Protein AF-A0A0G4G911-F1 (afdb_monomer_lite)

Secondary structure (DSSP, 8-state):
--SSSSSSSS-SSHHHHHHHHHHHHHHHHHHHHHHHHHHHHHHHTTTTT-GGGG-SEEEEEESSTTHHHHHHHHHHHHHHHHHHHHHHTTPPPPEEEEEESS--GGGS-HHHHHHHHHHHHHHTT--GGGEEE---GGG-SSSSPPPHHHHHHHHHHHHHHH--SEEEEE-TTHHHH-HHHHHHHHHHHHHHHHS-TTS--EEEEEPP--HHHHHSGGGHHHHHHHH-TTSSPPPPPPPPPGGGGG--TT----------EEEEEE-S-THHHHHHHTT-GGG--HHHHHHHHH-GGGTEEEEEEPPPPPPPPPPPPPPHHHHHHHHHTTSS-------------------------PPPP----------------------------------------------------------------

InterPro domains:
  IPR003737 N-acetylglucosaminyl phosphatidylinositol deacetylase-related [PF02585] (59-190)
  IPR003737 N-acetylglucosaminyl phosphatidylinositol deacetylase-related [PTHR12993] (27-306)
  IPR024078 Putative deacetylase LmbE-like domain superfamily [G3DSA:3.40.50.10320] (53-310)
  IPR024078 Putative deacetylase LmbE-like domain superfamily [SSF102588] (57-303)

Radius of gyration: 36.21 Å; chains: 1; bounding box: 78×96×147 Å

pLDDT: mean 71.2, std 26.53, range [26.55, 98.81]

Sequence (425 aa):
MALLSDLSAADADAPHSNAALLACSCLAVLVLSIWAACLLLVRGKGCRRSFMHAAERVLLVFAHPDDEVMFFTPTLAEIQRLNQGRRRRNESEMEVHWLCLSTGNYDGLGGVRSNELMRSAESFAVPADRVCIVDEADLQDGWAEWPTEATSNAVFQTLIKVRPDTILTFDEWGVSGHPNHRAVGKAIKSLYERMNPSARLGVYRLISTPLVRKYIGMLDVPLSWCLDRRVCPSPRPSPPSPSSLLAPPGSLSSRPKLELRALDALQLSPLRALRGMMNHRSQLVWYRYLFVFFSRYVYINTYERLLPPPPAKPPALPTLDILAQHLISTEIDDTDELMDPSPSTSSPFSHPERASSPATDCQQTSGAAAGCPPPRRHRRRQQKGSMAAGVSDEAASDSVEGDNGRAALRPGGEGEACVAEEDTG

Foldseek 3Di:
DPDPDPPPPDCPCPPVVVVVVVVVVVVVVVVVVVLVVLVVVCVVVDCPDFVLLVWAEEEEEAAEQLCCLLFPLLVLVVLLVVQVVCVVVVHHRRQYAYEHQALQCPVPCSVVSVQLSQVLCVLSVHDPVRYHHHHDPQRYDDQDAGDLVSLLVSVVVVCVVRVTLEYEAAACCQQPNRRRRNSNNSSVLVVLQVDDPVGSHWYKHWDHDPPVLFFQAPSNVSVVVVPQPVVDPDDDPDPDDPVVVPDPPPDPPPPPPDFNWDFRGFDPDLVSSVVSCVSVVVPPDPVVVSSSRGGNSSGTTIITIDDHDDPDDPPPDPDVVVVVVVVVVPPPDDDDDDDDDDDDDDDDDDDDDDDDDDDDDDDDDDDDDDDDDDDDDDDDDDDDDDDDDDDDDDDDDDDDDDDDDDDDDDDDDDDDDDDDDDDDD

Organism: Vitrella brassicaformis (strain CCMP3155) (NCBI:txid1169540)

Structure (mmCIF, N/CA/C/O backbone):
data_AF-A0A0G4G911-F1
#
_entry.id   AF-A0A0G4G911-F1
#
loop_
_atom_site.group_PDB
_atom_site.id
_atom_site.type_symbol
_atom_site.label_atom_id
_atom_site.label_alt_id
_atom_site.label_comp_id
_atom_site.label_asym_id
_atom_site.label_entity_id
_atom_site.label_seq_id
_atom_site.pdbx_PDB_ins_code
_atom_site.Cartn_x
_atom_site.Cartn_y
_atom_site.Cartn_z
_atom_site.occupancy
_atom_site.B_iso_or_equiv
_atom_site.auth_seq_id
_atom_site.auth_comp_id
_atom_site.auth_asym_id
_atom_site.auth_atom_id
_atom_site.pdbx_PDB_model_num
ATOM 1 N N . MET A 1 1 ? 12.970 16.283 -73.636 1.00 48.53 1 MET A N 1
ATOM 2 C CA . MET A 1 1 ? 14.345 16.362 -73.092 1.00 48.53 1 MET A CA 1
ATOM 3 C C . MET A 1 1 ? 14.413 17.455 -72.021 1.00 48.53 1 MET A C 1
ATOM 5 O O . MET A 1 1 ? 15.056 18.464 -72.244 1.00 48.53 1 MET A O 1
ATOM 9 N N . ALA A 1 2 ? 13.682 17.284 -70.913 1.00 49.66 2 ALA A N 1
ATOM 10 C CA . ALA A 1 2 ? 13.766 18.080 -69.676 1.00 49.66 2 ALA A CA 1
ATOM 11 C C . ALA A 1 2 ? 12.667 17.568 -68.727 1.00 49.66 2 ALA A C 1
ATOM 13 O O . ALA A 1 2 ? 11.586 18.140 -68.704 1.00 49.66 2 ALA A O 1
ATOM 14 N N . LEU A 1 3 ? 12.876 16.411 -68.085 1.00 46.44 3 LEU A N 1
ATOM 15 C CA . LEU A 1 3 ? 12.042 15.925 -66.962 1.00 46.44 3 LEU A CA 1
ATOM 16 C C . LEU A 1 3 ? 12.625 14.674 -66.264 1.00 46.44 3 LEU A C 1
ATOM 18 O O . LEU A 1 3 ? 11.896 13.927 -65.624 1.00 46.44 3 LEU A O 1
ATOM 22 N N . LEU A 1 4 ? 13.935 14.421 -66.388 1.00 45.91 4 LEU A N 1
ATOM 23 C CA . LEU A 1 4 ? 14.618 13.288 -65.739 1.00 45.91 4 LEU A CA 1
ATOM 24 C C . LEU A 1 4 ? 16.031 13.675 -65.264 1.00 45.91 4 LEU A C 1
ATOM 26 O O . LEU A 1 4 ? 16.988 12.945 -65.495 1.00 45.91 4 LEU A O 1
ATOM 30 N N . SER A 1 5 ? 16.184 14.844 -64.639 1.00 48.44 5 SER A N 1
ATOM 31 C CA . SER A 1 5 ? 17.476 15.284 -64.081 1.00 48.44 5 SER A CA 1
ATOM 32 C C . SER A 1 5 ? 17.447 15.665 -62.598 1.00 48.44 5 SER A C 1
ATOM 34 O O . SER A 1 5 ? 18.503 15.960 -62.057 1.00 48.44 5 SER A O 1
ATOM 36 N N . ASP A 1 6 ? 16.299 15.581 -61.915 1.00 47.16 6 ASP A N 1
ATOM 37 C CA . ASP A 1 6 ? 16.174 16.024 -60.511 1.00 47.16 6 ASP A CA 1
ATOM 38 C C . ASP A 1 6 ? 16.042 14.889 -59.478 1.00 47.16 6 ASP A C 1
ATOM 40 O O . ASP A 1 6 ? 15.759 15.136 -58.310 1.00 47.16 6 ASP A O 1
ATOM 44 N N . LEU A 1 7 ? 16.314 13.634 -59.853 1.00 47.22 7 LEU A N 1
ATOM 45 C CA . LEU A 1 7 ? 16.317 12.494 -58.915 1.00 47.22 7 LEU A CA 1
ATOM 46 C C . LEU A 1 7 ? 17.703 12.144 -58.342 1.00 47.22 7 LEU A C 1
ATOM 48 O O . LEU A 1 7 ? 17.862 11.093 -57.731 1.00 47.22 7 LEU A O 1
ATOM 52 N N . SER A 1 8 ? 18.708 13.010 -58.504 1.00 48.12 8 SER A N 1
ATOM 53 C CA . SER A 1 8 ? 20.082 12.744 -58.034 1.00 48.12 8 SER A CA 1
ATOM 54 C C . SER A 1 8 ? 20.545 13.626 -56.863 1.00 48.12 8 SER A C 1
ATOM 56 O O . SER A 1 8 ? 21.714 13.556 -56.489 1.00 48.12 8 SER A O 1
ATOM 58 N N . ALA A 1 9 ? 19.677 14.453 -56.271 1.00 49.03 9 ALA A N 1
ATOM 59 C CA . ALA A 1 9 ? 20.088 15.457 -55.279 1.00 49.03 9 ALA A CA 1
ATOM 60 C C . ALA A 1 9 ? 19.464 15.293 -53.876 1.00 49.03 9 ALA A C 1
ATOM 62 O O . ALA A 1 9 ? 19.479 16.242 -53.099 1.00 49.03 9 ALA A O 1
ATOM 63 N N . ALA A 1 10 ? 18.933 14.115 -53.527 1.00 50.53 10 ALA A N 1
ATOM 64 C CA . ALA A 1 10 ? 18.284 13.886 -52.226 1.00 50.53 10 ALA A CA 1
ATOM 65 C C . ALA A 1 10 ? 19.110 13.075 -51.203 1.00 50.53 10 ALA A C 1
ATOM 67 O O . ALA A 1 10 ? 18.621 12.844 -50.104 1.00 50.53 10 ALA A O 1
ATOM 68 N N . ASP A 1 11 ? 20.348 12.667 -51.513 1.00 52.78 11 ASP A N 1
ATOM 69 C CA . ASP A 1 11 ? 21.099 11.704 -50.677 1.00 52.78 11 ASP A CA 1
ATOM 70 C C . ASP A 1 11 ? 22.391 12.252 -50.032 1.00 52.78 11 ASP A C 1
ATOM 72 O O . ASP A 1 11 ? 23.223 11.499 -49.528 1.00 52.78 11 ASP A O 1
ATOM 76 N N . ALA A 1 12 ? 22.580 13.576 -50.009 1.00 51.62 12 ALA A N 1
ATOM 77 C CA . ALA A 1 12 ? 23.792 14.188 -49.446 1.00 51.62 12 ALA A CA 1
ATOM 78 C C . ALA A 1 12 ? 23.753 14.413 -47.915 1.00 51.62 12 ALA A C 1
ATOM 80 O O . ALA A 1 12 ? 24.809 14.587 -47.312 1.00 51.62 12 ALA A O 1
ATOM 81 N N . ASP A 1 13 ? 22.580 14.335 -47.271 1.00 52.53 13 ASP A N 1
ATOM 82 C CA . ASP A 1 13 ? 22.419 14.483 -45.806 1.00 52.53 13 ASP A CA 1
ATOM 83 C C . ASP A 1 13 ? 22.295 13.138 -45.047 1.00 52.53 13 ASP A C 1
ATOM 85 O O . ASP A 1 13 ? 22.179 13.094 -43.818 1.00 52.53 13 ASP A O 1
ATOM 89 N N . ALA A 1 14 ? 22.378 12.007 -45.758 1.00 54.00 14 ALA A N 1
ATOM 90 C CA . ALA A 1 14 ? 22.261 10.654 -45.207 1.00 54.00 14 ALA A CA 1
ATOM 91 C C . ALA A 1 14 ? 23.389 10.178 -44.247 1.00 54.00 14 ALA A C 1
ATOM 93 O O . ALA A 1 14 ? 23.101 9.377 -43.349 1.00 54.00 14 ALA A O 1
ATOM 94 N N . PRO A 1 15 ? 24.672 10.597 -44.350 1.00 56.94 15 PRO A N 1
ATOM 95 C CA . PRO A 1 15 ? 25.715 10.031 -43.487 1.00 56.94 15 PRO A CA 1
ATOM 96 C C . PRO A 1 15 ? 25.631 10.541 -42.039 1.00 56.94 15 PRO A C 1
ATOM 98 O O . PRO A 1 15 ? 25.916 9.790 -41.104 1.00 56.94 15 PRO A O 1
ATOM 101 N N . HIS A 1 16 ? 25.190 11.787 -41.830 1.00 60.91 16 HIS A N 1
ATOM 102 C CA . HIS A 1 16 ? 25.039 12.367 -40.492 1.00 60.91 16 HIS A CA 1
ATOM 103 C C . HIS A 1 16 ? 23.818 11.814 -39.748 1.00 60.91 16 HIS A C 1
ATOM 105 O O . HIS A 1 16 ? 23.900 11.567 -38.543 1.00 60.91 16 HIS A O 1
ATOM 111 N N . SER A 1 17 ? 22.714 11.552 -40.454 1.00 68.88 17 SER A N 1
ATOM 112 C CA . SER A 1 17 ? 21.506 10.958 -39.871 1.00 68.88 17 SER A CA 1
ATOM 113 C C . SER A 1 17 ? 21.721 9.494 -39.474 1.00 68.88 17 SER A C 1
ATOM 115 O O . SER A 1 17 ? 21.360 9.106 -38.363 1.00 68.88 17 SER A O 1
ATOM 117 N N . ASN A 1 18 ? 22.411 8.704 -40.302 1.00 81.25 18 ASN A N 1
ATOM 118 C CA . ASN A 1 18 ? 22.750 7.313 -39.985 1.00 81.25 18 ASN A CA 1
ATOM 119 C C . ASN A 1 18 ? 23.745 7.198 -38.819 1.00 81.25 18 ASN A C 1
ATOM 121 O O . ASN A 1 18 ? 23.576 6.345 -37.945 1.00 81.25 18 ASN A O 1
ATOM 125 N N . ALA A 1 19 ? 24.748 8.082 -38.750 1.00 83.25 19 ALA A N 1
ATOM 126 C CA . ALA A 1 19 ? 25.681 8.131 -37.624 1.00 83.25 19 ALA A CA 1
ATOM 127 C C . ALA A 1 19 ? 24.989 8.544 -36.312 1.00 83.25 19 ALA A C 1
ATOM 129 O O . ALA A 1 19 ? 25.247 7.946 -35.266 1.00 83.25 19 ALA A O 1
ATOM 130 N N . ALA A 1 20 ? 24.075 9.521 -36.361 1.00 83.50 20 ALA A N 1
ATOM 131 C CA . ALA A 1 20 ? 23.289 9.941 -35.202 1.00 83.50 20 ALA A CA 1
ATOM 132 C C . ALA A 1 20 ? 22.339 8.834 -34.717 1.00 83.50 20 ALA A C 1
ATOM 134 O O . ALA A 1 20 ? 22.295 8.546 -33.523 1.00 83.50 20 ALA A O 1
ATOM 135 N N . LEU A 1 21 ? 21.635 8.155 -35.629 1.00 86.12 21 LEU A N 1
ATOM 136 C CA . LEU A 1 21 ? 20.762 7.020 -35.305 1.00 86.12 21 LEU A CA 1
ATOM 137 C C . LEU A 1 21 ? 21.539 5.856 -34.680 1.00 86.12 21 LEU A C 1
ATOM 139 O O . LEU A 1 21 ? 21.089 5.274 -33.688 1.00 86.12 21 LEU A O 1
ATOM 143 N N . LEU A 1 22 ? 22.723 5.542 -35.213 1.00 90.06 22 LEU A N 1
ATOM 144 C CA . LEU A 1 22 ? 23.604 4.523 -34.646 1.00 90.06 22 LEU A CA 1
ATOM 145 C C . LEU A 1 22 ? 24.095 4.930 -33.252 1.00 90.06 22 LEU A C 1
ATOM 147 O O . LEU A 1 22 ? 24.035 4.123 -32.327 1.00 90.06 22 LEU A O 1
ATOM 151 N N . ALA A 1 23 ? 24.512 6.185 -33.066 1.00 88.56 23 ALA A N 1
ATOM 152 C CA . ALA A 1 23 ? 24.933 6.701 -31.766 1.00 88.56 23 ALA A CA 1
ATOM 153 C C . ALA A 1 23 ? 23.797 6.651 -30.728 1.00 88.56 23 ALA A C 1
ATOM 155 O O . ALA A 1 23 ? 24.008 6.175 -29.612 1.00 88.56 23 ALA A O 1
ATOM 156 N N . CYS A 1 24 ? 22.579 7.063 -31.099 1.00 88.62 24 CYS A N 1
ATOM 157 C CA . CYS A 1 24 ? 21.392 6.959 -30.249 1.00 88.62 24 CYS A CA 1
ATOM 158 C C . CYS A 1 24 ? 21.063 5.503 -29.896 1.00 88.62 24 CYS A C 1
ATOM 160 O O . CYS A 1 24 ? 20.749 5.210 -28.743 1.00 88.62 24 CYS A O 1
ATOM 162 N N . SER A 1 25 ? 21.180 4.583 -30.856 1.00 89.31 25 SER A N 1
ATOM 163 C CA . SER A 1 25 ? 20.935 3.152 -30.640 1.00 89.31 25 SER A CA 1
ATOM 164 C C . SER A 1 25 ? 21.975 2.534 -29.703 1.00 89.31 25 SER A C 1
ATOM 166 O O . SER A 1 25 ? 21.615 1.848 -28.748 1.00 89.31 25 SER A O 1
ATOM 168 N N . CYS A 1 26 ? 23.261 2.832 -29.908 1.00 91.12 26 CYS A N 1
ATOM 169 C CA . CYS A 1 26 ? 24.347 2.399 -29.027 1.00 91.12 26 CYS A CA 1
ATOM 170 C C . CYS A 1 26 ? 24.171 2.942 -27.604 1.00 91.12 26 CYS A C 1
ATOM 172 O O . CYS A 1 26 ? 24.336 2.198 -26.635 1.00 91.12 26 CYS A O 1
ATOM 174 N N . LEU A 1 27 ? 23.783 4.214 -27.465 1.00 88.88 27 LEU A N 1
ATOM 175 C CA . LEU A 1 27 ? 23.482 4.814 -26.168 1.00 88.88 27 LEU A CA 1
ATOM 176 C C . LEU A 1 27 ? 22.284 4.129 -25.498 1.00 88.88 27 LEU A C 1
ATOM 178 O O . LEU A 1 27 ? 22.358 3.806 -24.315 1.00 88.88 27 LEU A O 1
ATOM 182 N N . ALA A 1 28 ? 21.208 3.854 -26.240 1.00 86.25 28 ALA A N 1
ATOM 183 C CA . ALA A 1 28 ? 20.038 3.154 -25.716 1.00 86.25 28 ALA A CA 1
ATOM 184 C C . ALA A 1 28 ? 20.392 1.739 -25.232 1.00 86.25 28 ALA A C 1
ATOM 186 O O . ALA A 1 28 ? 20.028 1.362 -24.118 1.00 86.25 28 ALA A O 1
ATOM 187 N N . VAL A 1 29 ? 21.162 0.979 -26.017 1.00 89.94 29 VAL A N 1
ATOM 188 C CA . VAL A 1 29 ? 21.643 -0.356 -25.629 1.00 89.94 29 VAL A CA 1
ATOM 189 C C . VAL A 1 29 ? 22.526 -0.280 -24.386 1.00 89.94 29 VAL A C 1
ATOM 191 O O . VAL A 1 29 ? 22.346 -1.080 -23.468 1.00 89.94 29 VAL A O 1
ATOM 194 N N . LEU A 1 30 ? 23.440 0.691 -24.307 1.00 87.94 30 LEU A N 1
ATOM 195 C CA . LEU A 1 30 ? 24.289 0.890 -23.132 1.00 87.94 30 LEU A CA 1
ATOM 196 C C . LEU A 1 30 ? 23.452 1.205 -21.884 1.00 87.94 30 LEU A C 1
ATOM 198 O O . LEU A 1 30 ? 23.650 0.579 -20.844 1.00 87.94 30 LEU A O 1
ATOM 202 N N . VAL A 1 31 ? 22.485 2.121 -21.987 1.00 83.38 31 VAL A N 1
ATOM 203 C CA . VAL A 1 31 ? 21.583 2.485 -20.882 1.00 83.38 31 VAL A CA 1
ATOM 204 C C . VAL A 1 31 ? 20.766 1.279 -20.422 1.00 83.38 31 VAL A C 1
ATOM 206 O O . VAL A 1 31 ? 20.704 1.013 -19.222 1.00 83.38 31 VAL A O 1
ATOM 209 N N . LEU A 1 32 ? 20.190 0.510 -21.350 1.00 84.38 32 LEU A N 1
ATOM 210 C CA . LEU A 1 32 ? 19.439 -0.706 -21.028 1.00 84.38 32 LEU A CA 1
ATOM 211 C C . LEU A 1 32 ? 20.329 -1.785 -20.403 1.00 84.38 32 LEU A C 1
ATOM 213 O O . LEU A 1 32 ? 19.904 -2.458 -19.466 1.00 84.38 32 LEU A O 1
ATOM 217 N N . SER A 1 33 ? 21.572 -1.918 -20.868 1.00 85.62 33 SER A N 1
ATOM 218 C CA . SER A 1 33 ? 22.545 -2.876 -20.330 1.00 85.62 33 SER A CA 1
ATOM 219 C C . SER A 1 33 ? 22.971 -2.506 -18.910 1.00 85.62 33 SER A C 1
ATOM 221 O O . SER A 1 33 ? 22.994 -3.367 -18.032 1.00 85.62 33 SER A O 1
ATOM 223 N N . ILE A 1 34 ? 23.241 -1.221 -18.652 1.00 82.69 34 ILE A N 1
ATOM 224 C CA . ILE A 1 34 ? 23.529 -0.703 -17.307 1.00 82.69 34 ILE A CA 1
ATOM 225 C C . ILE A 1 34 ? 22.316 -0.908 -16.403 1.00 82.69 34 ILE A C 1
ATOM 227 O O . ILE A 1 34 ? 22.456 -1.403 -15.288 1.00 82.69 34 ILE A O 1
ATOM 231 N N . TRP A 1 35 ? 21.118 -0.578 -16.882 1.00 83.62 35 TRP A N 1
ATOM 232 C CA . TRP A 1 35 ? 19.882 -0.761 -16.132 1.00 83.62 35 TRP A CA 1
ATOM 233 C C . TRP A 1 35 ? 19.637 -2.236 -15.778 1.00 83.62 35 TRP A C 1
ATOM 235 O O . TRP A 1 35 ? 19.349 -2.549 -14.621 1.00 83.62 35 TRP A O 1
ATOM 245 N N . ALA A 1 36 ? 19.833 -3.152 -16.731 1.00 83.12 36 ALA A N 1
ATOM 246 C CA . ALA A 1 36 ? 19.724 -4.591 -16.513 1.00 83.12 36 ALA A CA 1
ATOM 247 C C . ALA A 1 36 ? 20.783 -5.092 -15.521 1.00 83.12 36 ALA A C 1
ATOM 249 O O . ALA A 1 36 ? 20.458 -5.841 -14.600 1.00 83.12 36 ALA A O 1
ATOM 250 N N . ALA A 1 37 ? 22.031 -4.628 -15.638 1.00 81.94 37 ALA A N 1
ATOM 251 C CA . ALA A 1 37 ? 23.087 -4.939 -14.681 1.00 81.94 37 ALA A CA 1
ATOM 252 C C . ALA A 1 37 ? 22.734 -4.435 -13.271 1.00 81.94 37 ALA A C 1
ATOM 254 O O . ALA A 1 37 ? 22.830 -5.192 -12.306 1.00 81.94 37 ALA A O 1
ATOM 255 N N . CYS A 1 38 ? 22.246 -3.198 -13.135 1.00 79.00 38 CYS A N 1
ATOM 256 C CA . CYS A 1 38 ? 21.779 -2.660 -11.859 1.00 79.00 38 CYS A CA 1
ATOM 257 C C . CYS A 1 38 ? 20.612 -3.474 -11.289 1.00 79.00 38 CYS A C 1
ATOM 259 O O . CYS A 1 38 ? 20.617 -3.770 -10.097 1.00 79.00 38 CYS A O 1
ATOM 261 N N . LEU A 1 39 ? 19.648 -3.898 -12.109 1.00 78.50 39 LEU A N 1
ATOM 262 C CA . LEU A 1 39 ? 18.577 -4.791 -11.666 1.00 78.50 39 LEU A CA 1
ATOM 263 C C . LEU A 1 39 ? 19.105 -6.132 -11.153 1.00 78.50 39 LEU A C 1
ATOM 265 O O . LEU A 1 39 ? 18.664 -6.600 -10.102 1.00 78.50 39 LEU A O 1
ATOM 269 N N . LEU A 1 40 ? 20.052 -6.750 -11.861 1.00 79.25 40 LEU A N 1
ATOM 270 C CA . LEU A 1 40 ? 20.683 -7.993 -11.416 1.00 79.25 40 LEU A CA 1
ATOM 271 C C . LEU A 1 40 ? 21.421 -7.791 -10.085 1.00 79.25 40 LEU A C 1
ATOM 273 O O . LEU A 1 40 ? 21.323 -8.640 -9.199 1.00 79.25 40 LEU A O 1
ATOM 277 N N . LEU A 1 41 ? 22.080 -6.644 -9.896 1.00 74.81 41 LEU A N 1
ATOM 278 C CA . LEU A 1 41 ? 22.729 -6.281 -8.633 1.00 74.81 41 LEU A CA 1
ATOM 279 C C . LEU A 1 41 ? 21.724 -6.078 -7.493 1.00 74.81 41 LEU A C 1
ATOM 281 O O . LEU A 1 41 ? 21.956 -6.581 -6.391 1.00 74.81 41 LEU A O 1
ATOM 285 N N . VAL A 1 42 ? 20.606 -5.389 -7.746 1.00 72.06 42 VAL A N 1
ATOM 286 C CA . VAL A 1 42 ? 19.502 -5.214 -6.783 1.00 72.06 42 VAL A CA 1
ATOM 287 C C . VAL A 1 42 ? 18.974 -6.580 -6.345 1.00 72.06 42 VAL A C 1
ATOM 289 O O . VAL A 1 42 ? 18.785 -6.832 -5.155 1.00 72.06 42 VAL A O 1
ATOM 292 N N . ARG A 1 43 ? 18.788 -7.487 -7.308 1.00 68.44 43 ARG A N 1
ATOM 293 C CA . ARG A 1 43 ? 18.270 -8.839 -7.090 1.00 68.44 43 ARG A CA 1
ATOM 294 C C . ARG A 1 43 ? 19.268 -9.725 -6.328 1.00 68.44 43 ARG A C 1
ATOM 296 O O . ARG A 1 43 ? 18.860 -10.470 -5.442 1.00 68.44 43 ARG A O 1
ATOM 303 N N . GLY A 1 44 ? 20.565 -9.622 -6.634 1.00 58.56 44 GLY A N 1
ATOM 304 C CA . GLY A 1 44 ? 21.640 -10.431 -6.042 1.00 58.56 44 GLY A CA 1
ATOM 305 C C . GLY A 1 44 ? 22.098 -9.984 -4.647 1.00 58.56 44 GLY A C 1
ATOM 306 O O . GLY A 1 44 ? 22.424 -10.819 -3.806 1.00 58.56 44 GLY A O 1
ATOM 307 N N . LYS A 1 45 ? 22.064 -8.679 -4.345 1.00 57.53 45 LYS A N 1
ATOM 308 C CA . LYS A 1 45 ? 22.317 -8.138 -2.991 1.00 57.53 45 LYS A CA 1
ATOM 309 C C . LYS A 1 45 ? 21.076 -8.169 -2.091 1.00 57.53 45 LYS A C 1
ATOM 311 O O . LYS A 1 45 ? 21.106 -7.558 -1.022 1.00 57.53 45 LYS A O 1
ATOM 316 N N . GLY A 1 46 ? 20.020 -8.850 -2.553 1.00 52.19 46 GLY A N 1
ATOM 317 C CA . GLY A 1 46 ? 18.628 -8.737 -2.126 1.00 52.19 46 GLY A CA 1
ATOM 318 C C . GLY A 1 46 ? 18.436 -8.420 -0.654 1.00 52.19 46 GLY A C 1
ATOM 319 O O . GLY A 1 46 ? 19.070 -9.067 0.168 1.00 52.19 46 GLY A O 1
ATOM 320 N N . CYS A 1 47 ? 17.580 -7.430 -0.367 1.00 53.00 47 CYS A N 1
ATOM 321 C CA . CYS A 1 47 ? 17.027 -7.007 0.930 1.00 53.00 47 CYS A CA 1
ATOM 322 C C . CYS A 1 47 ? 17.512 -7.795 2.159 1.00 53.00 47 CYS A C 1
ATOM 324 O O . CYS A 1 47 ? 16.713 -8.397 2.871 1.00 53.00 47 CYS A O 1
ATOM 326 N N . ARG A 1 48 ? 18.820 -7.779 2.457 1.00 50.47 48 ARG A N 1
ATOM 327 C CA . ARG A 1 48 ? 19.403 -8.655 3.491 1.00 50.47 48 ARG A CA 1
ATOM 328 C C . ARG A 1 48 ? 18.908 -8.321 4.904 1.00 50.47 48 ARG A C 1
ATOM 330 O O . ARG A 1 48 ? 19.251 -9.032 5.842 1.00 50.47 48 ARG A O 1
ATOM 337 N N . ARG A 1 49 ? 18.130 -7.242 5.060 1.00 57.62 49 ARG A N 1
ATOM 338 C CA . ARG A 1 49 ? 17.498 -6.787 6.305 1.00 57.62 49 ARG A CA 1
ATOM 339 C C . ARG A 1 49 ? 16.175 -6.050 6.034 1.00 57.62 49 ARG A C 1
ATOM 341 O O . ARG A 1 49 ? 16.040 -4.901 6.444 1.00 57.62 49 ARG A O 1
ATOM 348 N N . SER A 1 50 ? 15.224 -6.666 5.320 1.00 70.50 50 SER A N 1
ATOM 349 C CA . SER A 1 50 ? 13.843 -6.144 5.331 1.00 70.50 50 SER A CA 1
ATOM 350 C C . SER A 1 50 ? 13.316 -6.173 6.767 1.00 70.50 50 SER A C 1
ATOM 352 O O . SER A 1 50 ? 13.516 -7.167 7.476 1.00 70.50 50 SER A O 1
ATOM 354 N N . PHE A 1 51 ? 12.644 -5.107 7.206 1.00 76.62 51 PHE A N 1
ATOM 355 C CA . PHE A 1 51 ? 12.031 -5.077 8.539 1.00 76.62 51 PHE A CA 1
ATOM 356 C C . PHE A 1 51 ? 11.002 -6.207 8.724 1.00 76.62 51 PHE A C 1
ATOM 358 O O . PHE A 1 51 ? 10.788 -6.665 9.846 1.00 76.62 51 PHE A O 1
ATOM 365 N N . MET A 1 52 ? 10.433 -6.710 7.620 1.00 82.19 52 MET A N 1
ATOM 366 C CA . MET A 1 52 ? 9.445 -7.790 7.615 1.00 82.19 52 MET A CA 1
ATOM 367 C C . MET A 1 52 ? 9.987 -9.111 8.175 1.00 82.19 52 MET A C 1
ATOM 369 O O . MET A 1 52 ? 9.211 -9.936 8.646 1.00 82.19 52 MET A O 1
ATOM 373 N N . HIS A 1 53 ? 11.309 -9.320 8.205 1.00 81.50 53 HIS A N 1
ATOM 374 C CA . HIS A 1 53 ? 11.885 -10.527 8.807 1.00 81.50 53 HIS A CA 1
ATOM 375 C C . HIS A 1 53 ? 11.606 -10.653 10.311 1.00 81.50 53 HIS A C 1
ATOM 377 O O . HIS A 1 53 ? 11.529 -11.776 10.800 1.00 81.50 53 HIS A O 1
ATOM 383 N N . ALA A 1 54 ? 11.450 -9.532 11.022 1.00 84.31 54 ALA A N 1
ATOM 384 C CA . ALA A 1 54 ? 11.206 -9.507 12.466 1.00 84.31 54 ALA A CA 1
ATOM 385 C C . ALA A 1 54 ? 9.718 -9.370 12.841 1.00 84.31 54 ALA A C 1
ATOM 387 O O . ALA A 1 54 ? 9.382 -9.436 14.023 1.00 84.31 54 ALA A O 1
ATOM 388 N N . ALA A 1 55 ? 8.844 -9.157 11.855 1.00 90.19 55 ALA A N 1
ATOM 389 C CA . ALA A 1 55 ? 7.414 -9.001 12.078 1.00 90.19 55 ALA A CA 1
ATOM 390 C C . ALA A 1 55 ? 6.741 -10.365 12.312 1.00 90.19 55 ALA A C 1
ATOM 392 O O . ALA A 1 55 ? 7.073 -11.357 11.651 1.00 90.19 55 ALA A O 1
ATOM 393 N N . GLU A 1 56 ? 5.795 -10.420 13.246 1.00 93.06 56 GLU A N 1
ATOM 394 C CA . GLU A 1 56 ? 4.982 -11.607 13.545 1.00 93.06 56 GLU A CA 1
ATOM 395 C C . GLU A 1 56 ? 3.511 -11.338 13.218 1.00 93.06 56 GLU A C 1
ATOM 397 O O . GLU A 1 56 ? 2.894 -12.143 12.524 1.00 93.06 56 GLU A O 1
ATOM 402 N N . ARG A 1 57 ? 2.977 -10.184 13.636 1.00 95.62 57 ARG A N 1
ATOM 403 C CA . ARG A 1 57 ? 1.613 -9.726 13.328 1.00 95.62 57 ARG A CA 1
ATOM 404 C C . ARG A 1 57 ? 1.630 -8.379 12.614 1.00 95.62 57 ARG A C 1
ATOM 406 O O . ARG A 1 57 ? 1.937 -7.346 13.217 1.00 95.62 57 ARG A O 1
ATOM 413 N N . VAL A 1 58 ? 1.257 -8.398 11.338 1.00 96.94 58 VAL A N 1
ATOM 414 C CA . VAL A 1 58 ? 1.229 -7.239 10.442 1.00 96.94 58 VAL A CA 1
ATOM 415 C C . VAL A 1 58 ? -0.208 -6.774 10.235 1.00 96.94 58 VAL A C 1
ATOM 417 O O . VAL A 1 58 ? -1.055 -7.551 9.801 1.00 96.94 58 VAL A O 1
ATOM 420 N N . LEU A 1 59 ? -0.469 -5.493 10.481 1.00 98.19 59 LEU A N 1
ATOM 421 C CA . LEU A 1 59 ? -1.717 -4.824 10.125 1.00 98.19 59 LEU A CA 1
ATOM 422 C C . LEU A 1 59 ? -1.483 -3.894 8.928 1.00 98.19 59 LEU A C 1
ATOM 424 O O . LEU A 1 59 ? -0.738 -2.920 9.031 1.00 98.19 59 LEU A O 1
ATOM 428 N N . LEU A 1 60 ? -2.126 -4.184 7.801 1.00 98.69 60 LEU A N 1
ATOM 429 C CA . LEU A 1 60 ? -2.177 -3.306 6.635 1.00 98.69 60 LEU A CA 1
ATOM 430 C C . LEU A 1 60 ? -3.432 -2.428 6.728 1.00 98.69 60 LEU A C 1
ATOM 432 O O . LEU A 1 60 ? -4.541 -2.956 6.768 1.00 98.69 60 LEU A O 1
ATOM 436 N N . VAL A 1 61 ? -3.254 -1.105 6.765 1.00 98.75 61 VAL A N 1
ATOM 437 C CA . VAL A 1 61 ? -4.352 -0.130 6.869 1.00 98.75 61 VAL A CA 1
ATOM 438 C C . VAL A 1 61 ? -4.406 0.751 5.627 1.00 98.75 61 VAL A C 1
ATOM 440 O O . VAL A 1 61 ? -3.425 1.435 5.312 1.00 98.75 61 VAL A O 1
ATOM 443 N N . PHE A 1 62 ? -5.558 0.764 4.962 1.00 98.75 62 PHE A N 1
ATOM 444 C CA . PHE A 1 62 ? -5.809 1.488 3.715 1.00 98.75 62 PHE A CA 1
ATOM 445 C C . PHE A 1 62 ? -7.247 2.026 3.660 1.00 98.75 62 PHE A C 1
ATOM 447 O O . PHE A 1 62 ? -8.066 1.721 4.531 1.00 98.75 62 PHE A O 1
ATOM 454 N N . ALA A 1 63 ? -7.539 2.895 2.692 1.00 98.44 63 ALA A N 1
ATOM 455 C CA . ALA A 1 63 ? -8.785 3.653 2.671 1.00 98.44 63 ALA A CA 1
ATOM 456 C C . ALA A 1 63 ? -9.900 2.900 1.940 1.00 98.44 63 ALA A C 1
ATOM 458 O O . ALA A 1 63 ? -11.025 2.852 2.441 1.00 98.44 63 ALA A O 1
ATOM 459 N N . HIS A 1 64 ? -9.588 2.300 0.790 1.00 98.56 64 HIS A N 1
ATOM 460 C CA . HIS A 1 64 ? -10.592 1.798 -0.148 1.00 98.56 64 HIS A CA 1
ATOM 461 C C . HIS A 1 64 ? -10.286 0.386 -0.649 1.00 98.56 64 HIS A C 1
ATOM 463 O O . HIS A 1 64 ? -9.120 0.001 -0.738 1.00 98.56 64 HIS A O 1
ATOM 469 N N . PRO A 1 65 ? -11.307 -0.402 -1.023 1.00 98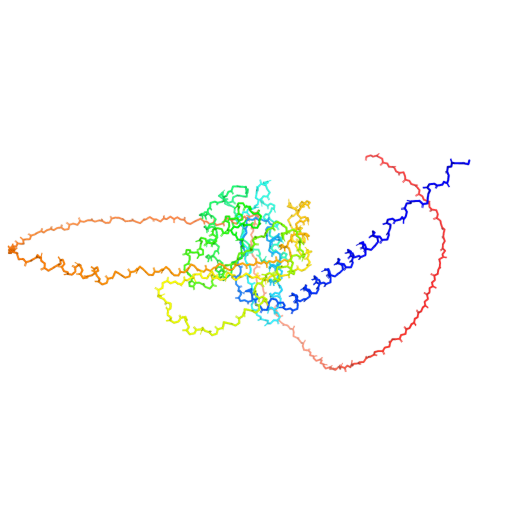.62 65 PRO A N 1
ATOM 470 C CA . PRO A 1 65 ? -11.097 -1.606 -1.819 1.00 98.62 65 PRO A CA 1
ATOM 471 C C . PRO A 1 65 ? -10.332 -1.278 -3.109 1.00 98.62 65 PRO A C 1
ATOM 473 O O . PRO A 1 65 ? -10.786 -0.403 -3.829 1.00 98.62 65 PRO A O 1
ATOM 476 N N . ASP A 1 66 ? -9.276 -2.031 -3.434 1.00 98.19 66 ASP A N 1
ATOM 477 C CA . ASP A 1 66 ? -8.312 -1.862 -4.547 1.00 98.19 66 ASP A CA 1
ATOM 478 C C . ASP A 1 66 ? -6.943 -1.296 -4.137 1.00 98.19 66 ASP A C 1
ATOM 480 O O . ASP A 1 66 ? -5.925 -1.681 -4.733 1.00 98.19 66 ASP A O 1
ATOM 484 N N . ASP A 1 67 ? -6.876 -0.495 -3.069 1.00 98.62 67 ASP A N 1
ATOM 485 C CA . ASP A 1 67 ? -5.636 0.097 -2.555 1.00 98.62 67 ASP A CA 1
ATOM 486 C C . ASP A 1 67 ? -4.562 -0.960 -2.267 1.00 98.62 67 ASP A C 1
ATOM 488 O O . ASP A 1 67 ? -3.368 -0.755 -2.522 1.00 98.62 67 ASP A O 1
ATOM 492 N N . GLU A 1 68 ? -4.968 -2.110 -1.729 1.00 98.38 68 GLU A N 1
ATOM 493 C CA . GLU A 1 68 ? -4.065 -3.183 -1.331 1.00 98.38 68 GLU A CA 1
ATOM 494 C C . GLU A 1 68 ? -3.326 -3.773 -2.537 1.00 98.38 68 GLU A C 1
ATOM 496 O O . GLU A 1 68 ? -2.132 -4.079 -2.467 1.00 98.38 68 GLU A O 1
ATOM 501 N N . VAL A 1 69 ? -4.004 -3.853 -3.682 1.00 97.69 69 VAL A N 1
ATOM 502 C CA . VAL A 1 69 ? -3.402 -4.316 -4.930 1.00 97.69 69 VAL A CA 1
ATOM 503 C C . VAL A 1 69 ? -2.640 -3.184 -5.603 1.00 97.69 69 VAL A C 1
ATOM 505 O O . VAL A 1 69 ? -1.504 -3.385 -6.043 1.00 97.69 69 VAL A O 1
ATOM 508 N N . MET A 1 70 ? -3.232 -1.994 -5.681 1.00 97.38 70 MET A N 1
ATOM 509 C CA . MET A 1 70 ? -2.635 -0.859 -6.378 1.00 97.38 70 MET A CA 1
ATOM 510 C C . MET A 1 70 ? -1.319 -0.414 -5.735 1.00 97.38 70 MET A C 1
ATOM 512 O O . MET A 1 70 ? -0.356 -0.092 -6.437 1.00 97.38 70 MET A O 1
ATOM 516 N N . PHE A 1 71 ? -1.240 -0.420 -4.408 1.00 97.62 71 PHE A N 1
ATOM 517 C CA . PHE A 1 71 ? -0.111 0.175 -3.699 1.00 97.62 71 PHE A CA 1
ATOM 518 C C . PHE A 1 71 ? 0.750 -0.836 -2.948 1.00 97.62 71 PHE A C 1
ATOM 520 O O . PHE A 1 71 ? 1.946 -0.589 -2.791 1.00 97.62 71 PHE A O 1
ATOM 527 N N . PHE A 1 72 ? 0.190 -1.977 -2.535 1.00 97.38 72 PHE A N 1
ATOM 528 C CA . PHE A 1 72 ? 0.860 -2.918 -1.630 1.00 97.38 72 PHE A CA 1
ATOM 529 C C . PHE A 1 72 ? 1.129 -4.305 -2.233 1.00 97.38 72 PHE A C 1
ATOM 531 O O . PHE A 1 72 ? 1.641 -5.174 -1.525 1.00 97.38 72 PHE A O 1
ATOM 538 N N . THR A 1 73 ? 0.878 -4.530 -3.533 1.00 96.50 73 THR A N 1
ATOM 539 C CA . THR A 1 73 ? 1.160 -5.831 -4.177 1.00 96.50 73 THR A CA 1
ATOM 540 C C . THR A 1 73 ? 2.594 -6.333 -3.934 1.00 96.50 73 THR A C 1
ATOM 542 O O . THR A 1 73 ? 2.728 -7.502 -3.560 1.00 96.50 73 THR A O 1
ATOM 545 N N . PRO A 1 74 ? 3.672 -5.532 -4.111 1.00 94.69 74 PRO A N 1
ATOM 546 C CA . PRO A 1 74 ? 5.029 -6.001 -3.820 1.00 94.69 74 PRO A CA 1
ATOM 547 C C . PRO A 1 74 ? 5.187 -6.475 -2.375 1.00 94.69 74 PRO A C 1
ATOM 549 O O . PRO A 1 74 ? 5.741 -7.546 -2.138 1.00 94.69 74 PRO A O 1
ATOM 552 N N . THR A 1 75 ? 4.678 -5.708 -1.413 1.00 94.81 75 THR A N 1
ATOM 553 C CA . THR A 1 75 ? 4.718 -6.051 0.013 1.00 94.81 75 THR A CA 1
ATOM 554 C C . THR A 1 75 ? 3.963 -7.338 0.318 1.00 94.81 75 THR A C 1
ATOM 556 O O . THR A 1 75 ? 4.517 -8.232 0.955 1.00 94.81 75 THR A O 1
ATOM 559 N N . LEU A 1 76 ? 2.734 -7.484 -0.179 1.00 95.50 76 LEU A N 1
ATOM 560 C CA . LEU A 1 76 ? 1.947 -8.706 0.000 1.00 95.50 76 LEU A CA 1
ATOM 561 C C . LEU A 1 76 ? 2.659 -9.918 -0.618 1.00 95.50 76 LEU A C 1
ATOM 563 O O . LEU A 1 76 ? 2.712 -10.996 -0.025 1.00 95.50 76 LEU A O 1
ATOM 567 N N . ALA A 1 77 ? 3.278 -9.730 -1.785 1.00 93.38 77 ALA A N 1
ATOM 568 C CA . ALA A 1 77 ? 4.060 -10.760 -2.448 1.00 93.38 77 ALA A CA 1
ATOM 569 C C . ALA A 1 77 ? 5.287 -11.201 -1.643 1.00 93.38 77 ALA A C 1
ATOM 571 O O . ALA A 1 77 ? 5.594 -12.397 -1.589 1.00 93.38 77 ALA A O 1
ATOM 572 N N . GLU A 1 78 ? 5.973 -10.247 -1.020 1.00 91.62 78 GLU A N 1
ATOM 573 C CA . GLU A 1 78 ? 7.125 -10.507 -0.167 1.00 91.62 78 GLU A CA 1
ATOM 574 C C . GLU A 1 78 ? 6.717 -11.240 1.114 1.00 91.62 78 GLU A C 1
ATOM 576 O O . GLU A 1 78 ? 7.355 -12.230 1.470 1.00 91.62 78 GLU A O 1
ATOM 581 N N . ILE A 1 79 ? 5.606 -10.857 1.752 1.00 93.44 79 ILE A N 1
ATOM 582 C CA . ILE A 1 79 ? 5.085 -11.569 2.928 1.00 93.44 79 ILE A CA 1
ATOM 583 C C . ILE A 1 79 ? 4.749 -13.026 2.583 1.00 93.44 79 ILE A C 1
ATOM 585 O O . ILE A 1 79 ? 5.172 -13.939 3.293 1.00 93.44 79 ILE A O 1
ATOM 589 N N . GLN A 1 80 ? 4.075 -13.283 1.456 1.00 93.12 80 GLN A N 1
ATOM 590 C CA . GLN A 1 80 ? 3.805 -14.653 1.002 1.00 93.12 80 GLN A CA 1
ATOM 591 C C . GLN A 1 80 ? 5.098 -15.457 0.797 1.00 93.12 80 GLN A C 1
ATOM 593 O O . GLN A 1 80 ? 5.180 -16.621 1.198 1.00 93.12 80 GLN A O 1
ATOM 598 N N . ARG A 1 81 ? 6.126 -14.844 0.195 1.00 91.81 81 ARG A N 1
ATOM 599 C CA . ARG A 1 81 ? 7.441 -15.472 -0.007 1.00 91.81 81 ARG A CA 1
ATOM 600 C C . ARG A 1 81 ? 8.114 -15.801 1.328 1.00 91.81 81 ARG A C 1
ATOM 602 O O . ARG A 1 81 ? 8.667 -16.893 1.482 1.00 91.81 81 ARG A O 1
ATOM 609 N N . LEU A 1 82 ? 8.069 -14.880 2.290 1.00 91.62 82 LEU A N 1
ATOM 610 C CA . LEU A 1 82 ? 8.622 -15.077 3.628 1.00 91.62 82 LEU A CA 1
ATOM 611 C C . LEU A 1 82 ? 7.880 -16.188 4.378 1.00 91.62 82 LEU A C 1
ATOM 613 O O . LEU A 1 82 ? 8.542 -17.076 4.915 1.00 91.62 82 LEU A O 1
ATOM 617 N N . ASN A 1 83 ? 6.545 -16.215 4.332 1.00 94.44 83 ASN A N 1
ATOM 618 C CA . ASN A 1 83 ? 5.728 -17.267 4.944 1.00 94.44 83 ASN A CA 1
ATOM 619 C C . ASN A 1 83 ? 6.006 -18.647 4.341 1.00 94.44 83 ASN A C 1
ATOM 621 O O . ASN A 1 83 ? 6.176 -19.611 5.082 1.00 94.44 83 ASN A O 1
ATOM 625 N N . GLN A 1 84 ? 6.181 -18.752 3.019 1.00 94.06 84 GLN A N 1
ATOM 626 C CA . GLN A 1 84 ? 6.632 -20.001 2.389 1.00 94.06 84 GLN A CA 1
ATOM 627 C C . GLN A 1 84 ? 7.997 -20.458 2.928 1.00 94.06 84 GLN A C 1
ATOM 629 O O . GLN A 1 84 ? 8.211 -21.648 3.162 1.00 94.06 84 GLN A O 1
ATOM 634 N N . GLY A 1 85 ? 8.927 -19.522 3.138 1.00 93.50 85 GLY A N 1
ATOM 635 C CA . GLY A 1 85 ? 10.229 -19.804 3.739 1.00 93.50 85 GLY A CA 1
ATOM 636 C C . GLY A 1 85 ? 10.134 -20.256 5.199 1.00 93.50 85 GLY A C 1
ATOM 637 O O . GLY A 1 85 ? 10.803 -21.219 5.569 1.00 93.50 85 GLY A O 1
ATOM 638 N N . ARG A 1 86 ? 9.303 -19.589 6.011 1.00 94.00 86 ARG A N 1
ATOM 639 C CA . ARG A 1 86 ? 9.039 -19.949 7.416 1.00 94.00 86 ARG A CA 1
ATOM 640 C C . ARG A 1 86 ? 8.416 -21.340 7.525 1.00 94.00 86 ARG A C 1
ATOM 642 O O . ARG A 1 86 ? 8.937 -22.175 8.255 1.00 94.00 86 ARG A O 1
ATOM 649 N N . ARG A 1 87 ? 7.423 -21.649 6.684 1.00 95.38 87 ARG A N 1
ATOM 650 C CA . ARG A 1 87 ? 6.795 -22.978 6.597 1.00 95.38 87 ARG A CA 1
ATOM 651 C C . ARG A 1 87 ? 7.806 -24.089 6.316 1.00 95.38 87 ARG A C 1
ATOM 653 O O . ARG A 1 87 ? 7.782 -25.120 6.974 1.00 95.38 87 ARG A O 1
ATOM 660 N N . ARG A 1 88 ? 8.742 -23.869 5.382 1.00 96.44 88 ARG A N 1
ATOM 661 C CA . ARG A 1 88 ? 9.826 -24.831 5.090 1.00 96.44 88 ARG A CA 1
ATOM 662 C C . ARG A 1 88 ? 10.771 -25.053 6.274 1.00 96.44 88 ARG A C 1
ATOM 664 O O . ARG A 1 88 ? 11.342 -26.130 6.380 1.00 96.44 88 ARG A O 1
ATOM 671 N N . ARG A 1 89 ? 10.949 -24.047 7.135 1.00 95.31 89 ARG A N 1
ATOM 672 C CA . ARG A 1 89 ? 11.747 -24.132 8.369 1.00 95.31 89 ARG A CA 1
ATOM 673 C C . ARG A 1 89 ? 10.933 -24.559 9.594 1.00 95.31 89 ARG A C 1
ATOM 675 O O . ARG A 1 89 ? 11.490 -24.604 10.683 1.00 95.31 89 ARG A O 1
ATOM 682 N N . ASN A 1 90 ? 9.649 -24.884 9.423 1.00 94.88 90 ASN A N 1
ATOM 683 C CA . ASN A 1 90 ? 8.725 -25.189 10.515 1.00 94.88 90 ASN A CA 1
ATOM 684 C C . ASN A 1 90 ? 8.619 -24.057 11.562 1.00 94.88 90 ASN A C 1
ATOM 686 O O . ASN A 1 90 ? 8.495 -24.299 12.760 1.00 94.88 90 ASN A O 1
ATOM 690 N N . GLU A 1 91 ? 8.702 -22.809 11.099 1.00 94.25 91 GLU A N 1
ATOM 691 C CA . GLU A 1 91 ? 8.512 -21.595 11.897 1.00 94.25 91 GLU A CA 1
ATOM 692 C C . GLU A 1 91 ? 7.081 -21.068 11.727 1.00 94.25 91 GLU A C 1
ATOM 694 O O . GLU A 1 91 ? 6.484 -21.206 10.655 1.00 94.25 91 GLU A O 1
ATOM 699 N N . SER A 1 92 ? 6.560 -20.390 12.752 1.00 93.81 92 SER A N 1
ATOM 700 C CA . SER A 1 92 ? 5.256 -19.726 12.683 1.00 93.81 92 SER A CA 1
ATOM 701 C C . SER A 1 92 ? 5.220 -18.664 11.581 1.00 93.81 92 SER A C 1
ATOM 703 O O . SER A 1 92 ? 6.085 -17.784 11.493 1.00 93.81 92 SER A O 1
ATOM 705 N N . GLU A 1 93 ? 4.195 -18.740 10.737 1.00 95.06 93 GLU A N 1
ATOM 706 C CA . GLU A 1 93 ? 3.956 -17.770 9.672 1.00 95.06 93 GLU A CA 1
ATOM 707 C C . GLU A 1 93 ? 3.599 -16.391 10.237 1.00 95.06 93 GLU A C 1
ATOM 709 O O . GLU A 1 93 ? 3.066 -16.266 11.337 1.00 95.06 93 GLU A O 1
ATOM 714 N N . MET A 1 94 ? 3.906 -15.346 9.469 1.00 94.94 94 MET A N 1
ATOM 715 C CA . MET A 1 94 ? 3.440 -13.993 9.749 1.00 94.94 94 MET A CA 1
ATOM 716 C C . MET A 1 94 ? 1.924 -13.943 9.592 1.00 94.94 94 MET A C 1
ATOM 718 O O . MET A 1 94 ? 1.394 -14.337 8.547 1.00 94.94 94 MET A O 1
ATOM 722 N N . GLU A 1 95 ? 1.238 -13.411 10.595 1.00 96.50 95 GLU A N 1
ATOM 723 C CA . GLU A 1 95 ? -0.193 -13.151 10.532 1.00 96.50 95 GLU A CA 1
ATOM 724 C C . GLU A 1 95 ? -0.427 -11.780 9.908 1.00 96.50 95 GLU A C 1
ATOM 726 O O . GLU A 1 95 ? 0.067 -10.765 10.400 1.00 96.50 95 GLU A O 1
ATOM 731 N N . VAL A 1 96 ? -1.175 -11.752 8.810 1.00 97.88 96 VAL A N 1
ATOM 732 C CA . VAL A 1 96 ? -1.525 -10.519 8.105 1.00 97.88 96 VAL A CA 1
ATOM 733 C C . VAL A 1 96 ? -2.993 -10.217 8.356 1.00 97.88 96 VAL A C 1
ATOM 735 O O . VAL A 1 96 ? -3.844 -11.082 8.155 1.00 97.88 96 VAL A O 1
ATOM 738 N N . HIS A 1 97 ? -3.265 -8.990 8.785 1.00 98.62 97 HIS A N 1
ATOM 739 C CA . HIS A 1 97 ? -4.597 -8.440 8.996 1.00 98.62 97 HIS A CA 1
ATOM 740 C C . HIS A 1 97 ? -4.786 -7.212 8.119 1.00 98.62 97 HIS A C 1
ATOM 742 O O . HIS A 1 97 ? -3.853 -6.422 7.956 1.00 98.62 97 HIS A O 1
ATOM 748 N N . TRP A 1 98 ? -5.982 -7.042 7.569 1.00 98.75 98 TRP A N 1
ATOM 749 C CA . TRP A 1 98 ? -6.343 -5.898 6.739 1.00 98.75 98 TRP A CA 1
ATOM 750 C C . TRP A 1 98 ? -7.416 -5.069 7.432 1.00 98.75 98 TRP A C 1
ATOM 752 O O . TRP A 1 98 ? -8.397 -5.612 7.937 1.00 98.75 98 TRP A O 1
ATOM 762 N N . LEU A 1 99 ? -7.227 -3.754 7.426 1.00 98.81 99 LEU A N 1
ATOM 763 C CA . LEU A 1 99 ? -8.234 -2.777 7.810 1.00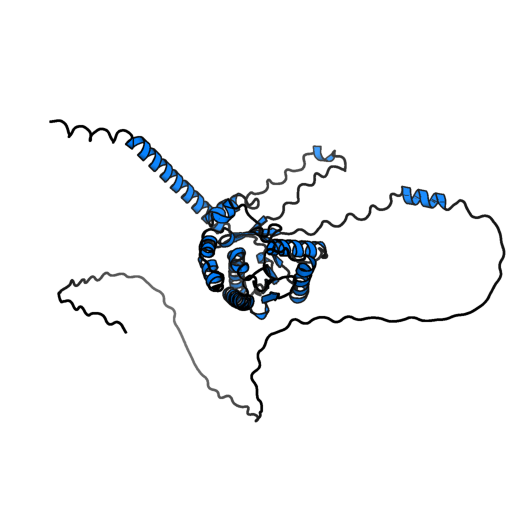 98.81 99 LEU A CA 1
ATOM 764 C C . LEU A 1 99 ? -8.463 -1.834 6.631 1.00 98.81 99 LEU A C 1
ATOM 766 O O . LEU A 1 99 ? -7.607 -1.002 6.325 1.00 98.81 99 LEU A O 1
ATOM 770 N N . CYS A 1 100 ? -9.619 -1.978 5.993 1.00 98.81 100 CYS A N 1
ATOM 771 C CA . CYS A 1 100 ? -10.112 -1.071 4.970 1.00 98.81 100 CYS A CA 1
ATOM 772 C C . CYS A 1 100 ? -11.117 -0.116 5.616 1.00 98.81 100 CYS A C 1
ATOM 774 O O . CYS A 1 100 ? -12.092 -0.562 6.218 1.00 98.81 100 CYS A O 1
ATOM 776 N N . LEU A 1 101 ? -10.854 1.187 5.553 1.00 98.62 101 LEU A N 1
ATOM 777 C CA . LEU A 1 101 ? -11.610 2.183 6.321 1.00 98.62 101 LEU A CA 1
ATOM 778 C C . LEU A 1 101 ? -12.915 2.649 5.658 1.00 98.62 101 LEU A C 1
ATOM 780 O O . LEU A 1 101 ? -13.640 3.431 6.262 1.00 98.62 101 LEU A O 1
ATOM 784 N N . SER A 1 102 ? -13.227 2.151 4.463 1.00 98.50 102 SER A N 1
ATOM 785 C CA . SER A 1 102 ? -14.509 2.371 3.799 1.00 98.50 102 SER A CA 1
ATOM 786 C C . SER A 1 102 ? -14.890 1.172 2.937 1.00 98.50 102 SER A C 1
ATOM 788 O O . SER A 1 102 ? -14.041 0.382 2.525 1.00 98.50 102 SER A O 1
ATOM 790 N N . THR A 1 103 ? -16.163 1.075 2.569 1.00 98.38 103 THR A N 1
ATOM 791 C CA . THR A 1 103 ? -16.649 0.088 1.592 1.00 98.38 103 THR A CA 1
ATOM 792 C C . THR A 1 103 ? -16.367 0.493 0.138 1.00 98.38 103 THR A C 1
ATOM 794 O O . THR A 1 103 ? -16.681 -0.265 -0.780 1.00 98.38 103 THR A O 1
ATOM 797 N N . GLY A 1 104 ? -15.783 1.676 -0.106 1.00 97.38 104 GLY A N 1
ATOM 798 C CA . GLY A 1 104 ? -15.593 2.223 -1.455 1.00 97.38 104 GLY A CA 1
ATOM 799 C C . GLY A 1 104 ? -16.908 2.630 -2.130 1.00 97.38 104 GLY A C 1
ATOM 800 O O . GLY A 1 104 ? -17.057 2.478 -3.340 1.00 97.38 104 GLY A O 1
ATOM 801 N N . ASN A 1 105 ? -17.910 3.066 -1.361 1.00 97.38 105 ASN A N 1
ATOM 802 C CA . ASN A 1 105 ? -19.285 3.257 -1.835 1.00 97.38 105 ASN A CA 1
ATOM 803 C C . ASN A 1 105 ? -19.545 4.567 -2.608 1.00 97.38 105 ASN A C 1
ATOM 805 O O . ASN A 1 105 ? -20.703 4.945 -2.766 1.00 97.38 105 ASN A O 1
ATOM 809 N N . TYR A 1 106 ? -18.515 5.259 -3.107 1.00 96.50 106 TYR A N 1
ATOM 810 C CA . TYR A 1 106 ? -18.688 6.548 -3.797 1.00 96.50 106 TYR A CA 1
ATOM 811 C C . TYR A 1 106 ? -19.678 6.469 -4.975 1.00 96.50 106 TYR A C 1
ATOM 813 O O . TYR A 1 106 ? -20.524 7.343 -5.141 1.00 96.50 106 TYR A O 1
ATOM 821 N N . ASP A 1 107 ? -19.631 5.370 -5.735 1.00 95.81 107 ASP A N 1
ATOM 822 C CA . ASP A 1 107 ? -20.515 5.115 -6.882 1.00 95.81 107 ASP A CA 1
ATOM 823 C C . ASP A 1 107 ? -21.763 4.277 -6.522 1.00 95.81 107 ASP A C 1
ATOM 825 O O . ASP A 1 107 ? -22.418 3.723 -7.404 1.00 95.81 107 ASP A O 1
ATOM 829 N N . GLY A 1 108 ? -22.072 4.094 -5.231 1.00 97.25 108 GLY A N 1
ATOM 830 C CA . GLY A 1 108 ? -23.163 3.216 -4.779 1.00 97.25 108 GLY A CA 1
ATOM 831 C C . GLY A 1 108 ? -22.862 1.712 -4.895 1.00 97.25 108 GLY A C 1
ATOM 832 O O . GLY A 1 108 ? -23.773 0.886 -4.854 1.00 97.25 108 GLY A O 1
ATOM 833 N N . LEU A 1 109 ? -21.587 1.339 -5.066 1.00 97.81 109 LEU A N 1
ATOM 834 C CA . LEU A 1 109 ? -21.127 -0.040 -5.292 1.00 97.81 109 LEU A CA 1
ATOM 835 C C . LEU A 1 109 ? -20.450 -0.682 -4.070 1.00 97.81 109 LEU A C 1
ATOM 837 O O . LEU A 1 109 ? -19.771 -1.699 -4.214 1.00 97.81 109 LEU A O 1
ATOM 841 N N . GLY A 1 110 ? -20.624 -0.131 -2.869 1.00 97.88 110 GLY A N 1
ATOM 842 C CA . GLY A 1 110 ? -19.881 -0.538 -1.673 1.00 97.88 110 GLY A CA 1
ATOM 843 C C . GLY A 1 110 ? -20.016 -2.026 -1.343 1.00 97.88 110 GLY A C 1
ATOM 844 O O . GLY A 1 110 ? -19.025 -2.699 -1.065 1.00 97.88 110 GLY A O 1
ATOM 845 N N . GLY A 1 111 ? -21.220 -2.590 -1.476 1.00 98.25 111 GLY A N 1
ATOM 846 C CA . GLY A 1 111 ? -21.446 -4.026 -1.271 1.00 98.25 111 GLY A CA 1
ATOM 847 C C . GLY A 1 111 ? -20.710 -4.907 -2.289 1.00 98.25 111 GLY A C 1
ATOM 848 O O . GLY A 1 111 ? -20.163 -5.954 -1.938 1.00 98.25 111 GLY A O 1
ATOM 849 N N . VAL A 1 112 ? -20.635 -4.473 -3.552 1.00 98.56 112 VAL A N 1
ATOM 850 C CA . VAL A 1 112 ? -19.871 -5.171 -4.599 1.00 98.56 112 VAL A CA 1
ATOM 851 C C . VAL A 1 112 ? -18.379 -5.087 -4.293 1.00 98.56 112 VAL A C 1
ATOM 853 O O . VAL A 1 112 ? -17.714 -6.120 -4.241 1.00 98.56 112 VAL A O 1
ATOM 856 N N . ARG A 1 113 ? -17.865 -3.885 -4.022 1.00 98.62 113 ARG A N 1
ATOM 857 C CA . ARG A 1 113 ? -16.440 -3.629 -3.764 1.00 98.62 113 ARG A CA 1
ATOM 858 C C . ARG A 1 113 ? -15.938 -4.299 -2.484 1.00 98.62 113 ARG A C 1
ATOM 860 O O . ARG A 1 113 ? -14.822 -4.807 -2.457 1.00 98.62 113 ARG A O 1
ATOM 867 N N . SER A 1 114 ? -16.790 -4.426 -1.470 1.00 98.62 114 SER A N 1
ATOM 868 C CA . SER A 1 114 ? -16.487 -5.197 -0.258 1.00 98.62 114 SER A CA 1
ATOM 869 C C . SER A 1 114 ? -16.285 -6.684 -0.577 1.00 98.62 114 SER A C 1
ATOM 871 O O . SER A 1 114 ? -15.303 -7.289 -0.150 1.00 98.62 114 SER A O 1
ATOM 873 N N . ASN A 1 115 ? -17.149 -7.273 -1.411 1.00 98.62 115 ASN A N 1
ATOM 874 C CA . ASN A 1 115 ? -16.988 -8.656 -1.880 1.00 98.62 115 ASN A CA 1
ATOM 875 C C . ASN A 1 115 ? -15.774 -8.835 -2.811 1.00 98.62 115 ASN A C 1
ATOM 877 O O . ASN A 1 115 ? -15.147 -9.896 -2.836 1.00 98.62 115 ASN A O 1
ATOM 881 N N . GLU A 1 116 ? -15.435 -7.822 -3.609 1.00 98.75 116 GLU A N 1
ATOM 882 C CA . GLU A 1 116 ? -14.208 -7.798 -4.416 1.00 98.75 116 GLU A CA 1
ATOM 883 C C . GLU A 1 116 ? -12.954 -7.803 -3.535 1.00 98.75 116 GLU A C 1
ATOM 885 O O . GLU A 1 116 ? -12.057 -8.619 -3.762 1.00 98.75 116 GLU A O 1
ATOM 890 N N . LEU A 1 117 ? -12.935 -6.994 -2.471 1.00 98.75 117 LEU A N 1
ATOM 891 C CA . LEU A 1 117 ? -11.842 -6.964 -1.502 1.00 98.75 117 LEU A CA 1
ATOM 892 C C . LEU A 1 117 ? -11.651 -8.308 -0.791 1.00 98.75 117 LEU A C 1
ATOM 894 O O . LEU A 1 117 ? -10.518 -8.765 -0.658 1.00 98.75 117 LEU A O 1
ATOM 898 N N . MET A 1 118 ? -12.733 -8.982 -0.392 1.00 98.62 118 MET A N 1
ATOM 899 C CA . MET A 1 118 ? -12.641 -10.308 0.237 1.00 98.62 118 MET A CA 1
ATOM 900 C C . MET A 1 118 ? -12.017 -11.354 -0.700 1.00 98.62 118 MET A C 1
ATOM 902 O O . MET A 1 118 ? -11.164 -12.134 -0.279 1.00 98.62 118 MET A O 1
ATOM 906 N N . ARG A 1 119 ? -12.369 -11.334 -1.994 1.00 98.44 119 ARG A N 1
ATOM 907 C CA . ARG A 1 119 ? -11.735 -12.198 -3.010 1.00 98.44 119 ARG A CA 1
ATOM 908 C C . ARG A 1 119 ? -10.269 -11.835 -3.245 1.00 98.44 119 ARG A C 1
ATOM 910 O O . ARG A 1 119 ? -9.430 -12.715 -3.440 1.00 98.44 119 ARG A O 1
ATOM 917 N N . SER A 1 120 ? -9.942 -10.543 -3.209 1.00 98.31 120 SER A N 1
ATOM 918 C CA . SER A 1 120 ? -8.554 -10.078 -3.264 1.00 98.31 120 SER A CA 1
ATOM 919 C C . SER A 1 120 ? -7.747 -10.614 -2.076 1.00 98.31 120 SER A C 1
ATOM 921 O O . SER A 1 120 ? -6.692 -11.216 -2.286 1.00 98.31 120 SER A O 1
ATOM 923 N N . ALA A 1 121 ? -8.279 -10.517 -0.855 1.00 98.44 121 ALA A N 1
ATOM 924 C CA . ALA A 1 121 ? -7.665 -11.047 0.363 1.00 98.44 121 ALA A CA 1
ATOM 925 C C . ALA A 1 121 ? -7.350 -12.542 0.258 1.00 98.44 121 ALA A C 1
ATOM 927 O O . ALA A 1 121 ? -6.212 -12.954 0.499 1.00 98.44 121 ALA A O 1
ATOM 928 N N . GLU A 1 122 ? -8.313 -13.337 -0.209 1.00 97.50 122 GLU A N 1
ATOM 929 C CA . GLU A 1 122 ? -8.122 -14.767 -0.454 1.00 97.50 122 GLU A CA 1
ATOM 930 C C . GLU A 1 122 ? -6.975 -15.029 -1.445 1.00 97.50 122 GLU A C 1
ATOM 932 O O . GLU A 1 122 ? -6.107 -15.867 -1.187 1.00 97.50 122 GLU A O 1
ATOM 937 N N . SER A 1 123 ? -6.889 -14.257 -2.536 1.00 96.56 123 SER A N 1
ATOM 938 C CA . SER A 1 123 ? -5.813 -14.394 -3.531 1.00 96.56 123 SER A CA 1
ATOM 939 C C . SER A 1 123 ? -4.412 -14.095 -2.972 1.00 96.56 123 SER A C 1
ATOM 941 O O . SER A 1 123 ? -3.411 -14.639 -3.456 1.00 96.56 123 SER A O 1
ATOM 943 N N . PHE A 1 124 ? -4.332 -13.284 -1.912 1.00 95.94 124 PHE A N 1
ATOM 944 C CA . PHE A 1 124 ? -3.104 -13.020 -1.163 1.00 95.94 124 PHE A CA 1
ATOM 945 C C . PHE A 1 124 ? -2.915 -13.930 0.060 1.00 95.94 124 PHE A C 1
ATOM 947 O O . PHE A 1 124 ? -1.934 -13.768 0.788 1.00 95.94 124 PHE A O 1
ATOM 954 N N . ALA A 1 125 ? -3.755 -14.957 0.222 1.00 96.31 125 ALA A N 1
ATOM 955 C CA . ALA A 1 125 ? -3.757 -15.885 1.352 1.00 96.31 125 ALA A CA 1
ATOM 956 C C . ALA A 1 125 ? -3.978 -15.190 2.710 1.00 96.31 125 ALA A C 1
ATOM 958 O O . ALA A 1 125 ? -3.384 -15.577 3.718 1.00 96.31 125 ALA A O 1
ATOM 959 N N . VAL A 1 126 ? -4.830 -14.161 2.728 1.00 97.69 126 VAL A N 1
ATOM 960 C CA . VAL A 1 126 ? -5.300 -13.491 3.944 1.00 97.69 126 VAL A CA 1
ATOM 961 C C . VAL A 1 126 ? -6.684 -14.050 4.302 1.00 97.69 126 VAL A C 1
ATOM 963 O O . VAL A 1 126 ? -7.626 -13.866 3.532 1.00 97.69 126 VAL A O 1
ATOM 966 N N . PRO A 1 127 ? -6.819 -14.760 5.437 1.00 97.50 127 PRO A N 1
ATOM 967 C CA . PRO A 1 127 ? -8.094 -15.301 5.899 1.00 97.50 127 PRO A CA 1
ATOM 968 C C . PRO A 1 127 ? -9.178 -14.232 6.082 1.00 97.50 127 PRO A C 1
ATOM 970 O O . PRO A 1 127 ? -8.897 -13.120 6.527 1.00 97.50 127 PRO A O 1
ATOM 973 N N . ALA A 1 128 ? -10.430 -14.594 5.793 1.00 97.69 128 ALA A N 1
ATOM 974 C CA . ALA A 1 128 ? -11.578 -13.690 5.864 1.00 97.69 128 ALA A CA 1
ATOM 975 C C . ALA A 1 128 ? -11.797 -13.076 7.261 1.00 97.69 128 ALA A C 1
ATOM 977 O O . ALA A 1 128 ? -12.139 -11.905 7.373 1.00 97.69 128 ALA A O 1
ATOM 978 N N . ASP A 1 129 ? -11.543 -13.832 8.331 1.00 97.75 129 ASP A N 1
ATOM 979 C CA . ASP A 1 129 ? -11.644 -13.374 9.725 1.00 97.75 129 ASP A CA 1
ATOM 980 C C . ASP A 1 129 ? -10.566 -12.344 10.115 1.00 97.75 129 ASP A C 1
ATOM 982 O O . ASP A 1 129 ? -10.647 -11.715 11.175 1.00 97.75 129 ASP A O 1
ATOM 986 N N . ARG A 1 130 ? -9.564 -12.144 9.250 1.00 98.31 130 ARG A N 1
ATOM 987 C CA . ARG A 1 130 ? -8.488 -11.158 9.410 1.00 98.31 130 ARG A CA 1
ATOM 988 C C . ARG A 1 130 ? -8.671 -9.919 8.534 1.00 98.31 130 ARG A C 1
ATOM 990 O O . ARG A 1 130 ? -7.802 -9.048 8.556 1.00 98.31 130 ARG A O 1
ATOM 997 N N . VAL A 1 131 ? -9.781 -9.812 7.807 1.00 98.62 131 VAL A N 1
ATOM 998 C CA . VAL A 1 131 ? -10.145 -8.628 7.021 1.00 98.62 131 VAL A CA 1
ATOM 999 C C . VAL A 1 131 ? -11.276 -7.889 7.728 1.00 98.62 131 VAL A C 1
ATOM 1001 O O . VAL A 1 131 ? -12.313 -8.466 8.039 1.00 98.62 131 VAL A O 1
ATOM 1004 N N . CYS A 1 132 ? -11.070 -6.604 7.994 1.00 98.50 132 CYS A N 1
ATOM 1005 C CA . CYS A 1 132 ? -12.077 -5.703 8.539 1.00 98.50 132 CYS A CA 1
ATOM 1006 C C . CYS A 1 132 ? -12.360 -4.601 7.514 1.00 98.50 132 CYS A C 1
ATOM 1008 O O . CYS A 1 132 ? -11.425 -3.943 7.053 1.00 98.50 132 CYS A O 1
ATOM 1010 N N . ILE A 1 133 ? -13.632 -4.413 7.167 1.00 98.69 133 ILE A N 1
ATOM 1011 C CA . ILE A 1 133 ? -14.103 -3.353 6.272 1.00 98.69 133 ILE A CA 1
ATOM 1012 C C . ILE A 1 133 ? -15.034 -2.471 7.092 1.00 98.69 133 ILE A C 1
ATOM 1014 O O . ILE A 1 133 ? -15.994 -2.967 7.678 1.00 98.69 133 ILE A O 1
ATOM 1018 N N . VAL A 1 134 ? -14.714 -1.187 7.172 1.00 98.12 134 VAL A N 1
ATOM 1019 C CA . VAL A 1 134 ? -15.474 -0.207 7.944 1.00 98.12 134 VAL A CA 1
ATOM 1020 C C . VAL A 1 134 ? -16.553 0.408 7.056 1.00 98.12 134 VAL A C 1
ATOM 1022 O O . VAL A 1 134 ? -16.293 0.756 5.905 1.00 98.12 134 VAL A O 1
ATOM 1025 N N . ASP A 1 135 ? -17.759 0.543 7.601 1.00 97.31 135 ASP A N 1
ATOM 1026 C CA . ASP A 1 135 ? -18.893 1.204 6.952 1.00 97.31 135 ASP A CA 1
ATOM 1027 C C . ASP A 1 135 ? -19.547 2.180 7.935 1.00 97.31 135 ASP A C 1
ATOM 1029 O O . ASP A 1 135 ? -20.606 1.929 8.501 1.00 97.31 135 ASP A O 1
ATOM 1033 N N . GLU A 1 136 ? -18.839 3.274 8.206 1.00 96.00 136 GLU A N 1
ATOM 1034 C CA . GLU A 1 136 ? -19.267 4.317 9.139 1.00 96.00 136 GLU A CA 1
ATOM 1035 C C . GLU A 1 136 ? -19.679 5.569 8.367 1.00 96.00 136 GLU A C 1
ATOM 1037 O O . GLU A 1 136 ? -19.103 5.885 7.321 1.00 96.00 136 GLU A O 1
ATOM 1042 N N . ALA A 1 137 ? -20.651 6.318 8.891 1.00 95.88 137 ALA A N 1
ATOM 1043 C CA . ALA A 1 137 ? -21.173 7.516 8.228 1.00 95.88 137 ALA A CA 1
ATOM 1044 C C . ALA A 1 137 ? -20.084 8.582 7.982 1.00 95.88 137 ALA A C 1
ATOM 1046 O O . ALA A 1 137 ? -20.066 9.219 6.930 1.00 95.88 137 ALA A O 1
ATOM 1047 N N . ASP A 1 138 ? -19.140 8.720 8.915 1.00 96.50 138 ASP A N 1
ATOM 1048 C CA . ASP A 1 138 ? -18.052 9.704 8.842 1.00 96.50 138 ASP A CA 1
ATOM 1049 C C . ASP A 1 138 ? -16.877 9.267 7.949 1.00 96.50 138 ASP A C 1
ATOM 1051 O O . ASP A 1 138 ? -15.983 10.071 7.672 1.00 96.50 138 ASP A O 1
ATOM 1055 N N . LEU A 1 139 ? -16.854 8.001 7.513 1.00 97.44 139 LEU A N 1
ATOM 1056 C CA . LEU A 1 139 ? -15.759 7.390 6.747 1.00 97.44 139 LEU A CA 1
ATOM 1057 C C . LEU A 1 139 ? -16.219 6.908 5.361 1.00 97.44 139 LEU A C 1
ATOM 1059 O O . LEU A 1 139 ? -15.676 5.959 4.796 1.00 97.44 139 LEU A O 1
ATOM 1063 N N . GLN A 1 140 ? -17.233 7.561 4.792 1.00 97.50 140 GLN A N 1
ATOM 1064 C CA . GLN A 1 140 ? -17.710 7.244 3.447 1.00 97.50 140 GLN A CA 1
ATOM 1065 C C . GLN A 1 140 ? -16.706 7.687 2.377 1.00 97.50 140 GLN A C 1
ATOM 1067 O O . GLN A 1 140 ? -16.068 8.737 2.477 1.00 97.50 140 GLN A O 1
ATOM 1072 N N . ASP A 1 141 ? -16.560 6.869 1.337 1.00 96.94 141 ASP A N 1
ATOM 1073 C CA . ASP A 1 141 ? -15.669 7.151 0.213 1.00 96.94 141 ASP A CA 1
ATOM 1074 C C . ASP A 1 141 ? -16.068 8.446 -0.525 1.00 96.94 141 ASP A C 1
ATOM 1076 O O . ASP A 1 141 ? -17.248 8.748 -0.697 1.00 96.94 141 ASP A O 1
ATOM 1080 N N . GLY A 1 142 ? -15.073 9.217 -0.963 1.00 95.62 142 GLY A N 1
ATOM 1081 C CA . GLY A 1 142 ? -15.249 10.475 -1.674 1.00 95.62 142 GLY A CA 1
ATOM 1082 C C . GLY A 1 142 ? -14.086 11.446 -1.488 1.00 95.62 142 GLY A C 1
ATOM 1083 O O . GLY A 1 142 ? -13.040 11.121 -0.934 1.00 95.62 142 GLY A O 1
ATOM 1084 N N . TRP A 1 143 ? -14.287 12.680 -1.950 1.00 96.31 143 TRP A N 1
ATOM 1085 C CA . TRP A 1 143 ? -13.275 13.746 -1.923 1.00 96.31 143 TRP A CA 1
ATOM 1086 C C . TRP A 1 143 ? -13.315 14.623 -0.662 1.00 96.31 143 TRP A C 1
ATOM 1088 O O . TRP A 1 143 ? -12.564 15.595 -0.566 1.00 96.31 143 TRP A O 1
ATOM 1098 N N . ALA A 1 144 ? -14.183 14.306 0.298 1.00 95.31 144 ALA A N 1
ATOM 1099 C CA . ALA A 1 144 ? -14.187 14.956 1.603 1.00 95.31 144 ALA A CA 1
ATOM 1100 C C . ALA A 1 144 ? -13.043 14.403 2.467 1.00 95.31 144 ALA A C 1
ATOM 1102 O O . ALA A 1 144 ? -12.789 13.204 2.463 1.00 95.31 144 ALA A O 1
ATOM 1103 N N . GLU A 1 145 ? -12.341 15.256 3.216 1.00 94.25 145 GLU A N 1
ATOM 1104 C CA . GLU A 1 145 ? -11.349 14.771 4.183 1.00 94.25 145 GLU A CA 1
ATOM 1105 C C . GLU A 1 145 ? -12.068 14.135 5.377 1.00 94.25 145 GLU A C 1
ATOM 1107 O O . GLU A 1 145 ? -12.889 14.782 6.029 1.00 94.25 145 GLU A O 1
ATOM 1112 N N . TRP A 1 146 ? -11.744 12.878 5.681 1.00 98.06 146 TRP A N 1
ATOM 1113 C CA . TRP A 1 146 ? -12.305 12.201 6.845 1.00 98.06 146 TRP A CA 1
ATOM 1114 C C . TRP A 1 146 ? -11.870 12.853 8.165 1.00 98.06 146 TRP A C 1
ATOM 1116 O O . TRP A 1 146 ? -10.694 13.216 8.326 1.00 98.06 146 TRP A O 1
ATOM 1126 N N . PRO A 1 147 ? -12.771 12.940 9.162 1.00 97.38 147 PRO A N 1
ATOM 1127 C CA . PRO A 1 147 ? -12.416 13.411 10.491 1.00 97.38 147 PRO A CA 1
ATOM 1128 C C . PRO A 1 147 ? -11.293 12.562 11.093 1.00 97.38 147 PRO A C 1
ATOM 1130 O O . PRO A 1 147 ? -11.359 11.330 11.149 1.00 97.38 147 PRO A O 1
ATOM 1133 N N . THR A 1 148 ? -10.243 13.228 11.582 1.00 95.06 148 THR A N 1
ATOM 1134 C CA . THR A 1 148 ? -9.082 12.538 12.167 1.00 95.06 148 THR A CA 1
ATOM 1135 C C . THR A 1 148 ? -9.482 11.708 13.388 1.00 95.06 148 THR A C 1
ATOM 1137 O O . THR A 1 148 ? -8.933 10.631 13.582 1.00 95.06 148 THR A O 1
ATOM 1140 N N . GLU A 1 149 ? -10.454 12.164 14.180 1.00 94.12 149 GLU A N 1
ATOM 1141 C CA . GLU A 1 149 ? -10.948 11.438 15.354 1.00 94.12 149 GLU A CA 1
ATOM 1142 C C . GLU A 1 149 ? -11.678 10.143 14.982 1.00 94.12 149 GLU A C 1
ATOM 1144 O O . GLU A 1 149 ? -11.294 9.086 15.481 1.00 94.12 149 GLU A O 1
ATOM 1149 N N . ALA A 1 150 ? -12.643 10.196 14.056 1.00 96.38 150 ALA A N 1
ATOM 1150 C CA . ALA A 1 150 ? -13.354 9.012 13.565 1.00 96.38 150 ALA A CA 1
ATOM 1151 C C . ALA A 1 150 ? -12.380 7.986 12.959 1.00 96.38 150 ALA A C 1
ATOM 1153 O O . ALA A 1 150 ? -12.389 6.808 13.321 1.00 96.38 150 ALA A O 1
ATOM 1154 N N . THR A 1 151 ? -11.452 8.464 12.122 1.00 97.25 151 THR A N 1
ATOM 1155 C CA . THR A 1 151 ? -10.404 7.633 11.510 1.0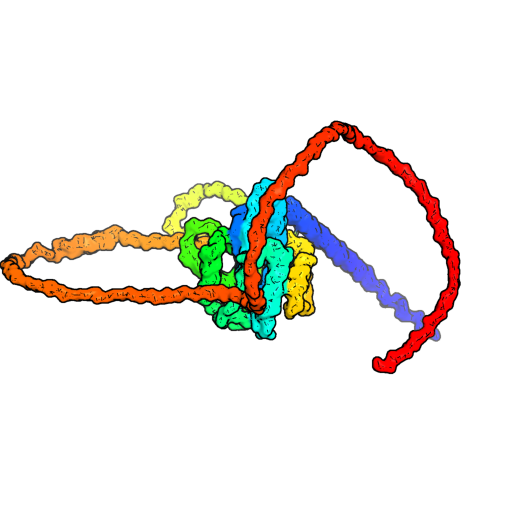0 97.25 151 THR A CA 1
ATOM 1156 C C . THR A 1 151 ? -9.498 7.007 12.580 1.00 97.25 151 THR A C 1
ATOM 1158 O O . THR A 1 151 ? -9.211 5.810 12.547 1.00 97.25 151 THR A O 1
ATOM 1161 N N . SER A 1 152 ? -9.056 7.794 13.570 1.00 95.81 152 SER A N 1
ATOM 1162 C CA . SER A 1 152 ? -8.251 7.300 14.691 1.00 95.81 152 SER A CA 1
ATOM 1163 C C . SER A 1 152 ? -9.010 6.274 15.531 1.00 95.81 152 SER A C 1
ATOM 1165 O O . SER A 1 152 ? -8.411 5.286 15.942 1.00 95.81 152 SER A O 1
ATOM 1167 N N . ASN A 1 153 ? -10.303 6.467 15.783 1.00 95.81 153 ASN A N 1
ATOM 1168 C CA . ASN A 1 153 ? -11.099 5.540 16.579 1.00 95.81 153 ASN A CA 1
ATOM 1169 C C . ASN A 1 153 ? -11.215 4.168 15.894 1.00 95.81 153 ASN A C 1
ATOM 1171 O O . ASN A 1 153 ? -10.908 3.150 16.515 1.00 95.81 153 ASN A O 1
ATOM 1175 N N . ALA A 1 154 ? -11.539 4.139 14.596 1.00 96.56 154 ALA A N 1
ATOM 1176 C CA . ALA A 1 154 ? -11.620 2.900 13.814 1.00 96.56 154 ALA A CA 1
ATOM 1177 C C . ALA A 1 154 ? -10.286 2.125 13.802 1.00 96.56 154 ALA A C 1
ATOM 1179 O O . ALA A 1 154 ? -10.237 0.907 14.018 1.00 96.56 154 ALA A O 1
ATOM 1180 N N . VAL A 1 155 ? -9.168 2.839 13.622 1.00 96.50 155 VAL A N 1
ATOM 1181 C CA . VAL A 1 155 ? -7.830 2.239 13.705 1.00 96.50 155 VAL A CA 1
ATOM 1182 C C . VAL A 1 155 ? -7.555 1.725 15.118 1.00 96.50 155 VAL A C 1
ATOM 1184 O O . VAL A 1 155 ? -7.137 0.580 15.280 1.00 96.50 155 VAL A O 1
ATOM 1187 N N . PHE A 1 156 ? -7.811 2.530 16.150 1.00 95.31 156 PHE A N 1
ATOM 1188 C CA . PHE A 1 156 ? -7.530 2.190 17.545 1.00 95.31 156 PHE A CA 1
ATOM 1189 C C . PHE A 1 156 ? -8.285 0.940 18.017 1.00 95.31 156 PHE A C 1
ATOM 1191 O O . PHE A 1 156 ? -7.682 0.063 18.640 1.00 95.31 156 PHE A O 1
ATOM 1198 N N . GLN A 1 157 ? -9.563 0.799 17.655 1.00 94.69 157 GLN A N 1
ATOM 1199 C CA . GLN A 1 157 ? -10.345 -0.412 17.926 1.00 94.69 157 GLN A CA 1
ATOM 1200 C C . GLN A 1 157 ? -9.678 -1.661 17.330 1.00 94.69 157 GLN A C 1
ATOM 1202 O O . GLN A 1 157 ? -9.539 -2.691 17.998 1.00 94.69 157 GLN A O 1
ATOM 1207 N N . THR A 1 158 ? -9.178 -1.553 16.098 1.00 95.19 158 THR A N 1
ATOM 1208 C CA . THR A 1 158 ? -8.454 -2.644 15.436 1.00 95.19 158 THR A CA 1
ATOM 1209 C C . THR A 1 158 ? -7.111 -2.930 16.112 1.00 95.19 158 THR A C 1
ATOM 1211 O O . THR A 1 158 ? -6.749 -4.097 16.272 1.00 95.19 158 THR A O 1
ATOM 1214 N N . LEU A 1 159 ? -6.388 -1.906 16.582 1.00 93.69 159 LEU A N 1
ATOM 1215 C CA . LEU A 1 159 ? -5.134 -2.086 17.327 1.00 93.69 159 LEU A CA 1
ATOM 1216 C C . LEU A 1 159 ? -5.339 -2.871 18.625 1.00 93.69 159 LEU A C 1
ATOM 1218 O O . LEU A 1 159 ? -4.532 -3.750 18.931 1.00 93.69 159 LEU A O 1
ATOM 1222 N N . ILE A 1 160 ? -6.422 -2.603 19.361 1.00 92.44 160 ILE A N 1
ATOM 1223 C CA . ILE A 1 160 ? -6.763 -3.348 20.582 1.00 92.44 160 ILE A CA 1
ATOM 1224 C C . ILE A 1 160 ? -7.086 -4.810 20.257 1.00 92.44 160 ILE A C 1
ATOM 1226 O O . ILE A 1 160 ? -6.623 -5.710 20.963 1.00 92.44 160 ILE A O 1
ATOM 1230 N N . LYS A 1 161 ? -7.868 -5.047 19.194 1.00 93.50 161 LYS A N 1
ATOM 1231 C CA . LYS A 1 161 ? -8.313 -6.387 18.787 1.00 93.50 161 LYS A CA 1
ATOM 1232 C C . LYS A 1 161 ? -7.160 -7.246 18.264 1.00 93.50 161 LYS A C 1
ATOM 1234 O O . LYS A 1 161 ? -6.989 -8.377 18.708 1.00 93.50 161 LYS A O 1
ATOM 1239 N N . VAL A 1 162 ? -6.373 -6.710 17.332 1.00 95.00 162 VAL A N 1
ATOM 1240 C CA . VAL A 1 162 ? -5.331 -7.452 16.602 1.00 95.00 162 VAL A CA 1
ATOM 1241 C C . VAL A 1 162 ? -4.002 -7.480 17.363 1.00 95.00 162 VAL A C 1
ATOM 1243 O O . VAL A 1 162 ? -3.264 -8.459 17.275 1.00 95.00 162 VAL A O 1
ATOM 1246 N N . ARG A 1 163 ? -3.679 -6.422 18.122 1.00 94.50 163 ARG A N 1
ATOM 1247 C CA . ARG A 1 163 ? -2.367 -6.221 18.770 1.00 94.50 163 ARG A CA 1
ATOM 1248 C C . ARG A 1 163 ? -1.188 -6.491 17.813 1.00 94.50 163 ARG A C 1
ATOM 1250 O O . ARG A 1 163 ? -0.359 -7.372 18.094 1.00 94.50 163 ARG A O 1
ATOM 1257 N N . PRO A 1 164 ? -1.126 -5.781 16.667 1.00 94.69 164 PRO A N 1
ATOM 1258 C CA . PRO A 1 164 ? -0.043 -5.955 15.709 1.00 94.69 164 PRO A CA 1
ATOM 1259 C C . PRO A 1 164 ? 1.288 -5.484 16.302 1.00 94.69 164 PRO A C 1
ATOM 1261 O O . PRO A 1 164 ? 1.320 -4.592 17.150 1.00 94.69 164 PRO A O 1
ATOM 1264 N N . ASP A 1 165 ? 2.394 -6.058 15.833 1.00 93.25 165 ASP A N 1
ATOM 1265 C CA . ASP A 1 165 ? 3.737 -5.512 16.076 1.00 93.25 165 ASP A CA 1
ATOM 1266 C C . ASP A 1 165 ? 4.210 -4.610 14.932 1.00 93.25 165 ASP A C 1
ATOM 1268 O O . ASP A 1 165 ? 5.167 -3.857 15.100 1.00 93.25 165 ASP A O 1
ATOM 1272 N N . THR A 1 166 ? 3.530 -4.655 13.786 1.00 93.94 166 THR A N 1
ATOM 1273 C CA . THR A 1 166 ? 3.897 -3.910 12.586 1.00 93.94 166 THR A CA 1
ATOM 1274 C C . THR A 1 166 ? 2.646 -3.343 11.922 1.00 93.94 166 THR A C 1
ATOM 1276 O O . THR A 1 166 ? 1.711 -4.087 11.638 1.00 93.94 166 THR A O 1
ATOM 1279 N N . ILE A 1 167 ? 2.633 -2.040 11.632 1.00 96.12 167 ILE A N 1
ATOM 1280 C CA . ILE A 1 167 ? 1.592 -1.379 10.831 1.00 96.12 167 ILE A CA 1
ATOM 1281 C C . ILE A 1 167 ? 2.193 -0.922 9.510 1.00 96.12 167 ILE A C 1
ATOM 1283 O O . ILE A 1 167 ? 3.226 -0.251 9.504 1.00 96.12 167 ILE A O 1
ATOM 1287 N N . LEU A 1 168 ? 1.514 -1.241 8.412 1.00 97.50 168 LEU A N 1
ATOM 1288 C CA . LEU A 1 168 ? 1.811 -0.744 7.073 1.00 97.50 168 LEU A CA 1
ATOM 1289 C C . LEU A 1 168 ? 0.674 0.170 6.626 1.00 97.50 168 LEU A C 1
ATOM 1291 O O . LEU A 1 168 ? -0.492 -0.207 6.721 1.00 97.50 168 LEU A O 1
ATOM 1295 N N . THR A 1 169 ? 0.998 1.370 6.155 1.00 97.94 169 THR A N 1
ATOM 1296 C CA . THR A 1 169 ? -0.017 2.337 5.714 1.00 97.94 169 THR A CA 1
ATOM 1297 C C . THR A 1 169 ? 0.571 3.383 4.762 1.00 97.94 169 THR A C 1
ATOM 1299 O O . THR A 1 169 ? 1.715 3.249 4.331 1.00 97.94 169 THR A O 1
ATOM 1302 N N . PHE A 1 170 ? -0.192 4.417 4.421 1.00 97.62 170 PHE A N 1
ATOM 1303 C CA . PHE A 1 170 ? 0.241 5.551 3.614 1.00 97.62 170 PHE A CA 1
ATOM 1304 C C . PHE A 1 170 ? 1.049 6.585 4.413 1.00 97.62 170 PHE A C 1
ATOM 1306 O O . PHE A 1 170 ? 0.915 6.716 5.632 1.00 97.62 170 PHE A O 1
ATOM 1313 N N . ASP A 1 171 ? 1.898 7.339 3.719 1.00 95.19 171 ASP A N 1
ATOM 1314 C CA . ASP A 1 171 ? 2.525 8.537 4.276 1.00 95.19 171 ASP A CA 1
ATOM 1315 C C . ASP A 1 171 ? 1.562 9.738 4.320 1.00 95.19 171 ASP A C 1
ATOM 1317 O O . ASP A 1 171 ? 0.372 9.640 4.022 1.00 95.19 171 ASP A O 1
ATOM 1321 N N . GLU A 1 172 ? 2.086 10.900 4.705 1.00 92.62 172 GLU A N 1
ATOM 1322 C CA . GLU A 1 172 ? 1.318 12.146 4.855 1.00 92.62 172 GLU A CA 1
ATOM 1323 C C . GLU A 1 172 ? 0.693 12.649 3.546 1.00 92.62 172 GLU A C 1
ATOM 1325 O O . GLU A 1 172 ? -0.267 13.424 3.575 1.00 92.62 172 GLU A O 1
ATOM 1330 N N . TRP A 1 173 ? 1.227 12.219 2.399 1.00 94.94 173 TRP A N 1
ATOM 1331 C CA . TRP A 1 173 ? 0.736 12.616 1.085 1.00 94.94 173 TRP A CA 1
ATOM 1332 C C . TRP A 1 173 ? -0.235 11.596 0.473 1.00 94.94 173 TRP A C 1
ATOM 1334 O O . TRP A 1 173 ? -0.962 11.931 -0.459 1.00 94.94 173 TRP A O 1
ATOM 1344 N N . GLY A 1 174 ? -0.331 10.373 1.003 1.00 93.31 174 GLY A N 1
ATOM 1345 C CA . GLY A 1 174 ? -1.376 9.435 0.587 1.00 93.31 174 GLY A CA 1
ATOM 1346 C C . GLY A 1 174 ? -1.184 8.865 -0.822 1.00 93.31 174 GLY A C 1
ATOM 1347 O O . GLY A 1 174 ? -2.161 8.593 -1.516 1.00 93.31 174 GLY A O 1
ATOM 1348 N N . VAL A 1 175 ? 0.063 8.728 -1.281 1.00 92.44 175 VAL A N 1
ATOM 1349 C CA . VAL A 1 175 ? 0.486 8.285 -2.625 1.00 92.44 175 VAL A CA 1
ATOM 1350 C C . VAL A 1 175 ? 0.056 9.220 -3.755 1.00 92.44 175 VAL A C 1
ATOM 1352 O O . VAL A 1 175 ? 0.902 9.786 -4.453 1.00 92.44 175 VAL A O 1
ATOM 1355 N N . SER A 1 176 ? -1.244 9.362 -3.998 1.00 88.38 176 SER A N 1
ATOM 1356 C CA . SER A 1 176 ? -1.842 10.188 -5.052 1.00 88.38 176 SER A CA 1
ATOM 1357 C C . SER A 1 176 ? -2.265 11.576 -4.572 1.00 88.38 176 SER A C 1
ATOM 1359 O O . SER A 1 176 ? -2.474 12.442 -5.417 1.00 88.38 176 SER A O 1
ATOM 1361 N N . GLY A 1 177 ? -2.345 11.809 -3.258 1.00 93.81 177 GLY A N 1
ATOM 1362 C CA . GLY A 1 177 ? -2.929 13.026 -2.687 1.00 93.81 177 GLY A CA 1
ATOM 1363 C C . GLY A 1 177 ? -4.409 12.891 -2.322 1.00 93.81 177 GLY A C 1
ATOM 1364 O O . GLY A 1 177 ? -5.005 13.883 -1.906 1.00 93.81 177 GLY A O 1
ATOM 1365 N N . HIS A 1 178 ? -5.005 11.698 -2.462 1.00 96.75 178 HIS A N 1
ATOM 1366 C CA . HIS A 1 178 ? -6.413 11.479 -2.131 1.00 96.75 178 HIS A CA 1
ATOM 1367 C C . HIS A 1 178 ? -6.695 11.829 -0.652 1.00 96.75 178 HIS A C 1
ATOM 1369 O O . HIS A 1 178 ? -5.958 11.353 0.222 1.00 96.75 178 HIS A O 1
ATOM 1375 N N . PRO A 1 179 ? -7.739 12.625 -0.339 1.00 98.00 179 PRO A N 1
ATOM 1376 C CA . PRO A 1 179 ? -8.037 13.070 1.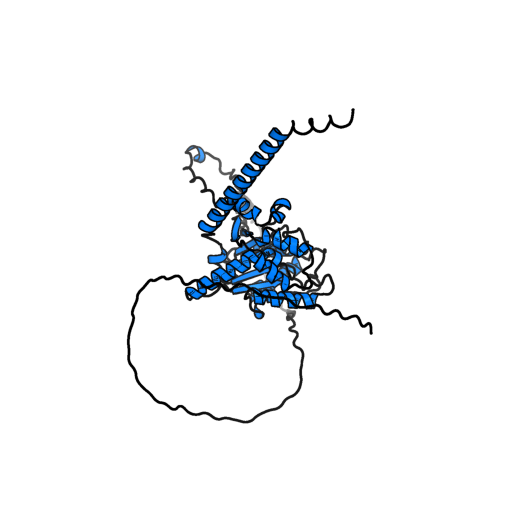026 1.00 98.00 179 PRO A CA 1
ATOM 1377 C C . PRO A 1 179 ? -8.133 11.922 2.035 1.00 98.00 179 PRO A C 1
ATOM 1379 O O . PRO A 1 179 ? -7.481 11.971 3.076 1.00 98.00 179 PRO A O 1
ATOM 1382 N N . ASN A 1 180 ? -8.833 10.840 1.684 1.00 98.38 180 ASN A N 1
ATOM 1383 C CA . ASN A 1 180 ? -8.998 9.682 2.570 1.00 98.38 180 ASN A CA 1
ATOM 1384 C C . ASN A 1 180 ? -7.660 8.994 2.881 1.00 98.38 180 ASN A C 1
ATOM 1386 O O . ASN A 1 180 ? -7.391 8.677 4.035 1.00 98.38 180 ASN A O 1
ATOM 1390 N N . HIS A 1 181 ? -6.759 8.854 1.899 1.00 98.31 181 HIS A N 1
ATOM 1391 C CA . HIS A 1 181 ? -5.440 8.239 2.110 1.00 98.31 181 HIS A CA 1
ATOM 1392 C C . HIS A 1 181 ? -4.587 9.081 3.066 1.00 98.31 181 HIS A C 1
ATOM 1394 O O . HIS A 1 181 ? -3.921 8.550 3.957 1.00 98.31 181 HIS A O 1
ATOM 1400 N N . ARG A 1 182 ? -4.634 10.410 2.898 1.00 97.94 182 ARG A N 1
ATOM 1401 C CA . ARG A 1 182 ? -3.963 11.366 3.790 1.00 97.94 182 ARG A CA 1
ATOM 1402 C C . ARG A 1 182 ? -4.543 11.296 5.203 1.00 97.94 182 ARG A C 1
ATOM 1404 O O . ARG A 1 182 ? -3.779 11.314 6.169 1.00 97.94 182 ARG A O 1
ATOM 1411 N N . ALA A 1 183 ? -5.866 11.167 5.328 1.00 98.00 183 ALA A N 1
ATOM 1412 C CA . ALA A 1 183 ? -6.542 11.006 6.611 1.00 98.00 183 ALA A CA 1
ATOM 1413 C C . ALA A 1 183 ? -6.084 9.730 7.339 1.00 98.00 183 ALA A C 1
ATOM 1415 O O . ALA A 1 183 ? -5.760 9.809 8.526 1.00 98.00 183 ALA A O 1
ATOM 1416 N N . VAL A 1 184 ? -5.936 8.597 6.633 1.00 98.19 184 VAL A N 1
ATOM 1417 C CA . VAL A 1 184 ? -5.378 7.353 7.202 1.00 98.19 184 VAL A CA 1
ATOM 1418 C C . VAL A 1 184 ? -3.977 7.588 7.781 1.00 98.19 184 VAL A C 1
ATOM 1420 O O . VAL A 1 184 ? -3.727 7.300 8.956 1.00 98.19 184 VAL A O 1
ATOM 1423 N N . GLY A 1 185 ? -3.069 8.161 6.982 1.00 96.19 185 GLY A N 1
ATOM 1424 C CA . GLY A 1 185 ? -1.689 8.426 7.404 1.00 96.19 185 GLY A CA 1
ATOM 1425 C C . GLY A 1 185 ? -1.609 9.381 8.604 1.00 96.19 185 GLY A C 1
ATOM 1426 O O . GLY A 1 185 ? -0.862 9.136 9.557 1.00 96.19 185 GLY A O 1
ATOM 1427 N N . LYS A 1 186 ? -2.426 10.442 8.601 1.00 95.94 186 LYS A N 1
ATOM 1428 C CA . LYS A 1 186 ? -2.535 11.423 9.694 1.00 95.94 186 LYS A CA 1
ATOM 1429 C C . LYS A 1 186 ? -3.072 10.793 10.981 1.00 95.94 186 LYS A C 1
ATOM 1431 O O . LYS A 1 186 ? -2.508 11.025 12.051 1.00 95.94 186 LYS A O 1
ATOM 1436 N N . ALA A 1 187 ? -4.121 9.978 10.886 1.00 95.88 187 ALA A N 1
ATOM 1437 C CA . ALA A 1 187 ? -4.732 9.311 12.030 1.00 95.88 187 ALA A CA 1
ATOM 1438 C C . ALA A 1 187 ? -3.766 8.329 12.703 1.00 95.88 187 ALA A C 1
ATOM 1440 O O . ALA A 1 187 ? -3.626 8.354 13.927 1.00 95.88 187 ALA A O 1
ATOM 1441 N N . ILE A 1 188 ? -3.049 7.515 11.920 1.00 95.38 188 ILE A N 1
ATOM 1442 C CA . ILE A 1 188 ? -2.054 6.568 12.444 1.00 95.38 188 ILE A CA 1
ATOM 1443 C C . ILE A 1 188 ? -0.880 7.301 13.091 1.00 95.38 188 ILE A C 1
ATOM 1445 O O . ILE A 1 188 ? -0.470 6.926 14.189 1.00 95.38 188 ILE A O 1
ATOM 1449 N N . LYS A 1 189 ? -0.367 8.369 12.463 1.00 93.06 189 LYS A N 1
ATOM 1450 C CA . LYS A 1 189 ? 0.694 9.199 13.055 1.00 93.06 189 LYS A CA 1
ATOM 1451 C C . LYS A 1 189 ? 0.260 9.770 14.405 1.00 93.06 189 LYS A C 1
ATOM 1453 O O . LYS A 1 189 ? 0.962 9.600 15.397 1.00 93.06 189 LYS A O 1
ATOM 1458 N N . SER A 1 190 ? -0.930 10.368 14.452 1.00 91.50 190 SER A N 1
ATOM 1459 C CA . SER A 1 190 ? -1.483 10.959 15.671 1.00 91.50 190 SER A CA 1
ATOM 1460 C C . SER A 1 190 ? -1.714 9.927 16.781 1.00 91.50 190 SER A C 1
ATOM 1462 O O . SER A 1 190 ? -1.490 10.222 17.954 1.00 91.50 190 SER A O 1
ATOM 1464 N N . LEU A 1 191 ? -2.167 8.714 16.448 1.00 90.75 191 LEU A N 1
ATOM 1465 C CA . LEU A 1 191 ? -2.283 7.625 17.423 1.00 90.75 191 LEU A CA 1
ATOM 1466 C C . LEU A 1 191 ? -0.913 7.188 17.933 1.00 90.75 191 LEU A C 1
ATOM 1468 O O . LEU A 1 191 ? -0.727 7.037 19.135 1.00 90.75 191 LEU A O 1
ATOM 1472 N N . TYR A 1 192 ? 0.049 7.002 17.032 1.00 89.50 192 TYR A N 1
ATOM 1473 C CA . TYR A 1 192 ? 1.388 6.547 17.383 1.00 89.50 192 TYR A CA 1
ATOM 1474 C C . TYR A 1 192 ? 2.127 7.533 18.291 1.00 89.50 192 TYR A C 1
ATOM 1476 O O . TYR A 1 192 ? 2.770 7.111 19.243 1.00 89.50 192 TYR A O 1
ATOM 1484 N N . GLU A 1 193 ? 1.984 8.838 18.059 1.00 86.69 193 GLU A N 1
ATOM 1485 C CA . GLU A 1 193 ? 2.562 9.878 18.920 1.00 86.69 193 GLU A CA 1
ATOM 1486 C C . GLU A 1 193 ? 1.906 9.938 20.309 1.00 86.69 193 GLU A C 1
ATOM 1488 O O . GLU A 1 193 ? 2.576 10.248 21.292 1.00 86.69 193 GLU A O 1
ATOM 1493 N N . ARG A 1 194 ? 0.608 9.614 20.407 1.00 85.19 194 ARG A N 1
ATOM 1494 C CA . ARG A 1 194 ? -0.127 9.535 21.683 1.00 85.19 194 ARG A CA 1
ATOM 1495 C C . ARG A 1 194 ? 0.168 8.252 22.462 1.00 85.19 194 ARG A C 1
ATOM 1497 O O . ARG A 1 194 ? -0.004 8.216 23.680 1.00 85.19 194 ARG A O 1
ATOM 1504 N N . MET A 1 195 ? 0.605 7.194 21.785 1.00 80.38 195 MET A N 1
ATOM 1505 C CA . MET A 1 195 ? 1.001 5.945 22.422 1.00 80.38 195 MET A CA 1
ATOM 1506 C C . MET A 1 195 ? 2.441 6.045 22.950 1.00 80.38 195 MET A C 1
ATOM 1508 O O . MET A 1 195 ? 3.384 6.057 22.170 1.00 80.38 195 MET A O 1
ATOM 1512 N N . ASN A 1 196 ? 2.624 6.004 24.277 1.00 66.06 196 ASN A N 1
ATOM 1513 C CA . ASN A 1 196 ? 3.525 5.016 24.891 1.00 66.06 196 ASN A CA 1
ATOM 1514 C C . ASN A 1 196 ? 4.680 4.414 24.047 1.00 66.06 196 ASN A C 1
ATOM 1516 O O . ASN A 1 196 ? 4.545 3.225 23.748 1.00 66.06 196 ASN A O 1
ATOM 1520 N N . PRO A 1 197 ? 5.801 5.084 23.698 1.00 56.34 197 PRO A N 1
ATOM 1521 C CA . PRO A 1 197 ? 6.866 4.510 22.851 1.00 56.34 197 PRO A CA 1
ATOM 1522 C C . PRO A 1 197 ? 7.536 3.216 23.336 1.00 56.34 197 PRO A C 1
ATOM 1524 O O . PRO A 1 197 ? 8.394 2.667 22.649 1.00 56.34 197 PRO A O 1
ATOM 1527 N N . SER A 1 198 ? 7.173 2.716 24.515 1.00 50.25 198 SER A N 1
ATOM 1528 C CA . SER A 1 198 ? 7.631 1.438 25.065 1.00 50.25 198 SER A CA 1
ATOM 1529 C C . SER A 1 198 ? 7.117 0.215 24.285 1.00 50.25 198 SER A C 1
ATOM 1531 O O . SER A 1 198 ? 7.534 -0.907 24.567 1.00 50.25 198 SER A O 1
ATOM 1533 N N . ALA A 1 199 ? 6.204 0.399 23.324 1.00 57.75 199 ALA A N 1
ATOM 1534 C CA . ALA A 1 199 ? 5.638 -0.680 22.525 1.00 57.75 199 ALA A CA 1
ATOM 1535 C C . ALA A 1 199 ? 6.592 -1.139 21.407 1.00 57.75 199 ALA A C 1
ATOM 1537 O O . ALA A 1 199 ? 7.132 -0.341 20.647 1.00 57.75 199 ALA A O 1
ATOM 1538 N N . ARG A 1 200 ? 6.707 -2.461 21.228 1.00 77.81 200 ARG A N 1
ATOM 1539 C CA . ARG A 1 200 ? 7.374 -3.140 20.095 1.00 77.81 200 ARG A CA 1
ATOM 1540 C C . ARG A 1 200 ? 6.793 -2.763 18.709 1.00 77.81 200 ARG A C 1
ATOM 1542 O O . ARG A 1 200 ? 7.308 -3.221 17.696 1.00 77.81 200 ARG A O 1
ATOM 1549 N N . LEU A 1 201 ? 5.753 -1.930 18.659 1.00 88.88 201 LEU A N 1
ATOM 1550 C CA . LEU A 1 201 ? 5.033 -1.536 17.454 1.00 88.88 201 LEU A CA 1
ATOM 1551 C C . LEU A 1 201 ? 5.913 -0.717 16.492 1.00 88.88 201 LEU A C 1
ATOM 1553 O O . LEU A 1 201 ? 6.317 0.405 16.791 1.00 88.88 201 LEU A O 1
ATOM 1557 N N . GLY A 1 202 ? 6.184 -1.260 15.309 1.00 90.56 202 GLY A N 1
ATOM 1558 C CA . GLY A 1 202 ? 6.787 -0.541 14.193 1.00 90.56 202 GLY A CA 1
ATOM 1559 C C . GLY A 1 202 ? 5.726 -0.016 13.230 1.00 90.56 202 GLY A C 1
ATOM 1560 O O . GLY A 1 202 ? 4.978 -0.797 12.653 1.00 90.56 202 GLY A O 1
ATOM 1561 N N . VAL A 1 203 ? 5.678 1.297 13.011 1.00 92.62 203 VAL A N 1
ATOM 1562 C CA . VAL A 1 203 ? 4.807 1.906 11.992 1.00 92.62 203 VAL A CA 1
ATOM 1563 C C . VAL A 1 203 ? 5.635 2.258 10.762 1.00 92.62 203 VAL A C 1
ATOM 1565 O O . VAL A 1 203 ? 6.612 3.002 10.866 1.00 92.62 203 VAL A O 1
ATOM 1568 N N . TYR A 1 204 ? 5.241 1.731 9.606 1.00 93.94 204 TYR A N 1
ATOM 1569 C CA . TYR A 1 204 ? 5.916 1.911 8.325 1.00 93.94 204 TYR A CA 1
ATOM 1570 C C . TYR A 1 204 ? 4.954 2.522 7.307 1.00 93.94 204 TYR A C 1
ATOM 1572 O O . TYR A 1 204 ? 3.893 1.968 7.013 1.00 93.94 204 TYR A O 1
ATOM 1580 N N . ARG A 1 205 ? 5.336 3.673 6.756 1.00 95.00 205 ARG A N 1
ATOM 1581 C CA . ARG A 1 205 ? 4.516 4.443 5.817 1.00 95.00 205 ARG A CA 1
ATOM 1582 C C . ARG A 1 205 ? 5.068 4.326 4.406 1.00 95.00 205 ARG A C 1
ATOM 1584 O O . ARG A 1 205 ? 6.270 4.480 4.203 1.00 95.00 205 ARG A O 1
ATOM 1591 N N . LEU A 1 206 ? 4.210 4.017 3.441 1.00 95.44 206 LEU A N 1
ATOM 1592 C CA . LEU A 1 206 ? 4.561 3.920 2.032 1.00 95.44 206 LEU A CA 1
ATOM 1593 C C . LEU A 1 206 ? 4.840 5.320 1.483 1.00 95.44 206 LEU A C 1
ATOM 1595 O O . LEU A 1 206 ? 3.959 6.176 1.491 1.00 95.44 206 LEU A O 1
ATOM 1599 N N . ILE A 1 207 ? 6.056 5.528 0.982 1.00 93.12 207 ILE A N 1
ATOM 1600 C CA . ILE A 1 207 ? 6.525 6.841 0.537 1.00 93.12 207 ILE A CA 1
ATOM 1601 C C . ILE A 1 207 ? 5.827 7.261 -0.764 1.00 93.12 207 ILE A C 1
ATOM 1603 O O . ILE A 1 207 ? 5.862 6.565 -1.788 1.00 93.12 207 ILE A O 1
ATOM 1607 N N . SER A 1 208 ? 5.264 8.461 -0.753 1.00 94.62 208 SER A N 1
ATOM 1608 C CA . SER A 1 208 ? 4.752 9.166 -1.917 1.00 94.62 208 SER A CA 1
ATOM 1609 C C . SER A 1 208 ? 5.887 9.670 -2.798 1.00 94.62 208 SER A C 1
ATOM 1611 O O . SER A 1 208 ? 6.879 10.233 -2.338 1.00 94.62 208 SER A O 1
ATOM 1613 N N . THR A 1 209 ? 5.750 9.464 -4.104 1.00 92.19 209 THR A N 1
ATOM 1614 C CA . THR A 1 209 ? 6.803 9.765 -5.079 1.00 92.19 209 THR A CA 1
ATOM 1615 C C . THR A 1 209 ? 6.330 10.777 -6.122 1.00 92.19 209 THR A C 1
ATOM 1617 O O . THR A 1 209 ? 5.145 10.779 -6.479 1.00 92.19 209 THR A O 1
ATOM 1620 N N . PRO A 1 210 ? 7.235 11.638 -6.638 1.00 92.44 210 PRO A N 1
ATOM 1621 C CA . PRO A 1 210 ? 6.905 12.569 -7.715 1.00 92.44 210 PRO A CA 1
ATOM 1622 C C . PRO A 1 210 ? 6.334 11.852 -8.943 1.00 92.44 210 PRO A C 1
ATOM 1624 O O . PRO A 1 210 ? 6.732 10.725 -9.237 1.00 92.44 210 PRO A O 1
ATOM 1627 N N . LEU A 1 211 ? 5.453 12.523 -9.695 1.00 92.38 211 LEU A N 1
ATOM 1628 C CA . LEU A 1 211 ? 4.696 11.927 -10.809 1.00 92.38 211 LEU A CA 1
ATOM 1629 C C . LEU A 1 211 ? 5.567 11.200 -11.841 1.00 92.38 211 LEU A C 1
ATOM 1631 O O . LEU A 1 211 ? 5.223 10.094 -12.243 1.00 92.38 211 LEU A O 1
ATOM 1635 N N . VAL A 1 212 ? 6.714 11.772 -12.219 1.00 92.38 212 VAL A N 1
ATOM 1636 C CA . VAL A 1 212 ? 7.634 11.127 -13.172 1.00 92.38 212 VAL A CA 1
ATOM 1637 C C . VAL A 1 212 ? 8.097 9.776 -12.629 1.00 92.38 212 VAL A C 1
ATOM 1639 O O . VAL A 1 212 ? 7.912 8.746 -13.263 1.00 92.38 212 VAL A O 1
ATOM 1642 N N . ARG A 1 213 ? 8.621 9.749 -11.400 1.00 92.69 213 ARG A N 1
ATOM 1643 C CA . ARG A 1 213 ? 9.078 8.506 -10.761 1.00 92.69 213 ARG A CA 1
ATOM 1644 C C . ARG A 1 213 ? 7.938 7.529 -10.491 1.00 92.69 213 ARG A C 1
ATOM 1646 O O . ARG A 1 213 ? 8.159 6.323 -10.472 1.00 92.69 213 ARG A O 1
ATOM 1653 N N . LYS A 1 214 ? 6.726 8.048 -10.290 1.00 93.06 214 LYS A N 1
ATOM 1654 C CA . LYS A 1 214 ? 5.522 7.252 -10.078 1.00 93.06 214 LYS A CA 1
ATOM 1655 C C . LYS A 1 214 ? 5.183 6.399 -11.294 1.00 93.06 214 LYS A C 1
ATOM 1657 O O . LYS A 1 214 ? 4.802 5.255 -11.093 1.00 93.06 214 LYS A O 1
ATOM 1662 N N . TYR A 1 215 ? 5.361 6.927 -12.509 1.00 95.38 215 TYR A N 1
ATOM 1663 C CA . TYR A 1 215 ? 4.852 6.320 -13.745 1.00 95.38 215 TYR A CA 1
ATOM 1664 C C . TYR A 1 215 ? 5.916 5.825 -14.743 1.00 95.38 215 TYR A C 1
ATOM 1666 O O . TYR A 1 215 ? 5.580 5.432 -15.855 1.00 95.38 215 TYR A O 1
ATOM 1674 N N . ILE A 1 216 ? 7.195 5.783 -14.363 1.00 92.50 216 ILE A N 1
ATOM 1675 C CA . ILE A 1 216 ? 8.244 5.107 -15.161 1.00 92.50 216 ILE A CA 1
ATOM 1676 C C . ILE A 1 216 ? 8.347 3.595 -14.855 1.00 92.50 216 ILE A C 1
ATOM 1678 O O . ILE A 1 216 ? 9.223 2.903 -15.373 1.00 92.50 216 ILE A O 1
ATOM 1682 N N . GLY A 1 217 ? 7.457 3.066 -14.010 1.00 91.44 217 GLY A N 1
ATOM 1683 C CA . GLY A 1 217 ? 7.295 1.639 -13.734 1.00 91.44 217 GLY A CA 1
ATOM 1684 C C . GLY A 1 217 ? 8.555 0.975 -13.196 1.00 91.44 217 GLY A C 1
ATOM 1685 O O . GLY A 1 217 ? 9.218 1.482 -12.289 1.00 91.44 217 GLY A O 1
ATOM 1686 N N . MET A 1 218 ? 8.900 -0.171 -13.782 1.00 89.50 218 MET A N 1
ATOM 1687 C CA . MET A 1 218 ? 10.086 -0.947 -13.414 1.00 89.50 218 MET A CA 1
ATOM 1688 C C . MET A 1 218 ? 11.396 -0.165 -13.620 1.00 89.50 218 MET A C 1
ATOM 1690 O O . MET A 1 218 ? 12.394 -0.474 -12.966 1.00 89.50 218 MET A O 1
ATOM 1694 N N . LEU A 1 219 ? 11.408 0.871 -14.474 1.00 88.88 219 LEU A N 1
ATOM 1695 C CA . LEU A 1 219 ? 12.601 1.693 -14.689 1.00 88.88 219 LEU A CA 1
ATOM 1696 C C . LEU A 1 219 ? 13.038 2.426 -13.415 1.00 88.88 219 LEU A C 1
ATOM 1698 O O . LEU A 1 219 ? 14.229 2.679 -13.237 1.00 88.88 219 LEU A O 1
ATOM 1702 N N . ASP A 1 220 ? 12.109 2.697 -12.493 1.00 89.19 220 ASP A N 1
ATOM 1703 C CA . ASP A 1 220 ? 12.431 3.334 -11.219 1.00 89.19 220 ASP A CA 1
ATOM 1704 C C . ASP A 1 220 ? 13.177 2.405 -10.245 1.00 89.19 220 ASP A C 1
ATOM 1706 O O . ASP A 1 220 ? 13.785 2.896 -9.299 1.00 89.19 220 ASP A O 1
ATOM 1710 N N . VAL A 1 221 ? 13.181 1.080 -10.443 1.00 85.81 221 VAL A N 1
ATOM 1711 C CA . VAL A 1 221 ? 13.779 0.140 -9.475 1.00 85.81 221 VAL A CA 1
ATOM 1712 C C . VAL A 1 221 ? 15.286 0.395 -9.279 1.00 85.81 221 VAL A C 1
ATOM 1714 O O . VAL A 1 221 ? 15.684 0.640 -8.135 1.00 85.81 221 VAL A O 1
ATOM 1717 N N . PRO A 1 222 ? 16.140 0.418 -10.327 1.00 83.31 222 PRO A N 1
ATOM 1718 C CA . PRO A 1 222 ? 17.549 0.780 -10.164 1.00 83.31 222 PRO A CA 1
ATOM 1719 C C . PRO A 1 222 ? 17.753 2.196 -9.641 1.00 83.31 222 PRO A C 1
ATOM 1721 O O . PRO A 1 222 ? 18.619 2.414 -8.801 1.00 83.31 222 PRO A O 1
ATOM 1724 N N . LEU A 1 223 ? 16.932 3.150 -10.091 1.00 83.62 223 LEU A N 1
ATOM 1725 C CA . LEU A 1 223 ? 17.006 4.537 -9.637 1.00 83.62 223 LEU A CA 1
ATOM 1726 C C . LEU A 1 223 ? 16.743 4.635 -8.128 1.00 83.62 223 LEU A C 1
ATOM 1728 O O . LEU A 1 223 ? 17.514 5.255 -7.402 1.00 83.62 223 LEU A O 1
ATOM 1732 N N . SER A 1 224 ? 15.691 3.982 -7.638 1.00 82.56 224 SER A N 1
ATOM 1733 C CA . SER A 1 224 ? 15.366 3.883 -6.214 1.00 82.56 224 SER A CA 1
ATOM 1734 C C . SER A 1 224 ? 16.483 3.229 -5.415 1.00 82.56 224 SER A C 1
ATOM 1736 O O . SER A 1 224 ? 16.808 3.721 -4.341 1.00 82.56 224 SER A O 1
ATOM 1738 N N . TRP A 1 225 ? 17.093 2.167 -5.937 1.00 77.44 225 TRP A N 1
ATOM 1739 C CA . TRP A 1 225 ? 18.204 1.495 -5.270 1.00 77.44 225 TRP A CA 1
ATOM 1740 C C . TRP A 1 225 ? 19.470 2.359 -5.200 1.00 77.44 225 TRP A C 1
ATOM 1742 O O . TRP A 1 225 ? 20.094 2.428 -4.147 1.00 77.44 225 TRP A O 1
ATOM 1752 N N . CYS A 1 226 ? 19.820 3.068 -6.279 1.00 75.31 226 CYS A N 1
ATOM 1753 C CA . CYS A 1 226 ? 20.958 3.994 -6.301 1.00 75.31 226 CYS A CA 1
ATOM 1754 C C . CYS A 1 226 ? 20.751 5.201 -5.373 1.00 75.31 226 CYS A C 1
ATOM 1756 O O . CYS A 1 226 ? 21.707 5.707 -4.790 1.00 75.31 226 CYS A O 1
ATOM 1758 N N . LEU A 1 227 ? 19.508 5.674 -5.243 1.00 74.94 227 LEU A N 1
ATOM 1759 C CA . LEU A 1 227 ? 19.154 6.783 -4.355 1.00 74.94 227 LEU A CA 1
ATOM 1760 C C . LEU A 1 227 ? 18.982 6.347 -2.889 1.00 74.94 227 LEU A C 1
ATOM 1762 O O . LEU A 1 227 ? 19.027 7.199 -1.997 1.00 74.94 227 LEU A O 1
ATOM 1766 N N . ASP A 1 228 ? 18.783 5.052 -2.621 1.00 68.69 228 ASP A N 1
ATOM 1767 C CA . ASP A 1 228 ? 18.680 4.525 -1.262 1.00 68.69 228 ASP A CA 1
ATOM 1768 C C . ASP A 1 228 ? 20.061 4.526 -0.585 1.00 68.69 228 ASP A C 1
ATOM 1770 O O . ASP A 1 228 ? 20.963 3.735 -0.875 1.00 68.69 228 ASP A O 1
ATOM 1774 N N . ARG A 1 229 ? 20.217 5.435 0.381 1.00 55.47 229 ARG A N 1
ATOM 1775 C CA . ARG A 1 229 ? 21.463 5.669 1.122 1.00 55.47 229 ARG A CA 1
ATOM 1776 C C . ARG A 1 229 ? 21.897 4.496 2.004 1.00 55.47 229 ARG A C 1
ATOM 1778 O O . ARG A 1 229 ? 22.963 4.580 2.604 1.00 55.47 229 ARG A O 1
ATOM 1785 N N . ARG A 1 230 ? 21.131 3.402 2.088 1.00 56.19 230 ARG A N 1
ATOM 1786 C CA . ARG A 1 230 ? 21.589 2.159 2.734 1.00 56.19 230 ARG A CA 1
ATOM 1787 C C . ARG A 1 230 ? 22.597 1.348 1.922 1.00 56.19 230 ARG A C 1
ATOM 1789 O O . ARG A 1 230 ? 23.230 0.458 2.486 1.00 56.19 230 ARG A O 1
ATOM 1796 N N . VAL A 1 231 ? 22.733 1.613 0.623 1.00 43.09 231 VAL A N 1
ATOM 1797 C CA . VAL A 1 231 ? 23.637 0.864 -0.269 1.00 43.09 231 VAL A CA 1
ATOM 1798 C C . VAL A 1 231 ? 25.044 1.466 -0.294 1.00 43.09 231 VAL A C 1
ATOM 1800 O O . VAL A 1 231 ? 26.018 0.740 -0.500 1.00 43.09 231 VAL A O 1
ATOM 1803 N N . CYS A 1 232 ? 25.176 2.765 -0.021 1.00 31.72 232 CYS A N 1
ATOM 1804 C CA . CYS A 1 232 ? 26.477 3.376 0.213 1.00 31.72 232 CYS A CA 1
ATOM 1805 C C . CYS A 1 232 ? 26.921 3.052 1.646 1.00 31.72 232 CYS A C 1
ATOM 1807 O O . CYS A 1 232 ? 26.197 3.393 2.585 1.00 31.72 232 CYS A O 1
ATOM 1809 N N . PRO A 1 233 ? 28.096 2.430 1.858 1.00 30.98 233 PRO A N 1
ATOM 1810 C CA . PRO A 1 233 ? 28.692 2.378 3.181 1.00 30.98 233 PRO A CA 1
ATOM 1811 C C . PRO A 1 233 ? 28.782 3.818 3.677 1.00 30.98 233 PRO A C 1
ATOM 1813 O O . PRO A 1 233 ? 29.415 4.657 3.034 1.00 30.98 233 PRO A O 1
ATOM 1816 N N . SER A 1 234 ? 28.129 4.128 4.794 1.00 37.53 234 SER A N 1
ATOM 1817 C CA . SER A 1 234 ? 28.448 5.351 5.520 1.00 37.53 234 SER A CA 1
ATOM 1818 C C . SER A 1 234 ? 29.973 5.406 5.670 1.00 37.53 234 SER A C 1
ATOM 1820 O O . SER A 1 234 ? 30.548 4.382 6.069 1.00 37.53 234 SER A O 1
ATOM 1822 N N . PRO A 1 235 ? 30.643 6.538 5.380 1.00 37.22 235 PRO A N 1
ATOM 1823 C CA . PRO A 1 235 ? 32.027 6.711 5.792 1.00 37.22 235 PRO A CA 1
ATOM 1824 C C . PRO A 1 235 ? 32.101 6.317 7.266 1.00 37.22 235 PRO A C 1
ATOM 1826 O O . PRO A 1 235 ? 31.246 6.747 8.049 1.00 37.22 235 PRO A O 1
ATOM 1829 N N . ARG A 1 236 ? 33.051 5.444 7.641 1.00 35.06 236 ARG A N 1
ATOM 1830 C CA . ARG A 1 236 ? 33.313 5.184 9.063 1.00 35.06 236 ARG A CA 1
ATOM 1831 C C . ARG A 1 236 ? 33.382 6.546 9.754 1.00 35.06 236 ARG A C 1
ATOM 1833 O O . ARG A 1 236 ? 34.028 7.433 9.190 1.00 35.06 236 ARG A O 1
ATOM 1840 N N . PRO A 1 237 ? 32.728 6.741 10.912 1.00 41.72 237 PRO A N 1
ATOM 1841 C CA . PRO A 1 237 ? 32.921 7.969 11.661 1.00 41.72 237 PRO A CA 1
ATOM 1842 C C . PRO A 1 237 ? 34.428 8.138 11.848 1.00 41.72 237 PRO A C 1
ATOM 1844 O O . PRO A 1 237 ? 35.089 7.268 12.421 1.00 41.72 237 PRO A O 1
ATOM 1847 N N . SER A 1 238 ? 34.984 9.201 11.268 1.00 38.88 238 SER A N 1
ATOM 1848 C CA . SER A 1 238 ? 36.352 9.600 11.558 1.00 38.88 238 SER A CA 1
ATOM 1849 C C . SER A 1 238 ? 36.444 9.790 13.072 1.00 38.88 238 SER A C 1
ATOM 1851 O O . SER A 1 238 ? 35.499 10.348 13.648 1.00 38.88 238 SER A O 1
ATOM 1853 N N . PRO A 1 239 ? 37.523 9.332 13.730 1.00 42.19 239 PRO A N 1
ATOM 1854 C CA . PRO A 1 239 ? 37.715 9.622 15.143 1.00 42.19 239 PRO A CA 1
ATOM 1855 C C . PRO A 1 239 ? 37.567 11.136 15.355 1.00 42.19 239 PRO A C 1
ATOM 1857 O O . PRO A 1 239 ? 37.978 11.906 14.477 1.00 42.19 239 PRO A O 1
ATOM 1860 N N . PRO A 1 240 ? 36.921 11.576 16.449 1.00 43.03 240 PRO A N 1
ATOM 1861 C CA . PRO A 1 240 ? 36.726 12.995 16.694 1.00 43.03 240 PRO A CA 1
ATOM 1862 C C . PRO A 1 240 ? 38.088 13.686 16.661 1.00 43.03 240 PRO A C 1
ATOM 1864 O O . PRO A 1 240 ? 39.027 13.263 17.337 1.00 43.03 240 PRO A O 1
ATOM 1867 N N . SER A 1 241 ? 38.206 14.729 15.841 1.00 44.84 241 SER A N 1
ATOM 1868 C CA . SER A 1 241 ? 39.373 15.595 15.889 1.00 44.84 241 SER A CA 1
ATOM 1869 C C . SER A 1 241 ? 39.442 16.236 17.285 1.00 44.84 241 SER A C 1
ATOM 1871 O O . SER A 1 241 ? 38.403 16.606 17.845 1.00 44.84 241 SER A O 1
ATOM 1873 N N . PRO A 1 242 ? 40.643 16.389 17.870 1.00 50.59 242 PRO A N 1
ATOM 1874 C CA . PRO A 1 242 ? 40.812 16.904 19.233 1.00 50.59 242 PRO A CA 1
ATOM 1875 C C . PRO A 1 242 ? 40.261 18.329 19.433 1.00 50.59 242 PRO A C 1
ATOM 1877 O O . PRO A 1 242 ? 40.060 18.761 20.563 1.00 50.59 242 PRO A O 1
ATOM 1880 N N . SER A 1 243 ? 39.928 19.043 18.355 1.00 46.38 243 SER A N 1
ATOM 1881 C CA . SER A 1 243 ? 39.297 20.367 18.392 1.00 46.38 243 SER A CA 1
ATOM 1882 C C . SER A 1 243 ? 37.814 20.359 18.803 1.00 46.38 243 SER A C 1
ATOM 1884 O O . SER A 1 243 ? 37.270 21.421 19.084 1.00 46.38 243 SER A O 1
ATOM 1886 N N . SER A 1 244 ? 37.140 19.201 18.866 1.00 44.28 244 SER A N 1
ATOM 1887 C CA . SER A 1 244 ? 35.712 19.129 19.240 1.00 44.28 244 SER A CA 1
ATOM 1888 C C . SER A 1 244 ? 35.451 19.118 20.756 1.00 44.28 244 SER A C 1
ATOM 1890 O O . SER A 1 244 ? 34.290 19.136 21.163 1.00 44.28 244 SER A O 1
ATOM 1892 N N . LEU A 1 245 ? 36.495 19.095 21.592 1.00 48.69 245 LEU A N 1
ATOM 1893 C CA . LEU A 1 245 ? 36.375 19.124 23.059 1.00 48.69 245 LEU A CA 1
ATOM 1894 C C . LEU A 1 245 ? 36.216 20.542 23.637 1.00 48.69 245 LEU A C 1
ATOM 1896 O O . LEU A 1 245 ? 36.026 20.686 24.840 1.00 48.69 245 LEU A O 1
ATOM 1900 N N . LEU A 1 246 ? 36.273 21.577 22.791 1.00 48.91 246 LEU A N 1
ATOM 1901 C CA . LEU A 1 246 ? 36.152 22.987 23.185 1.00 48.91 246 LEU A CA 1
ATOM 1902 C C . LEU A 1 246 ? 34.864 23.664 22.680 1.00 48.91 246 LEU A C 1
ATOM 1904 O O . LEU A 1 246 ? 34.761 24.888 22.698 1.00 48.91 246 LEU A O 1
ATOM 1908 N N . ALA A 1 247 ? 33.879 22.895 22.207 1.00 43.91 247 ALA A N 1
ATOM 1909 C CA . ALA A 1 247 ? 32.583 23.461 21.846 1.00 43.91 247 ALA A CA 1
ATOM 1910 C C . ALA A 1 247 ? 31.747 23.715 23.121 1.00 43.91 247 ALA A C 1
ATOM 1912 O O . ALA A 1 247 ? 31.589 22.794 23.926 1.00 43.91 247 ALA A O 1
ATOM 1913 N N . PRO A 1 248 ? 31.197 24.928 23.325 1.00 43.19 248 PRO A N 1
ATOM 1914 C CA . PRO A 1 248 ? 30.347 25.224 24.473 1.00 43.19 248 PRO A CA 1
ATOM 1915 C C . PRO A 1 248 ? 29.079 24.346 24.467 1.00 43.19 248 PRO A C 1
ATOM 1917 O O . PRO A 1 248 ? 28.562 24.011 23.392 1.00 43.19 248 PRO A O 1
ATOM 1920 N N . PRO A 1 249 ? 28.541 23.975 25.645 1.00 40.97 249 PRO A N 1
ATOM 1921 C CA . PRO A 1 249 ? 27.342 23.152 25.748 1.00 40.97 249 PRO A CA 1
ATOM 1922 C C . PRO A 1 249 ? 26.129 23.980 25.304 1.00 40.97 249 PRO A C 1
ATOM 1924 O O . PRO A 1 249 ? 25.526 24.702 26.089 1.00 40.97 249 PRO A O 1
ATOM 1927 N N . GLY A 1 250 ? 25.792 23.924 24.017 1.00 43.50 250 GLY A N 1
ATOM 1928 C CA . GLY A 1 250 ? 24.666 24.695 23.485 1.00 43.50 250 GLY A CA 1
ATOM 1929 C C . GLY A 1 250 ? 24.389 24.549 21.992 1.00 43.50 250 GLY A C 1
ATOM 1930 O O . GLY A 1 250 ? 23.256 24.768 21.580 1.00 43.50 250 GLY A O 1
ATOM 1931 N N . SER A 1 251 ? 25.351 24.115 21.171 1.00 37.00 251 SER A N 1
ATOM 1932 C CA . SER A 1 251 ? 25.112 23.910 19.734 1.00 37.00 251 SER A CA 1
ATOM 1933 C C . SER A 1 251 ? 25.143 22.430 19.342 1.00 37.00 251 SER A C 1
ATOM 1935 O O . SER A 1 251 ? 25.975 21.995 18.542 1.00 37.00 251 SER A O 1
ATOM 1937 N N . LEU A 1 252 ? 24.206 21.630 19.864 1.00 38.25 252 LEU A N 1
ATOM 1938 C CA . LEU A 1 252 ? 23.817 20.418 19.143 1.00 38.25 252 LEU A CA 1
ATOM 1939 C C . LEU A 1 252 ? 23.002 20.858 17.926 1.00 38.25 252 LEU A C 1
ATOM 1941 O O . LEU A 1 252 ? 21.784 20.992 17.985 1.00 38.25 252 LEU A O 1
ATOM 1945 N N . SER A 1 253 ? 23.702 21.084 16.814 1.00 36.62 253 SER A N 1
ATOM 1946 C CA . SER A 1 253 ? 23.103 21.017 15.486 1.00 36.62 253 SER A CA 1
ATOM 1947 C C . SER A 1 253 ? 22.388 19.671 15.389 1.00 36.62 253 SER A C 1
ATOM 1949 O O . SER A 1 253 ? 23.017 18.609 15.330 1.00 36.62 253 SER A O 1
ATOM 1951 N N . SER A 1 254 ? 21.061 19.716 15.465 1.00 36.78 254 SER A N 1
ATOM 1952 C CA . SER A 1 254 ? 20.165 18.591 15.269 1.00 36.78 254 SER A CA 1
ATOM 1953 C C . SER A 1 254 ? 20.309 18.122 13.827 1.00 36.78 254 SER A C 1
ATOM 1955 O O . SER A 1 254 ? 19.552 18.497 12.936 1.00 36.78 254 SER A O 1
ATOM 1957 N N . ARG A 1 255 ? 21.315 17.281 13.569 1.00 36.78 255 ARG A N 1
ATOM 1958 C CA . ARG A 1 255 ? 21.337 16.475 12.351 1.00 36.78 255 ARG A CA 1
ATOM 1959 C C . ARG A 1 255 ? 20.000 15.727 12.320 1.00 36.78 255 ARG A C 1
ATOM 1961 O O . ARG A 1 255 ? 19.730 15.004 13.284 1.00 36.78 255 ARG A O 1
ATOM 1968 N N . PRO A 1 256 ? 19.151 15.903 11.291 1.00 35.78 256 PRO A N 1
ATOM 1969 C CA . PRO A 1 256 ? 17.882 15.199 11.232 1.00 35.78 256 PRO A CA 1
ATOM 1970 C C . PRO A 1 256 ? 18.187 13.707 11.314 1.00 35.78 256 PRO A C 1
ATOM 1972 O O . PRO A 1 256 ? 18.987 13.172 10.540 1.00 35.78 256 PRO A O 1
ATOM 1975 N N . LYS A 1 257 ? 17.630 13.067 12.344 1.00 41.66 257 LYS A N 1
ATOM 1976 C CA . LYS A 1 257 ? 17.797 11.646 12.631 1.00 41.66 257 LYS A CA 1
ATOM 1977 C C . LYS A 1 257 ? 17.248 10.911 11.411 1.00 41.66 257 LYS A C 1
ATOM 1979 O O . LYS A 1 257 ? 16.049 10.941 11.173 1.00 41.66 257 LYS A O 1
ATOM 1984 N N . LEU A 1 258 ? 18.153 10.382 10.590 1.00 43.09 258 LEU A N 1
ATOM 1985 C CA . LEU A 1 258 ? 17.866 9.844 9.264 1.00 43.09 258 LEU A CA 1
ATOM 1986 C C . LEU A 1 258 ? 16.707 8.836 9.349 1.00 43.09 258 LEU A C 1
ATOM 1988 O O . LEU A 1 258 ? 16.872 7.754 9.913 1.00 43.09 258 LEU A O 1
ATOM 1992 N N . GLU A 1 259 ? 15.541 9.208 8.816 1.00 53.31 259 GLU A N 1
ATOM 1993 C CA . GLU A 1 259 ? 14.403 8.307 8.639 1.00 53.31 259 GLU A CA 1
ATOM 1994 C C . GLU A 1 259 ? 14.876 7.102 7.829 1.00 53.31 259 GLU A C 1
ATOM 1996 O O . GLU A 1 259 ? 15.440 7.234 6.738 1.00 53.31 259 GLU A O 1
ATOM 2001 N N . LEU A 1 260 ? 14.719 5.906 8.388 1.00 52.50 260 LEU A N 1
ATOM 2002 C CA . LEU A 1 260 ? 15.182 4.691 7.740 1.00 52.50 260 LEU A CA 1
ATOM 2003 C C . LEU A 1 260 ? 14.281 4.413 6.525 1.00 52.50 260 LEU A C 1
ATOM 2005 O O . LEU A 1 260 ? 13.204 3.845 6.674 1.00 52.50 260 LEU A O 1
ATOM 2009 N N . ARG A 1 261 ? 14.719 4.819 5.327 1.00 57.97 261 ARG A N 1
ATOM 2010 C CA . ARG A 1 261 ? 13.969 4.659 4.069 1.00 57.97 261 ARG A CA 1
ATOM 2011 C C . ARG A 1 261 ? 14.120 3.265 3.491 1.00 57.97 261 ARG A C 1
ATOM 2013 O O . ARG A 1 261 ? 14.961 3.076 2.635 1.00 57.97 261 ARG A O 1
ATOM 2020 N N . ALA A 1 262 ? 13.3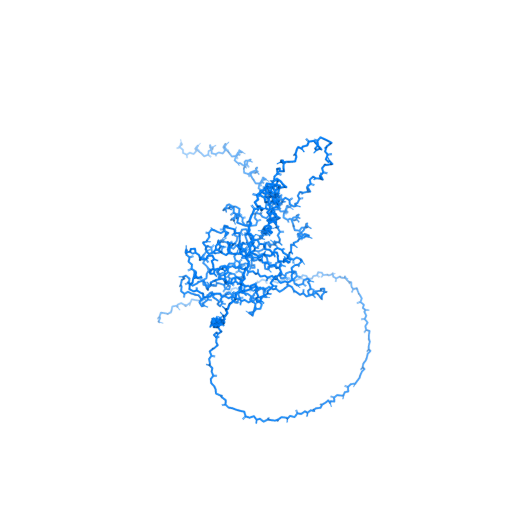76 2.300 4.025 1.00 59.28 262 ALA A N 1
ATOM 2021 C CA . ALA A 1 262 ? 13.141 0.898 3.641 1.00 59.28 262 ALA A CA 1
ATOM 2022 C C . ALA A 1 262 ? 12.949 0.563 2.134 1.00 59.28 262 ALA A C 1
ATOM 2024 O O . ALA A 1 262 ? 11.901 0.924 1.631 1.00 59.28 262 ALA A O 1
ATOM 2025 N N . LEU A 1 263 ? 13.853 -0.083 1.380 1.00 55.62 263 LEU A N 1
ATOM 2026 C CA . LEU A 1 263 ? 13.508 -0.769 0.122 1.00 55.62 263 LEU A CA 1
ATOM 2027 C C . LEU A 1 263 ? 13.224 -2.202 0.533 1.00 55.62 263 LEU A C 1
ATOM 2029 O O . LEU A 1 263 ? 14.156 -2.970 0.766 1.00 55.62 263 LEU A O 1
ATOM 2033 N N . ASP A 1 264 ? 11.947 -2.515 0.728 1.00 69.31 264 ASP A N 1
ATOM 2034 C CA . ASP A 1 264 ? 11.566 -3.704 1.498 1.00 69.31 264 ASP A CA 1
ATOM 2035 C C . ASP A 1 264 ? 10.881 -4.777 0.677 1.00 69.31 264 ASP A C 1
ATOM 2037 O O . ASP A 1 264 ? 10.938 -5.941 1.064 1.00 69.31 264 ASP A O 1
ATOM 2041 N N . ALA A 1 265 ? 10.266 -4.403 -0.445 1.00 78.75 265 ALA A N 1
ATOM 2042 C CA . ALA A 1 265 ? 9.563 -5.337 -1.303 1.00 78.75 265 ALA A CA 1
ATOM 2043 C C . ALA A 1 265 ? 9.792 -5.006 -2.778 1.00 78.75 265 ALA A C 1
ATOM 2045 O O . ALA A 1 265 ? 9.582 -3.870 -3.211 1.00 78.75 265 ALA A O 1
ATOM 2046 N N . LEU A 1 266 ? 10.229 -6.011 -3.541 1.00 82.69 266 LEU A N 1
ATOM 2047 C CA . LEU A 1 266 ? 10.523 -5.912 -4.967 1.00 82.69 266 LEU A CA 1
ATOM 2048 C C . LEU A 1 266 ? 9.868 -7.072 -5.721 1.00 82.69 266 LEU A C 1
ATOM 2050 O O . LEU A 1 266 ? 10.162 -8.240 -5.468 1.00 82.69 266 LEU A O 1
ATOM 2054 N N . GLN A 1 267 ? 9.054 -6.740 -6.715 1.00 83.56 267 GLN A N 1
ATOM 2055 C CA . GLN A 1 267 ? 8.452 -7.670 -7.657 1.00 83.56 267 GLN A CA 1
ATOM 2056 C C . GLN A 1 267 ? 8.685 -7.156 -9.081 1.00 83.56 267 GLN A C 1
ATOM 2058 O O . GLN A 1 267 ? 8.344 -6.031 -9.406 1.00 83.56 267 GLN A O 1
ATOM 2063 N N . LEU A 1 268 ? 9.256 -7.979 -9.962 1.00 82.94 268 LEU A N 1
ATOM 2064 C CA . LEU A 1 268 ? 9.578 -7.552 -11.337 1.00 82.94 268 LEU A CA 1
ATOM 2065 C C . LEU A 1 268 ? 8.467 -7.847 -12.355 1.00 82.94 268 LEU A C 1
ATOM 2067 O O . LEU A 1 268 ? 8.614 -7.547 -13.532 1.00 82.94 268 LEU A O 1
ATOM 2071 N N . SER A 1 269 ? 7.364 -8.460 -11.924 1.00 87.69 269 SER A N 1
ATOM 2072 C CA . SER A 1 269 ? 6.248 -8.816 -12.800 1.00 87.69 269 SER A CA 1
ATOM 2073 C C . SER A 1 269 ? 4.983 -8.068 -12.381 1.00 87.69 269 SER A C 1
ATOM 2075 O O . SER A 1 269 ? 4.576 -8.210 -11.229 1.00 87.69 269 SER A O 1
ATOM 2077 N N . PRO A 1 270 ? 4.303 -7.345 -13.285 1.00 93.25 270 PRO A N 1
ATOM 2078 C CA . PRO A 1 270 ? 3.033 -6.692 -12.970 1.00 93.25 270 PRO A CA 1
ATOM 2079 C C . PRO A 1 270 ? 1.864 -7.686 -12.910 1.00 93.25 270 PRO A C 1
ATOM 2081 O O . PRO A 1 270 ? 0.776 -7.343 -12.458 1.00 93.25 270 PRO A O 1
ATOM 2084 N N . LEU A 1 271 ? 2.069 -8.942 -13.326 1.00 94.75 271 LEU A N 1
ATOM 2085 C CA . LEU A 1 271 ? 0.995 -9.926 -13.481 1.00 94.75 271 LEU A CA 1
ATOM 2086 C C . LEU A 1 271 ? 0.279 -10.256 -12.170 1.00 94.75 271 LEU A C 1
ATOM 2088 O O . LEU A 1 271 ? -0.905 -10.575 -12.195 1.00 94.75 271 LEU A O 1
ATOM 2092 N N . ARG A 1 272 ? 0.965 -10.183 -11.022 1.00 94.38 272 ARG A N 1
ATOM 2093 C CA . ARG A 1 272 ? 0.303 -10.393 -9.726 1.00 94.38 272 ARG A CA 1
ATOM 2094 C C . ARG A 1 272 ? -0.641 -9.242 -9.391 1.00 94.38 272 ARG A C 1
ATOM 2096 O O . ARG A 1 272 ? -1.750 -9.511 -8.954 1.00 94.38 272 ARG A O 1
ATOM 2103 N N . ALA A 1 273 ? -0.234 -8.000 -9.659 1.00 96.19 273 ALA A N 1
ATOM 2104 C CA . ALA A 1 273 ? -1.105 -6.842 -9.480 1.00 96.19 273 ALA A CA 1
ATOM 2105 C C . ALA A 1 273 ? -2.270 -6.885 -10.472 1.00 96.19 273 ALA A C 1
ATOM 2107 O O . ALA A 1 273 ? -3.405 -6.648 -10.086 1.00 96.19 273 ALA A O 1
ATOM 2108 N N . LEU A 1 274 ? -2.018 -7.283 -11.725 1.00 97.06 274 LEU A N 1
ATOM 2109 C CA . LEU A 1 274 ? -3.081 -7.472 -12.711 1.00 97.06 274 LEU A CA 1
ATOM 2110 C C . LEU A 1 274 ? -4.105 -8.515 -12.243 1.00 97.06 274 LEU A C 1
ATOM 2112 O O . LEU A 1 274 ? -5.297 -8.240 -12.258 1.00 97.06 274 LEU A O 1
ATOM 2116 N N . ARG A 1 275 ? -3.650 -9.686 -11.777 1.00 96.44 275 ARG A N 1
ATOM 2117 C CA . ARG A 1 275 ? -4.532 -10.729 -11.225 1.00 96.44 275 ARG A CA 1
ATOM 2118 C C . ARG A 1 275 ? -5.302 -10.245 -9.996 1.00 96.44 275 ARG A C 1
ATOM 2120 O O . ARG A 1 275 ? -6.484 -10.541 -9.894 1.00 96.44 275 ARG A O 1
ATOM 2127 N N . GLY A 1 276 ? -4.660 -9.485 -9.109 1.00 96.69 276 GLY A N 1
ATOM 2128 C CA . GLY A 1 276 ? -5.331 -8.847 -7.975 1.00 96.69 276 GLY A CA 1
ATOM 2129 C C . GLY A 1 276 ? -6.423 -7.878 -8.434 1.00 96.69 276 GLY A C 1
ATOM 2130 O O . GLY A 1 276 ? -7.560 -7.979 -7.992 1.00 96.69 276 GLY A O 1
ATOM 2131 N N . MET A 1 277 ? -6.123 -7.012 -9.405 1.00 97.69 277 MET A N 1
ATOM 2132 C CA . MET A 1 277 ? -7.090 -6.056 -9.952 1.00 97.69 277 MET A CA 1
ATOM 2133 C C . MET A 1 277 ? -8.237 -6.743 -10.697 1.00 97.69 277 MET A C 1
ATOM 2135 O O . MET A 1 277 ? -9.338 -6.211 -10.736 1.00 97.69 277 MET A O 1
ATOM 2139 N N . MET A 1 278 ? -8.026 -7.938 -11.254 1.00 97.62 278 MET A N 1
ATOM 2140 C CA . MET A 1 278 ? -9.107 -8.735 -11.847 1.00 97.62 278 MET A CA 1
ATOM 2141 C C . MET A 1 278 ? -10.135 -9.227 -10.815 1.00 97.62 278 MET A C 1
ATOM 2143 O O . MET A 1 278 ? -11.242 -9.594 -11.219 1.00 97.62 278 MET A O 1
ATOM 2147 N N . ASN A 1 279 ? -9.808 -9.229 -9.515 1.00 98.00 279 ASN A N 1
ATOM 2148 C CA . ASN A 1 279 ? -10.792 -9.440 -8.447 1.00 98.00 279 ASN A CA 1
ATOM 2149 C C . ASN A 1 279 ? -11.652 -8.190 -8.210 1.00 98.00 279 ASN A C 1
ATOM 2151 O O . ASN A 1 279 ? -12.809 -8.332 -7.827 1.00 98.00 279 ASN A O 1
ATOM 2155 N N . HIS A 1 280 ? -11.126 -7.002 -8.524 1.00 98.25 280 HIS A N 1
ATOM 2156 C CA . HIS A 1 280 ? -11.794 -5.695 -8.469 1.00 98.25 280 HIS A CA 1
ATOM 2157 C C . HIS A 1 280 ? -12.405 -5.312 -9.817 1.00 98.25 280 HIS A C 1
ATOM 2159 O O . HIS A 1 280 ? -12.085 -4.277 -10.404 1.00 98.25 280 HIS A O 1
ATOM 2165 N N . ARG A 1 281 ? -13.268 -6.179 -10.357 1.00 97.38 281 ARG A N 1
ATOM 2166 C CA . ARG A 1 281 ? -13.844 -6.001 -11.701 1.00 97.38 281 ARG A CA 1
ATOM 2167 C C . ARG A 1 281 ? -14.607 -4.690 -11.841 1.00 97.38 281 ARG A C 1
ATOM 2169 O O . ARG A 1 281 ? -14.504 -4.062 -12.889 1.00 97.38 281 ARG A O 1
ATOM 2176 N N . SER A 1 282 ? -15.326 -4.271 -10.800 1.00 97.44 282 SER A N 1
ATOM 2177 C CA . SER A 1 282 ? -16.078 -3.013 -10.793 1.00 97.44 282 SER A CA 1
ATOM 2178 C C . SER A 1 282 ? -15.184 -1.771 -10.896 1.00 97.44 282 SER A C 1
ATOM 2180 O O . SER A 1 282 ? -15.665 -0.699 -11.256 1.00 97.44 282 SER A O 1
ATOM 2182 N N . GLN A 1 283 ? -13.884 -1.915 -10.618 1.00 96.50 283 GLN A N 1
ATOM 2183 C CA . GLN A 1 283 ? -12.910 -0.822 -10.580 1.00 96.50 283 GLN A CA 1
ATOM 2184 C C . GLN A 1 283 ? -11.854 -0.921 -11.694 1.00 96.50 283 GLN A C 1
ATOM 2186 O O . GLN A 1 283 ? -11.086 0.019 -11.905 1.00 96.50 283 GLN A O 1
ATOM 2191 N N . LEU A 1 284 ? -11.803 -2.030 -12.443 1.00 96.56 284 LEU A N 1
ATOM 2192 C CA . LEU A 1 284 ? -10.802 -2.290 -13.483 1.00 96.56 284 LEU A CA 1
ATOM 2193 C C . LEU A 1 284 ? -11.141 -1.597 -14.816 1.00 96.56 284 LEU A C 1
ATOM 2195 O O . LEU A 1 284 ? -11.458 -2.224 -15.824 1.00 96.56 284 LEU A O 1
ATOM 2199 N N . VAL A 1 285 ? -11.037 -0.271 -14.823 1.00 95.81 285 VAL A N 1
ATOM 2200 C CA . VAL A 1 285 ? -11.194 0.579 -16.015 1.00 95.81 285 VAL A CA 1
ATOM 2201 C C . VAL A 1 285 ? -9.859 0.805 -16.746 1.00 95.81 285 VAL A C 1
ATOM 2203 O O . VAL A 1 285 ? -8.788 0.507 -16.220 1.00 95.81 285 VAL A O 1
ATOM 2206 N N . TRP A 1 286 ? -9.888 1.342 -17.973 1.00 96.75 286 TRP A N 1
ATOM 2207 C CA . TRP A 1 286 ? -8.722 1.406 -18.878 1.00 96.75 286 TRP A CA 1
ATOM 2208 C C . TRP A 1 286 ? -7.447 2.000 -18.243 1.00 96.75 286 TRP A C 1
ATOM 2210 O O . TRP A 1 286 ? -6.356 1.452 -18.407 1.00 96.75 286 TRP A O 1
ATOM 2220 N N . TYR A 1 287 ? -7.559 3.075 -17.456 1.00 94.56 287 TYR A N 1
ATOM 2221 C CA . TYR A 1 287 ? -6.397 3.709 -16.826 1.00 94.56 287 TYR A CA 1
ATOM 2222 C C . TYR A 1 287 ? -5.818 2.883 -15.667 1.00 94.56 287 TYR A C 1
ATOM 2224 O O . TYR A 1 287 ? -4.652 3.068 -15.314 1.00 94.56 287 TYR A O 1
ATOM 2232 N N . ARG A 1 288 ? -6.574 1.937 -15.088 1.00 96.62 288 ARG A N 1
ATOM 2233 C CA . ARG A 1 288 ? -6.034 0.988 -14.101 1.00 96.62 288 ARG A CA 1
ATOM 2234 C C . ARG A 1 288 ? -5.049 0.022 -14.742 1.00 96.62 288 ARG A C 1
ATOM 2236 O O . ARG A 1 288 ? -4.050 -0.299 -14.110 1.00 96.62 288 ARG A O 1
ATOM 2243 N N . TYR A 1 289 ? -5.246 -0.367 -16.003 1.00 96.69 289 TYR A N 1
ATOM 2244 C CA . TYR A 1 289 ? -4.238 -1.143 -16.732 1.00 96.69 289 TYR A CA 1
ATOM 2245 C C . TYR A 1 289 ? -2.942 -0.346 -16.882 1.00 96.69 289 TYR A C 1
ATOM 2247 O O . TYR A 1 289 ? -1.870 -0.857 -16.565 1.00 96.69 289 TYR A O 1
ATOM 2255 N N . LEU A 1 290 ? -3.032 0.931 -17.270 1.00 96.56 290 LEU A N 1
ATOM 2256 C CA . LEU A 1 290 ? -1.855 1.801 -17.336 1.00 96.56 290 LEU A CA 1
ATOM 2257 C C . LEU A 1 290 ? -1.159 1.901 -15.978 1.00 96.56 290 LEU A C 1
ATOM 2259 O O . LEU A 1 290 ? 0.056 1.740 -15.898 1.00 96.56 290 LEU A O 1
ATOM 2263 N N . PHE A 1 291 ? -1.918 2.090 -14.898 1.00 96.75 291 PHE A N 1
ATOM 2264 C CA . PHE A 1 291 ? -1.351 2.081 -13.556 1.00 96.75 291 PHE A CA 1
ATOM 2265 C C . PHE A 1 291 ? -0.648 0.748 -13.252 1.00 96.75 291 PHE A C 1
ATOM 2267 O O . PHE A 1 291 ? 0.491 0.761 -12.800 1.00 96.75 291 PHE A O 1
ATOM 2274 N N . VAL A 1 292 ? -1.267 -0.400 -13.539 1.00 97.06 292 VAL A N 1
ATOM 2275 C CA . VAL A 1 292 ? -0.679 -1.724 -13.278 1.00 97.06 292 VAL A CA 1
ATOM 2276 C C . VAL A 1 292 ? 0.671 -1.906 -13.985 1.00 97.06 292 VAL A C 1
ATOM 2278 O O . VAL A 1 292 ? 1.603 -2.453 -13.400 1.00 97.06 292 VAL A O 1
ATOM 2281 N N . PHE A 1 293 ? 0.813 -1.436 -15.225 1.00 95.19 293 PHE A N 1
ATOM 2282 C CA . PHE A 1 293 ? 2.054 -1.618 -15.983 1.00 95.19 293 PHE A CA 1
ATOM 2283 C C . PHE A 1 293 ? 3.108 -0.541 -15.715 1.00 95.19 293 PHE A C 1
ATOM 2285 O O . PHE A 1 293 ? 4.302 -0.850 -15.719 1.00 95.19 293 PHE A O 1
ATOM 2292 N N . PHE A 1 294 ? 2.692 0.699 -15.459 1.00 96.06 294 PHE A N 1
ATOM 2293 C CA . PHE A 1 294 ? 3.591 1.851 -15.395 1.00 96.06 294 PHE A CA 1
ATOM 2294 C C . PHE A 1 294 ? 3.777 2.418 -13.987 1.00 96.06 294 PHE A C 1
ATOM 2296 O O . PHE A 1 294 ? 4.700 3.193 -13.768 1.00 96.06 294 PHE A O 1
ATOM 2303 N N . SER A 1 295 ? 2.974 2.032 -12.996 1.00 96.56 295 SER A N 1
ATOM 2304 C CA . SER A 1 295 ? 3.169 2.495 -11.621 1.00 96.56 295 SER A CA 1
ATOM 2305 C C . SER A 1 295 ? 4.358 1.802 -10.968 1.00 96.56 295 SER A C 1
ATOM 2307 O O . SER A 1 295 ? 4.403 0.575 -10.885 1.00 96.56 295 SER A O 1
ATOM 2309 N N . ARG A 1 296 ? 5.298 2.565 -10.400 1.00 94.38 296 ARG A N 1
ATOM 2310 C CA . ARG A 1 296 ? 6.389 1.991 -9.597 1.00 94.38 296 ARG A CA 1
ATOM 2311 C C . ARG A 1 296 ? 5.875 1.197 -8.396 1.00 94.38 296 ARG A C 1
ATOM 2313 O O . ARG A 1 296 ? 6.552 0.268 -7.973 1.00 94.38 296 ARG A O 1
ATOM 2320 N N . TYR A 1 297 ? 4.698 1.532 -7.860 1.00 95.19 297 TYR A N 1
ATOM 2321 C CA . TYR A 1 297 ? 4.132 0.883 -6.671 1.00 95.19 297 TYR A CA 1
ATOM 2322 C C . TYR A 1 297 ? 3.745 -0.578 -6.916 1.00 95.19 297 TYR A C 1
ATOM 2324 O O . TYR A 1 297 ? 3.633 -1.345 -5.968 1.00 95.19 297 TYR A O 1
ATOM 2332 N N . VAL A 1 298 ? 3.630 -0.983 -8.183 1.00 95.94 298 VAL A N 1
ATOM 2333 C CA . VAL A 1 298 ? 3.423 -2.380 -8.590 1.00 95.94 298 VAL A CA 1
ATOM 2334 C C . VAL A 1 298 ? 4.728 -3.180 -8.586 1.00 95.94 298 VAL A C 1
ATOM 2336 O O . VAL A 1 298 ? 4.703 -4.407 -8.483 1.00 95.94 298 VAL A O 1
ATOM 2339 N N . TYR A 1 299 ? 5.873 -2.497 -8.667 1.00 93.06 299 TYR A N 1
ATOM 2340 C CA . TYR A 1 299 ? 7.186 -3.133 -8.737 1.00 93.06 299 TYR A CA 1
ATOM 2341 C C . TYR A 1 299 ? 7.960 -3.038 -7.427 1.00 93.06 299 TYR A C 1
ATOM 2343 O O . TYR A 1 299 ? 8.649 -3.978 -7.046 1.00 93.06 299 TYR A O 1
ATOM 2351 N N . ILE A 1 300 ? 7.873 -1.907 -6.733 1.00 91.00 300 ILE A N 1
ATOM 2352 C CA . ILE A 1 300 ? 8.692 -1.608 -5.565 1.00 91.00 300 ILE A CA 1
ATOM 2353 C C . ILE A 1 300 ? 7.900 -0.820 -4.526 1.00 91.00 300 ILE A C 1
ATOM 2355 O O . ILE A 1 300 ? 7.334 0.239 -4.812 1.00 91.00 300 ILE A O 1
ATOM 2359 N N . ASN A 1 301 ? 7.932 -1.295 -3.284 1.00 92.44 301 ASN A N 1
ATOM 2360 C CA . ASN A 1 301 ? 7.463 -0.528 -2.137 1.00 92.44 301 ASN A CA 1
ATOM 2361 C C . ASN A 1 301 ? 8.657 -0.011 -1.336 1.00 92.44 301 ASN A C 1
ATOM 2363 O O . ASN A 1 301 ? 9.599 -0.748 -1.030 1.00 92.44 301 ASN A O 1
ATOM 2367 N N . THR A 1 302 ? 8.620 1.289 -1.042 1.00 90.06 302 THR A N 1
ATOM 2368 C CA . THR A 1 302 ? 9.625 1.956 -0.220 1.00 90.06 302 THR A CA 1
ATOM 2369 C C . THR A 1 302 ? 8.941 2.558 0.992 1.00 90.06 302 THR A C 1
ATOM 2371 O O . THR A 1 302 ? 8.011 3.347 0.831 1.00 90.06 302 THR A O 1
ATOM 2374 N N . TYR A 1 303 ? 9.400 2.185 2.181 1.00 90.38 303 TYR A N 1
ATOM 2375 C CA . TYR A 1 303 ? 8.798 2.597 3.439 1.00 90.38 303 TYR A CA 1
ATOM 2376 C C . TYR A 1 303 ? 9.693 3.547 4.217 1.00 90.38 303 TYR A C 1
ATOM 2378 O O . TYR A 1 303 ? 10.917 3.455 4.176 1.00 90.38 303 TYR A O 1
ATOM 2386 N N . GLU A 1 304 ? 9.079 4.416 4.997 1.00 87.94 304 GLU A N 1
ATOM 2387 C CA . GLU A 1 304 ? 9.734 5.140 6.080 1.00 87.94 304 GLU A CA 1
ATOM 2388 C C . GLU A 1 304 ? 9.169 4.668 7.418 1.00 87.94 304 GLU A C 1
ATOM 2390 O O . GLU A 1 304 ? 7.962 4.467 7.569 1.00 87.94 304 GLU A O 1
ATOM 2395 N N . ARG A 1 305 ? 10.050 4.456 8.398 1.00 88.81 305 ARG A N 1
ATOM 2396 C CA . ARG A 1 305 ? 9.629 4.093 9.751 1.00 88.81 305 ARG A CA 1
ATOM 2397 C C . ARG A 1 305 ? 9.319 5.354 10.547 1.00 88.81 305 ARG A C 1
ATOM 2399 O O . ARG A 1 305 ? 10.205 6.190 10.718 1.00 88.81 305 ARG A O 1
ATOM 2406 N N . LEU A 1 306 ? 8.115 5.435 11.107 1.00 87.50 306 LEU A N 1
ATOM 2407 C CA . LEU A 1 306 ? 7.755 6.498 12.037 1.00 87.50 306 LEU A CA 1
ATOM 2408 C C . LEU A 1 306 ? 8.527 6.303 13.350 1.00 87.50 306 LEU A C 1
ATOM 2410 O O . LEU A 1 306 ? 8.452 5.252 13.997 1.00 87.50 306 LEU A O 1
ATOM 2414 N N . LEU A 1 307 ? 9.324 7.302 13.722 1.00 82.75 307 LEU A N 1
ATOM 2415 C CA . LEU A 1 307 ? 10.082 7.277 14.967 1.00 82.75 307 LEU A CA 1
ATOM 2416 C C . LEU A 1 307 ? 9.192 7.741 16.119 1.00 82.75 307 LEU A C 1
ATOM 2418 O O . LEU A 1 307 ? 8.381 8.647 15.923 1.00 82.75 307 LEU A O 1
ATOM 2422 N N . PRO A 1 308 ? 9.320 7.133 17.309 1.00 72.38 308 PRO A N 1
ATOM 2423 C CA . PRO A 1 308 ? 8.593 7.626 18.465 1.00 72.38 308 PRO A CA 1
ATOM 2424 C C . PRO A 1 308 ? 8.985 9.081 18.750 1.00 72.38 308 PRO A C 1
ATOM 2426 O O . PRO A 1 308 ? 10.150 9.447 18.513 1.00 72.38 308 PRO A O 1
ATOM 2429 N N . PRO A 1 309 ? 8.051 9.904 19.262 1.00 68.31 309 PRO A N 1
ATOM 2430 C CA . PRO A 1 309 ? 8.385 11.254 19.681 1.00 68.31 309 PRO A CA 1
ATOM 2431 C C . PRO A 1 309 ? 9.539 11.194 20.695 1.00 68.31 309 PRO A C 1
ATOM 2433 O O . PRO A 1 309 ? 9.603 10.262 21.507 1.00 68.31 309 PRO A O 1
ATOM 2436 N N . PRO A 1 310 ? 10.496 12.139 20.639 1.00 65.50 310 PRO A N 1
ATOM 2437 C CA . PRO A 1 310 ? 11.531 12.212 21.657 1.00 65.50 310 PRO A CA 1
ATOM 2438 C C . PRO A 1 310 ? 10.856 12.333 23.030 1.00 65.50 310 PRO A C 1
ATOM 2440 O O . PRO A 1 310 ? 9.813 12.987 23.126 1.00 65.50 310 PRO A O 1
ATOM 2443 N N . PRO A 1 311 ? 11.421 11.720 24.088 1.00 61.84 311 PRO A N 1
ATOM 2444 C CA . PRO A 1 311 ? 10.885 11.904 25.427 1.00 61.84 311 PRO A CA 1
ATOM 2445 C C . PRO A 1 311 ? 10.784 13.405 25.691 1.00 61.84 311 PRO A C 1
ATOM 2447 O O . PRO A 1 311 ? 11.740 14.143 25.422 1.00 61.84 311 PRO A O 1
ATOM 2450 N N . ALA A 1 312 ? 9.615 13.856 26.155 1.00 59.59 312 ALA A N 1
ATOM 2451 C CA . ALA A 1 312 ? 9.439 15.239 26.565 1.00 59.59 312 ALA A CA 1
ATOM 2452 C C . ALA A 1 312 ? 10.595 15.588 27.507 1.00 59.59 312 ALA A C 1
ATOM 2454 O O . ALA A 1 312 ? 10.895 14.824 28.430 1.00 59.59 312 ALA A O 1
ATOM 2455 N N . LYS A 1 313 ? 11.292 16.699 27.233 1.00 44.28 313 LYS A N 1
ATOM 2456 C CA . LYS A 1 313 ? 12.317 17.202 28.149 1.00 44.28 313 LYS A CA 1
ATOM 2457 C C . LYS A 1 313 ? 11.637 17.278 29.520 1.00 44.28 313 LYS A C 1
ATOM 2459 O O . LYS A 1 313 ? 10.552 17.866 29.577 1.00 44.28 313 LYS A O 1
ATOM 2464 N N . PRO A 1 314 ? 12.188 16.657 30.581 1.00 46.88 314 PRO A N 1
ATOM 2465 C CA . PRO A 1 314 ? 11.594 16.805 31.899 1.00 46.88 314 PRO A CA 1
ATOM 2466 C C . PRO A 1 314 ? 11.424 18.306 32.158 1.00 46.88 314 PRO A C 1
ATOM 2468 O O . PRO A 1 314 ? 12.284 19.078 31.701 1.00 46.88 314 PRO A O 1
ATOM 2471 N N . PRO A 1 315 ? 10.323 18.737 32.806 1.00 47.09 315 PRO A N 1
ATOM 2472 C CA . PRO A 1 315 ? 10.188 20.132 33.197 1.00 47.09 315 PRO A CA 1
ATOM 2473 C C . PRO A 1 315 ? 11.501 20.524 33.862 1.00 47.09 315 PRO A C 1
ATOM 2475 O O . PRO A 1 315 ? 12.023 19.757 34.677 1.00 47.09 315 PRO A O 1
ATOM 2478 N N . ALA A 1 316 ? 12.099 21.632 33.411 1.00 46.84 316 ALA A N 1
ATOM 2479 C CA . ALA A 1 316 ? 13.321 22.124 34.021 1.00 46.84 316 ALA A CA 1
ATOM 2480 C C . ALA A 1 316 ? 13.053 22.160 35.525 1.00 46.84 316 ALA A C 1
ATOM 2482 O O . ALA A 1 316 ? 12.115 22.834 35.954 1.00 46.84 316 ALA A O 1
ATOM 2483 N N . LEU A 1 317 ? 13.794 21.350 36.292 1.00 49.66 317 LEU A N 1
ATOM 2484 C CA . LEU A 1 317 ? 13.763 21.433 37.745 1.00 49.66 317 LEU A CA 1
ATOM 2485 C C . LEU A 1 317 ? 13.899 22.919 38.078 1.00 49.66 317 LEU A C 1
ATOM 2487 O O . LEU A 1 317 ? 14.778 23.557 37.483 1.00 49.66 317 LEU A O 1
ATOM 2491 N N . PRO A 1 318 ? 13.026 23.488 38.930 1.00 45.81 318 PRO A N 1
ATOM 2492 C CA . PRO A 1 318 ? 13.176 24.874 39.328 1.00 45.81 318 PRO A CA 1
ATOM 2493 C C . PRO A 1 318 ? 14.621 25.052 39.783 1.00 45.81 318 PRO A C 1
ATOM 2495 O O . PRO A 1 318 ? 15.115 24.288 40.616 1.00 45.81 3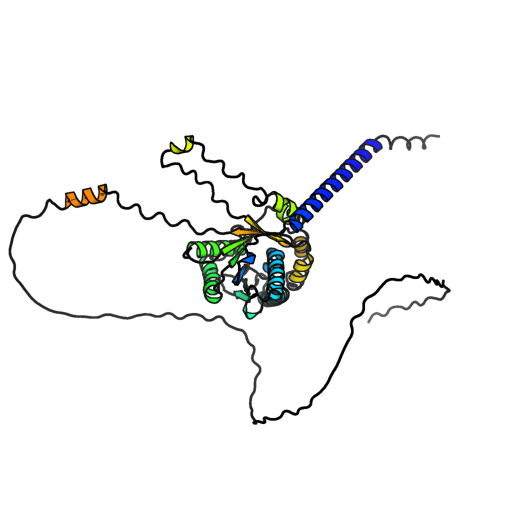18 PRO A O 1
ATOM 2498 N N . THR A 1 319 ? 15.327 25.986 39.144 1.00 51.34 319 THR A N 1
ATOM 2499 C CA . THR A 1 319 ? 16.693 26.346 39.515 1.00 51.34 319 THR A CA 1
ATOM 2500 C C . THR A 1 319 ? 16.709 26.575 41.025 1.00 51.34 319 THR A C 1
ATOM 2502 O O . THR A 1 319 ? 15.746 27.131 41.557 1.00 51.34 319 THR A O 1
ATOM 2505 N N . LEU A 1 320 ? 17.769 26.153 41.723 1.00 52.16 320 LEU A N 1
ATOM 2506 C CA . LEU A 1 320 ? 17.912 26.338 43.177 1.00 52.16 320 LEU A CA 1
ATOM 2507 C C . LEU A 1 320 ? 17.633 27.785 43.638 1.00 52.16 320 LEU A C 1
ATOM 2509 O O . LEU A 1 320 ? 17.234 27.985 44.779 1.00 52.16 320 LEU A O 1
ATOM 2513 N N . ASP A 1 321 ? 17.738 28.765 42.737 1.00 55.31 321 ASP A N 1
ATOM 2514 C CA . ASP A 1 321 ? 17.355 30.163 42.952 1.00 55.31 321 ASP A CA 1
ATOM 2515 C C . ASP A 1 321 ? 15.868 30.373 43.305 1.00 55.31 321 ASP A C 1
ATOM 2517 O O . ASP A 1 321 ? 15.553 31.243 44.114 1.00 55.31 321 ASP A O 1
ATOM 2521 N N . ILE A 1 322 ? 14.945 29.569 42.759 1.00 55.03 322 ILE A N 1
ATOM 2522 C CA . ILE A 1 322 ? 13.499 29.687 43.039 1.00 55.03 322 ILE A CA 1
ATOM 2523 C C . ILE A 1 322 ? 13.168 29.103 44.421 1.00 55.03 322 ILE A C 1
ATOM 2525 O O . ILE A 1 322 ? 12.348 29.659 45.148 1.00 55.03 322 ILE A O 1
ATOM 2529 N N . LEU A 1 323 ? 13.845 28.020 44.821 1.00 48.00 323 LEU A N 1
ATOM 2530 C CA . LEU A 1 323 ? 13.722 27.460 46.173 1.00 48.00 323 LEU A CA 1
ATOM 2531 C C . LEU A 1 323 ? 14.380 28.365 47.226 1.00 48.00 323 LEU A C 1
ATOM 2533 O O . LEU A 1 323 ? 13.835 28.512 48.316 1.00 48.00 323 LEU A O 1
ATOM 2537 N N . ALA A 1 324 ? 15.491 29.031 46.895 1.00 53.25 324 ALA A N 1
ATOM 2538 C CA . ALA A 1 324 ? 16.136 29.995 47.786 1.00 53.25 324 ALA A CA 1
ATOM 2539 C C . ALA A 1 324 ? 15.268 31.245 48.028 1.00 53.25 324 ALA A C 1
ATOM 2541 O O . ALA A 1 324 ? 15.169 31.711 49.159 1.00 53.25 324 ALA A O 1
ATOM 2542 N N . GLN A 1 325 ? 14.577 31.756 47.002 1.00 54.44 325 GLN A N 1
ATOM 2543 C CA . GLN A 1 325 ? 13.673 32.907 47.155 1.00 54.44 325 GLN A CA 1
ATOM 2544 C C . GLN A 1 325 ? 12.411 32.577 47.965 1.00 54.44 325 GLN A C 1
ATOM 2546 O O . GLN A 1 325 ? 11.906 33.437 48.687 1.00 54.44 325 GLN A O 1
ATOM 2551 N N . HIS A 1 326 ? 11.919 31.336 47.897 1.00 51.53 326 HIS A N 1
ATOM 2552 C CA . HIS A 1 326 ? 10.776 30.909 48.707 1.00 51.53 326 HIS A CA 1
ATOM 2553 C C . HIS A 1 326 ? 11.144 30.638 50.171 1.00 51.53 326 HIS A C 1
ATOM 2555 O O . HIS A 1 326 ? 10.356 30.972 51.046 1.00 51.53 326 HIS A O 1
ATOM 2561 N N . LEU A 1 327 ? 12.347 30.120 50.452 1.00 52.34 327 LEU A N 1
ATOM 2562 C CA . LEU A 1 327 ? 12.809 29.879 51.827 1.00 52.34 327 LEU A CA 1
ATOM 2563 C C . LEU A 1 327 ? 13.162 31.169 52.587 1.00 52.34 327 LEU A C 1
ATOM 2565 O O . LEU A 1 327 ? 12.981 31.223 53.796 1.00 52.34 327 LEU A O 1
ATOM 2569 N N . ILE A 1 328 ? 13.604 32.225 51.894 1.00 53.66 328 ILE A N 1
ATOM 2570 C CA . ILE A 1 328 ? 13.874 33.534 52.523 1.00 53.66 328 ILE A CA 1
ATOM 2571 C C . ILE A 1 328 ? 12.571 34.301 52.818 1.00 53.66 328 ILE A C 1
ATOM 2573 O O . ILE A 1 328 ? 12.530 35.130 53.722 1.00 53.66 328 ILE A O 1
ATOM 2577 N N . SER A 1 329 ? 11.486 34.010 52.093 1.00 49.34 329 SER A N 1
ATOM 2578 C CA . SER A 1 329 ? 10.196 34.694 52.278 1.00 49.34 329 SER A CA 1
ATOM 2579 C C . SER A 1 329 ? 9.371 34.143 53.450 1.00 49.34 329 SER A C 1
ATOM 2581 O O . SER A 1 329 ? 8.378 34.757 53.820 1.00 49.34 329 SER A O 1
ATOM 2583 N N . THR A 1 330 ? 9.757 33.002 54.030 1.00 49.56 330 THR A N 1
ATOM 2584 C CA . THR A 1 330 ? 9.014 32.325 55.110 1.00 49.56 330 THR A CA 1
ATOM 2585 C C . THR A 1 330 ? 9.604 32.522 56.512 1.00 49.56 330 THR A C 1
ATOM 2587 O O . THR A 1 330 ? 9.087 31.938 57.454 1.00 49.56 330 THR A O 1
ATOM 2590 N N . GLU A 1 331 ? 10.660 33.328 56.681 1.00 48.56 331 GLU A N 1
ATOM 2591 C CA . GLU A 1 331 ? 11.279 33.595 58.000 1.00 48.56 331 GLU A CA 1
ATOM 2592 C C . GLU A 1 331 ? 10.952 34.984 58.590 1.00 48.56 331 GLU A C 1
ATOM 2594 O O . GLU A 1 331 ? 11.559 35.393 59.576 1.00 48.56 331 GLU A O 1
ATOM 2599 N N . ILE A 1 332 ? 9.983 35.723 58.035 1.00 51.88 332 ILE A N 1
ATOM 2600 C CA . ILE A 1 332 ? 9.538 37.011 58.598 1.00 51.88 332 ILE A CA 1
ATOM 2601 C C . ILE A 1 332 ? 8.008 37.068 58.637 1.00 51.88 332 ILE A C 1
ATOM 2603 O O . ILE A 1 332 ? 7.404 37.806 57.870 1.00 51.88 332 ILE A O 1
ATOM 2607 N N . ASP A 1 333 ? 7.388 36.254 59.488 1.00 46.97 333 ASP A N 1
ATOM 2608 C CA . ASP A 1 333 ? 6.139 36.607 60.182 1.00 46.97 333 ASP A CA 1
ATOM 2609 C C . ASP A 1 333 ? 5.837 35.505 61.203 1.00 46.97 333 ASP A C 1
ATOM 2611 O O . ASP A 1 333 ? 5.305 34.466 60.838 1.00 46.97 333 ASP A O 1
ATOM 2615 N N . ASP A 1 334 ? 6.265 35.678 62.455 1.00 38.56 334 ASP A N 1
ATOM 2616 C CA . ASP A 1 334 ? 5.716 34.936 63.602 1.00 38.56 334 ASP A CA 1
ATOM 2617 C C . ASP A 1 334 ? 6.206 35.568 64.917 1.00 38.56 334 ASP A C 1
ATOM 2619 O O . ASP A 1 334 ? 7.090 35.058 65.602 1.00 38.56 334 ASP A O 1
ATOM 2623 N N . THR A 1 335 ? 5.607 36.705 65.274 1.00 41.19 335 THR A N 1
ATOM 2624 C CA . THR A 1 335 ? 5.354 37.090 66.672 1.00 41.19 335 THR A CA 1
ATOM 2625 C C . THR A 1 335 ? 4.110 37.975 66.705 1.00 41.19 335 THR A C 1
ATOM 2627 O O . THR A 1 335 ? 4.214 39.155 66.388 1.00 41.19 335 THR A O 1
ATOM 2630 N N . ASP A 1 336 ? 2.940 37.420 67.037 1.00 39.47 336 ASP A N 1
ATOM 2631 C CA . ASP A 1 336 ? 2.219 37.803 68.263 1.00 39.47 336 ASP A CA 1
ATOM 2632 C C . ASP A 1 336 ? 0.858 37.088 68.457 1.00 39.47 336 ASP A C 1
ATOM 2634 O O . ASP A 1 336 ? 0.084 36.880 67.530 1.00 39.47 336 ASP A O 1
ATOM 2638 N N . GLU A 1 337 ? 0.611 36.777 69.737 1.00 42.72 337 GLU A N 1
ATOM 2639 C CA . GLU A 1 337 ? -0.673 36.638 70.458 1.00 42.72 337 GLU A CA 1
ATOM 2640 C C . GLU A 1 337 ? -1.594 35.393 70.328 1.00 42.72 337 GLU A C 1
ATOM 2642 O O . GLU A 1 337 ? -2.516 35.298 69.527 1.00 42.72 337 GLU A O 1
ATOM 2647 N N . LEU A 1 338 ? -1.362 34.458 71.265 1.00 42.28 338 LEU A N 1
ATOM 2648 C CA . LEU A 1 338 ? -2.229 34.020 72.388 1.00 42.28 338 LEU A CA 1
ATOM 2649 C C . LEU A 1 338 ? -3.779 33.907 72.277 1.00 42.28 338 LEU A C 1
ATOM 2651 O O . LEU A 1 338 ? -4.499 34.880 72.094 1.00 42.28 338 LEU A O 1
ATOM 2655 N N . MET A 1 339 ? -4.224 32.728 72.755 1.00 39.28 339 MET A N 1
ATOM 2656 C CA . MET A 1 339 ? -5.447 32.363 73.518 1.00 39.28 339 MET A CA 1
ATOM 2657 C C . MET A 1 339 ? -6.648 31.691 72.805 1.00 39.28 339 MET A C 1
ATOM 2659 O O . MET A 1 339 ? -7.486 32.314 72.167 1.00 39.28 339 MET A O 1
ATOM 2663 N N . ASP A 1 340 ? -6.733 30.378 73.067 1.00 36.97 340 ASP A N 1
ATOM 2664 C CA . ASP A 1 340 ? -7.874 29.426 73.065 1.00 36.97 340 ASP A CA 1
ATOM 2665 C C . ASP A 1 340 ? -8.957 29.831 74.132 1.00 36.97 340 ASP A C 1
ATOM 2667 O O . ASP A 1 340 ? -8.640 30.733 74.918 1.00 36.97 340 ASP A O 1
ATOM 2671 N N . PRO A 1 341 ? -10.160 29.194 74.317 1.00 55.84 341 PRO A N 1
ATOM 2672 C CA . PRO A 1 341 ? -10.583 27.869 73.825 1.00 55.84 341 PRO A CA 1
ATOM 2673 C C . PRO A 1 341 ? -12.064 27.608 73.407 1.00 55.84 341 PRO A C 1
ATOM 2675 O O . PRO A 1 341 ? -12.994 28.155 73.984 1.00 55.84 341 PRO A O 1
ATOM 2678 N N . SER A 1 342 ? -12.233 26.611 72.508 1.00 34.78 342 SER A N 1
ATOM 2679 C CA . SER A 1 342 ? -13.237 25.495 72.471 1.00 34.78 342 SER A CA 1
ATOM 2680 C C . SER A 1 342 ? -14.779 25.761 72.551 1.00 34.78 342 SER A C 1
ATOM 2682 O O . SER A 1 342 ? -15.226 26.810 72.989 1.00 34.78 342 SER A O 1
ATOM 2684 N N . PRO A 1 343 ? -15.663 24.748 72.343 1.00 59.66 343 PRO A N 1
ATOM 2685 C CA . PRO A 1 343 ? -15.904 23.916 71.146 1.00 59.66 343 PRO A CA 1
ATOM 2686 C C . PRO A 1 343 ? -17.422 23.828 70.782 1.00 59.66 343 PRO A C 1
ATOM 2688 O O . PRO A 1 343 ? -18.259 24.131 71.627 1.00 59.66 343 PRO A O 1
ATOM 2691 N N . SER A 1 344 ? -17.824 23.340 69.589 1.00 31.75 344 SER A N 1
ATOM 2692 C CA . SER A 1 344 ? -19.045 22.496 69.406 1.00 31.75 344 SER A CA 1
ATOM 2693 C C . SER A 1 344 ? -19.462 22.177 67.948 1.00 31.75 344 SER A C 1
ATOM 2695 O O . SER A 1 344 ? -19.604 23.044 67.098 1.00 31.75 344 SER A O 1
ATOM 2697 N N . THR A 1 345 ? -19.793 20.889 67.763 1.00 33.66 345 THR A N 1
ATOM 2698 C CA . THR A 1 345 ? -20.957 20.308 67.046 1.00 33.66 345 THR A CA 1
ATOM 2699 C C . THR A 1 345 ? -21.024 20.113 65.516 1.00 33.66 345 THR A C 1
ATOM 2701 O O . THR A 1 345 ? -20.962 21.036 64.717 1.00 33.66 345 THR A O 1
ATOM 2704 N N . SER A 1 346 ? -21.360 18.846 65.203 1.00 34.94 346 SER A N 1
ATOM 2705 C CA . SER A 1 346 ? -22.332 18.314 64.219 1.00 34.94 346 SER A CA 1
ATOM 2706 C C . SER A 1 346 ? -21.996 18.177 62.718 1.00 34.94 346 SER A C 1
ATOM 2708 O O . SER A 1 346 ? -22.033 19.123 61.946 1.00 34.94 346 SER A O 1
ATOM 2710 N N . SER A 1 347 ? -21.812 16.900 62.348 1.00 32.84 347 SER A N 1
ATOM 2711 C CA . SER A 1 347 ? -22.226 16.134 61.139 1.00 32.84 347 SER A CA 1
ATOM 2712 C C . SER A 1 347 ? -23.642 16.461 60.584 1.00 32.84 347 SER A C 1
ATOM 2714 O O . SER A 1 347 ? -24.361 17.165 61.295 1.00 32.84 347 SER A O 1
ATOM 2716 N N . PRO A 1 348 ? -24.190 15.838 59.497 1.00 50.72 348 PRO A N 1
ATOM 2717 C CA . PRO A 1 348 ? -23.654 15.127 58.297 1.00 50.72 348 PRO A CA 1
ATOM 2718 C C . PRO A 1 348 ? -24.253 15.665 56.959 1.00 50.72 348 PRO A C 1
ATOM 2720 O O . PRO A 1 348 ? -25.179 16.462 57.011 1.00 50.72 348 PRO A O 1
ATOM 2723 N N . PHE A 1 349 ? -23.819 15.176 55.773 1.00 30.67 349 PHE A N 1
ATOM 2724 C CA . PHE A 1 349 ? -24.659 14.438 54.778 1.00 30.67 349 PHE A CA 1
ATOM 2725 C C . PHE A 1 349 ? -24.099 14.340 53.326 1.00 30.67 349 PHE A C 1
ATOM 2727 O O . PHE A 1 349 ? -23.713 15.327 52.712 1.00 30.67 349 PHE A O 1
ATOM 2734 N N . SER A 1 350 ? -24.228 13.113 52.785 1.00 31.84 350 SER A N 1
ATOM 2735 C CA . SER A 1 350 ? -24.540 12.656 51.401 1.00 31.84 350 SER A CA 1
ATOM 2736 C C . SER A 1 350 ? -23.606 12.829 50.181 1.00 31.84 350 SER A C 1
ATOM 2738 O O . SER A 1 350 ? -23.324 13.924 49.711 1.00 31.84 350 SER A O 1
ATOM 2740 N N . HIS A 1 351 ? -23.316 11.666 49.573 1.00 37.56 351 HIS A N 1
ATOM 2741 C CA . HIS A 1 351 ? -22.995 11.412 48.155 1.00 37.56 351 HIS A CA 1
ATOM 2742 C C . HIS A 1 351 ? -24.183 11.694 47.206 1.00 37.56 351 HIS A C 1
ATOM 2744 O O . HIS A 1 351 ? -25.326 11.727 47.667 1.00 37.56 351 HIS A O 1
ATOM 2750 N N . PRO A 1 352 ? -23.941 11.765 45.876 1.00 47.41 352 PRO A N 1
ATOM 2751 C CA . PRO A 1 352 ? -24.398 10.647 45.032 1.00 47.41 352 PRO A CA 1
ATOM 2752 C C . PRO A 1 352 ? -23.501 10.263 43.828 1.00 47.41 352 PRO A C 1
ATOM 2754 O O . PRO A 1 352 ? -22.835 11.085 43.212 1.00 47.41 352 PRO A O 1
ATOM 2757 N N . GLU A 1 353 ? -23.533 8.953 43.567 1.00 33.44 353 GLU A N 1
ATOM 2758 C CA . GLU A 1 353 ? -23.720 8.182 42.321 1.00 33.44 353 GLU A CA 1
ATOM 2759 C C . GLU A 1 353 ? -23.076 8.481 40.948 1.00 33.44 353 GLU A C 1
ATOM 2761 O O . GLU A 1 353 ? -22.697 9.572 40.543 1.00 33.44 353 GLU A O 1
ATOM 2766 N N . ARG A 1 354 ? -22.992 7.350 40.238 1.00 34.38 354 ARG A N 1
ATOM 2767 C CA . ARG A 1 354 ? -22.220 6.925 39.073 1.00 34.38 354 ARG A CA 1
ATOM 2768 C C . ARG A 1 354 ? -23.142 6.831 37.852 1.00 34.38 354 ARG A C 1
ATOM 2770 O O . ARG A 1 354 ? -24.238 6.296 37.975 1.00 34.38 354 ARG A O 1
ATOM 2777 N N . ALA A 1 355 ? -22.661 7.217 36.670 1.00 32.66 355 ALA A N 1
ATOM 2778 C CA . ALA A 1 355 ? -23.324 6.938 35.394 1.00 32.66 355 ALA A CA 1
ATOM 2779 C C . ALA A 1 355 ? -22.395 6.156 34.450 1.00 32.66 355 ALA A C 1
ATOM 2781 O O . ALA A 1 355 ? -21.210 6.461 34.316 1.00 32.66 355 ALA A O 1
ATOM 2782 N N . SER A 1 356 ? -22.956 5.122 33.829 1.00 32.53 356 SER A N 1
ATOM 2783 C CA . SER A 1 356 ? -22.345 4.188 32.880 1.00 32.53 356 SER A CA 1
ATOM 2784 C C . SER A 1 356 ? -22.974 4.362 31.494 1.00 32.53 356 SER A C 1
ATOM 2786 O O . SER A 1 356 ? -24.199 4.404 31.405 1.00 32.53 356 SER A O 1
ATOM 2788 N N . SER A 1 357 ? -22.159 4.379 30.434 1.00 33.31 357 SER A N 1
ATOM 2789 C CA . SER A 1 357 ? -22.599 4.404 29.025 1.00 33.31 357 SER A CA 1
ATOM 2790 C C . SER A 1 357 ? -22.204 3.105 28.295 1.00 33.31 357 SER A C 1
ATOM 2792 O O . SER A 1 357 ? -21.160 2.539 28.634 1.00 33.31 357 SER A O 1
ATOM 2794 N N . PRO A 1 358 ? -22.997 2.611 27.318 1.00 45.50 358 PRO A N 1
ATOM 2795 C CA . PRO A 1 358 ? -22.790 1.304 26.695 1.00 45.50 358 PRO A CA 1
ATOM 2796 C C . PRO A 1 358 ? -21.966 1.354 25.395 1.00 45.50 358 PRO A C 1
ATOM 2798 O O . PRO A 1 358 ? -21.934 2.361 24.692 1.00 45.50 358 PRO A O 1
ATOM 2801 N N . ALA A 1 359 ? -21.323 0.223 25.092 1.00 30.50 359 ALA A N 1
ATOM 2802 C CA . ALA A 1 359 ? -20.534 -0.052 23.895 1.00 30.50 359 ALA A CA 1
ATOM 2803 C C . ALA A 1 359 ? -21.409 -0.554 22.729 1.00 30.50 359 ALA A C 1
ATOM 2805 O O . ALA A 1 359 ? -22.336 -1.335 22.943 1.00 30.50 359 ALA A O 1
ATOM 2806 N N . THR A 1 360 ? -21.086 -0.130 21.507 1.00 37.09 360 THR A N 1
ATOM 2807 C CA . THR A 1 360 ? -21.710 -0.555 20.244 1.00 37.09 360 THR A CA 1
ATOM 2808 C C . THR A 1 360 ? -20.929 -1.698 19.593 1.00 37.09 360 THR A C 1
ATOM 2810 O O . THR A 1 360 ? -19.700 -1.674 19.531 1.00 37.09 360 THR A O 1
ATOM 2813 N N . ASP A 1 361 ? -21.674 -2.703 19.131 1.00 32.16 361 ASP A N 1
ATOM 2814 C CA . ASP A 1 361 ? -21.204 -3.982 18.596 1.00 32.16 361 ASP A CA 1
ATOM 2815 C C . ASP A 1 361 ? -21.257 -3.985 17.055 1.00 32.16 361 ASP A C 1
ATOM 2817 O O . ASP A 1 361 ? -22.160 -3.407 16.447 1.00 32.16 361 ASP A O 1
ATOM 2821 N N . CYS A 1 362 ? -20.276 -4.630 16.424 1.00 30.95 362 CYS A N 1
ATOM 2822 C CA . CYS A 1 362 ? -20.065 -4.641 14.975 1.00 30.95 362 CYS A CA 1
ATOM 2823 C C . CYS A 1 362 ? -20.994 -5.685 14.320 1.00 30.95 362 CYS A C 1
ATOM 2825 O O . CYS A 1 362 ? -20.874 -6.881 14.594 1.00 30.95 362 CYS A O 1
ATOM 2827 N N . GLN A 1 363 ? -21.947 -5.252 13.488 1.00 35.97 363 GLN A N 1
ATOM 2828 C CA . GLN A 1 363 ? -22.976 -6.131 12.921 1.00 35.97 363 GLN A CA 1
ATOM 2829 C C . GLN A 1 363 ? -22.418 -7.089 11.858 1.00 35.97 363 GLN A C 1
ATOM 2831 O O . GLN A 1 363 ? -21.925 -6.685 10.809 1.00 35.97 363 GLN A O 1
ATOM 2836 N N . GLN A 1 364 ? -22.574 -8.388 12.120 1.00 36.38 364 GLN A N 1
ATOM 2837 C CA . GLN A 1 364 ? -22.464 -9.461 11.135 1.00 36.38 364 GLN A CA 1
ATOM 2838 C C . GLN A 1 364 ? -23.792 -9.604 10.383 1.00 36.38 364 GLN A C 1
ATOM 2840 O O . GLN A 1 364 ? -24.840 -9.810 10.995 1.00 36.38 364 GLN A O 1
ATOM 2845 N N . THR A 1 365 ? -23.757 -9.564 9.055 1.00 33.19 365 THR A N 1
ATOM 2846 C CA . THR A 1 365 ? -24.897 -9.950 8.221 1.00 33.19 365 THR A CA 1
ATOM 2847 C C . THR A 1 365 ? -24.868 -11.467 8.003 1.00 33.19 365 THR A C 1
ATOM 2849 O O . THR A 1 365 ? -23.971 -12.012 7.367 1.00 33.19 365 THR A O 1
ATOM 2852 N N . SER A 1 366 ? -25.859 -12.180 8.544 1.00 33.00 366 SER A N 1
ATOM 2853 C CA . SER A 1 366 ? -26.161 -13.561 8.148 1.00 33.00 366 SER A CA 1
ATOM 2854 C C . SER A 1 366 ? -27.654 -13.677 7.842 1.00 33.00 366 SER A C 1
ATOM 2856 O O . SER A 1 366 ? -28.507 -13.337 8.659 1.00 33.00 366 SER A O 1
ATOM 2858 N N . GLY A 1 367 ? -27.964 -14.076 6.608 1.00 30.50 367 GLY A N 1
ATOM 2859 C CA . GLY A 1 367 ? -29.325 -14.308 6.135 1.00 30.50 367 GLY A CA 1
ATOM 2860 C C . GLY A 1 367 ? -29.857 -15.656 6.619 1.00 30.50 367 GLY A C 1
ATOM 2861 O O . GLY A 1 367 ? -29.164 -16.670 6.562 1.00 30.50 367 GLY A O 1
ATOM 2862 N N . ALA A 1 368 ? -31.099 -15.643 7.094 1.00 31.47 368 ALA A N 1
ATOM 2863 C CA . ALA A 1 368 ? -31.829 -16.786 7.620 1.00 31.47 368 ALA A CA 1
ATOM 2864 C C . ALA A 1 368 ? -32.345 -17.735 6.520 1.00 31.47 368 ALA A C 1
ATOM 2866 O O . ALA A 1 368 ? -32.893 -17.295 5.511 1.00 31.47 368 ALA A O 1
ATOM 2867 N N . ALA A 1 369 ? -32.284 -19.041 6.791 1.00 31.66 369 ALA A N 1
ATOM 2868 C CA . ALA A 1 369 ? -33.193 -20.046 6.245 1.00 31.66 369 ALA A CA 1
ATOM 2869 C C . ALA A 1 369 ? -33.662 -20.960 7.393 1.00 31.66 369 ALA A C 1
ATOM 2871 O O . ALA A 1 369 ? -32.886 -21.335 8.272 1.00 31.66 369 ALA A O 1
ATOM 2872 N N . ALA A 1 370 ? -34.964 -21.229 7.416 1.00 33.19 370 ALA A N 1
ATOM 2873 C CA . ALA A 1 370 ? -35.736 -21.758 8.535 1.00 33.19 370 ALA A CA 1
ATOM 2874 C C . ALA A 1 370 ? -35.716 -23.299 8.684 1.00 33.19 370 ALA A C 1
ATOM 2876 O O . ALA A 1 370 ? -35.587 -24.014 7.697 1.00 33.19 370 ALA A O 1
ATOM 2877 N N . GLY A 1 371 ? -36.001 -23.783 9.908 1.00 28.27 371 GLY A N 1
ATOM 2878 C CA . GLY A 1 371 ? -36.853 -24.971 10.144 1.00 28.27 371 GLY A CA 1
ATOM 2879 C C . GLY A 1 371 ? -36.211 -26.285 10.641 1.00 28.27 371 GLY A C 1
ATOM 2880 O O . GLY A 1 371 ? -35.781 -27.105 9.844 1.00 28.27 371 GLY A O 1
ATOM 2881 N N . CYS A 1 372 ? -36.249 -26.511 11.965 1.00 26.55 372 CYS A N 1
ATOM 2882 C CA . CYS A 1 372 ? -35.979 -27.750 12.755 1.00 26.55 372 CYS A CA 1
ATOM 2883 C C . CYS A 1 372 ? -36.953 -28.944 12.472 1.00 26.55 372 CYS A C 1
ATOM 2885 O O . CYS A 1 372 ? -37.900 -28.695 11.727 1.00 26.55 372 CYS A O 1
ATOM 2887 N N . PRO A 1 373 ? -36.881 -30.171 13.103 1.00 38.84 373 PRO A N 1
ATOM 2888 C CA . PRO A 1 373 ? -36.121 -30.650 14.299 1.00 38.84 373 PRO A CA 1
ATOM 2889 C C . PRO A 1 373 ? -35.493 -32.102 14.235 1.00 38.84 373 PRO A C 1
ATOM 2891 O O . PRO A 1 373 ? -35.563 -32.758 13.199 1.00 38.84 373 PRO A O 1
ATOM 2894 N N . PRO A 1 374 ? -34.876 -32.627 15.339 1.00 42.28 374 PRO A N 1
ATOM 2895 C CA . PRO A 1 374 ? -34.054 -33.868 15.412 1.00 42.28 374 PRO A CA 1
ATOM 2896 C C . PRO A 1 374 ? -34.725 -34.987 16.284 1.00 42.28 374 PRO A C 1
ATOM 2898 O O . PRO A 1 374 ? -35.944 -34.919 16.442 1.00 42.28 374 PRO A O 1
ATOM 2901 N N . PRO A 1 375 ? -34.047 -35.950 16.988 1.00 47.75 375 PRO A N 1
ATOM 2902 C CA . PRO A 1 375 ? -32.745 -36.657 16.840 1.00 47.75 375 PRO A CA 1
ATOM 2903 C C . PRO A 1 375 ? -32.846 -38.215 16.979 1.00 47.75 375 PRO A C 1
ATOM 2905 O O . PRO A 1 375 ? -33.739 -38.705 17.666 1.00 47.75 375 PRO A O 1
ATOM 2908 N N . ARG A 1 376 ? -31.856 -39.024 16.525 1.00 28.25 376 ARG A N 1
ATOM 2909 C CA . ARG A 1 376 ? -31.600 -40.384 17.096 1.00 28.25 376 ARG A CA 1
ATOM 2910 C C . ARG A 1 376 ? -30.125 -40.865 17.083 1.00 28.25 376 ARG A C 1
ATOM 2912 O O . ARG A 1 376 ? -29.545 -41.137 16.046 1.00 28.25 376 ARG A O 1
ATOM 2919 N N . ARG A 1 377 ? -29.600 -41.002 18.312 1.00 30.64 377 ARG A N 1
ATOM 2920 C CA . ARG A 1 377 ? -28.637 -41.950 18.941 1.00 30.64 377 ARG A CA 1
ATOM 2921 C C . ARG A 1 377 ? -27.670 -42.846 18.121 1.00 30.64 377 ARG A C 1
ATOM 2923 O O . ARG A 1 377 ? -28.089 -43.693 17.350 1.00 30.64 377 ARG A O 1
ATOM 2930 N N . HIS A 1 378 ? -26.404 -42.797 18.573 1.00 30.36 378 HIS A N 1
ATOM 2931 C CA . HIS A 1 378 ? -25.415 -43.872 18.835 1.00 30.36 378 HIS A CA 1
ATOM 2932 C C . HIS A 1 378 ? -25.249 -45.067 17.869 1.00 30.36 378 HIS A C 1
ATOM 2934 O O . HIS A 1 378 ? -26.091 -45.959 17.852 1.00 30.36 378 HIS A O 1
ATOM 2940 N N . ARG A 1 379 ? -24.005 -45.285 17.396 1.00 29.62 379 ARG A N 1
ATOM 2941 C CA . ARG A 1 379 ? -23.212 -46.478 17.784 1.00 29.62 379 ARG A CA 1
ATOM 2942 C C . ARG A 1 379 ? -21.716 -46.376 17.448 1.00 29.62 379 ARG A C 1
ATOM 2944 O O . ARG A 1 379 ? -21.303 -45.816 16.446 1.00 29.62 379 ARG A O 1
ATOM 2951 N N . ARG A 1 380 ? -20.941 -46.948 18.370 1.00 30.59 380 ARG A N 1
ATOM 2952 C CA . ARG A 1 380 ? -19.486 -47.161 18.431 1.00 30.59 380 ARG A CA 1
ATOM 2953 C C . ARG A 1 380 ? -19.145 -48.547 17.838 1.00 30.59 380 ARG A C 1
ATOM 2955 O O . ARG A 1 380 ? -20.035 -49.395 17.826 1.00 30.59 380 ARG A O 1
ATOM 2962 N N . ARG A 1 381 ? -17.840 -48.794 17.603 1.00 31.80 381 ARG A N 1
ATOM 2963 C CA . ARG A 1 381 ? -17.128 -50.072 17.283 1.00 31.80 381 ARG A CA 1
ATOM 2964 C C . ARG A 1 381 ? -17.065 -50.432 15.783 1.00 31.80 381 ARG A C 1
ATOM 2966 O O . ARG A 1 381 ? -18.032 -50.208 15.083 1.00 31.80 381 ARG A O 1
ATOM 2973 N N . GLN A 1 382 ? -15.991 -51.011 15.230 1.00 29.59 382 GLN A N 1
ATOM 2974 C CA . GLN A 1 382 ? -14.802 -51.663 15.805 1.00 29.59 382 GLN A CA 1
ATOM 2975 C C . GLN A 1 382 ? -13.694 -51.814 14.742 1.00 29.59 382 GLN A C 1
ATOM 2977 O O . GLN A 1 382 ? -13.985 -51.952 13.559 1.00 29.59 382 GLN A O 1
ATOM 2982 N N . GLN A 1 383 ? -12.445 -51.864 15.209 1.00 31.78 383 GLN A N 1
ATOM 2983 C CA . GLN A 1 383 ? -11.252 -52.334 14.497 1.00 31.78 383 GLN A CA 1
ATOM 2984 C C . GLN A 1 383 ? -11.334 -53.817 14.085 1.00 31.78 383 GLN A C 1
ATOM 2986 O O . GLN A 1 383 ? -11.826 -54.635 14.860 1.00 31.78 383 GLN A O 1
ATOM 2991 N N . LYS A 1 384 ? -10.701 -54.138 12.949 1.00 30.44 384 LYS A N 1
ATOM 2992 C CA . LYS A 1 384 ? -9.897 -55.337 12.601 1.00 30.44 384 LYS A CA 1
ATOM 2993 C C . LYS A 1 384 ? -9.000 -54.876 11.429 1.00 30.44 384 LYS A C 1
ATOM 2995 O O . LYS A 1 384 ? -9.525 -54.225 10.540 1.00 30.44 384 LYS A O 1
ATOM 3000 N N . GLY A 1 385 ? -7.680 -55.038 11.342 1.00 27.03 385 GLY A N 1
ATOM 3001 C CA . GLY A 1 385 ? -6.740 -55.943 11.998 1.00 27.03 385 GLY A CA 1
ATOM 3002 C C . GLY A 1 385 ? -6.238 -56.987 10.990 1.00 27.03 385 GLY A C 1
ATOM 3003 O O . GLY A 1 385 ? -6.965 -57.947 10.774 1.00 27.03 385 GLY A O 1
ATOM 3004 N N . SER A 1 386 ? -5.058 -56.764 10.383 1.00 28.27 386 SER A N 1
ATOM 3005 C CA . SER A 1 386 ? -4.027 -57.737 9.911 1.00 28.27 386 SER A CA 1
ATOM 3006 C C . SER A 1 386 ? -3.059 -56.977 8.969 1.00 28.27 386 SER A C 1
ATOM 3008 O O . SER A 1 386 ? -3.530 -56.407 7.994 1.00 28.27 386 SER A O 1
ATOM 3010 N N . MET A 1 387 ? -1.777 -56.699 9.274 1.00 29.17 387 MET A N 1
ATOM 3011 C CA . MET A 1 387 ? -0.592 -57.594 9.319 1.00 29.17 387 MET A CA 1
ATOM 3012 C C . MET A 1 387 ? -0.466 -58.481 8.060 1.00 29.17 387 MET A C 1
ATOM 3014 O O . MET A 1 387 ? -1.447 -59.113 7.695 1.00 29.17 387 MET A O 1
ATOM 3018 N N . ALA A 1 388 ? 0.669 -58.625 7.366 1.00 30.95 388 ALA A N 1
ATOM 3019 C CA . ALA A 1 388 ? 2.052 -58.188 7.578 1.00 30.95 388 ALA A CA 1
ATOM 3020 C C . ALA A 1 388 ? 2.894 -58.411 6.293 1.00 30.95 388 ALA A C 1
ATOM 3022 O O . ALA A 1 388 ? 2.478 -59.184 5.437 1.00 30.95 388 ALA A O 1
ATOM 3023 N N . ALA A 1 389 ? 4.100 -57.813 6.293 1.00 29.39 389 ALA A N 1
ATOM 3024 C CA . ALA A 1 389 ? 5.346 -58.198 5.597 1.00 29.39 389 ALA A CA 1
ATOM 3025 C C . ALA A 1 389 ? 5.381 -58.139 4.050 1.00 29.39 389 ALA A C 1
ATOM 3027 O O . ALA A 1 389 ? 4.475 -58.605 3.382 1.00 29.39 389 ALA A O 1
ATOM 3028 N N . GLY A 1 390 ? 6.421 -57.628 3.389 1.00 27.06 390 GLY A N 1
ATOM 3029 C CA . GLY A 1 390 ? 7.721 -57.106 3.816 1.00 27.06 390 GLY A CA 1
ATOM 3030 C C . GLY A 1 390 ? 8.732 -57.248 2.664 1.00 27.06 390 GLY A C 1
ATOM 3031 O O . GLY A 1 390 ? 8.570 -58.166 1.870 1.00 27.06 390 GLY A O 1
ATOM 3032 N N . VAL A 1 391 ? 9.777 -56.396 2.681 1.00 29.97 391 VAL A N 1
ATOM 3033 C CA . VAL A 1 391 ? 11.132 -56.627 2.105 1.00 29.97 391 VAL A CA 1
ATOM 3034 C C . VAL A 1 391 ? 11.210 -56.589 0.558 1.00 29.97 391 VAL A C 1
ATOM 3036 O O . VAL A 1 391 ? 10.375 -57.186 -0.102 1.00 29.97 391 VAL A O 1
ATOM 3039 N N . SER A 1 392 ? 12.166 -55.965 -0.138 1.00 29.02 392 SER A N 1
ATOM 3040 C CA . SER A 1 392 ? 13.230 -54.972 0.101 1.00 29.02 392 SER A CA 1
ATOM 3041 C C . SER A 1 392 ? 13.831 -54.590 -1.273 1.00 29.02 392 SER A C 1
ATOM 3043 O O . SER A 1 392 ? 13.559 -55.279 -2.252 1.00 29.02 392 SER A O 1
ATOM 3045 N N . ASP A 1 393 ? 14.668 -53.540 -1.283 1.00 29.78 393 ASP A N 1
ATOM 3046 C CA . ASP A 1 393 ? 15.737 -53.238 -2.262 1.00 29.78 393 ASP A CA 1
ATOM 3047 C C . ASP A 1 393 ? 15.276 -52.873 -3.700 1.00 29.78 393 ASP A C 1
ATOM 3049 O O . ASP A 1 393 ? 14.244 -53.308 -4.183 1.00 29.78 393 ASP A O 1
ATOM 3053 N N . GLU A 1 394 ? 15.911 -51.995 -4.472 1.00 32.09 394 GLU A N 1
ATOM 3054 C CA . GLU A 1 394 ? 17.308 -51.588 -4.511 1.00 32.09 394 GLU A CA 1
ATOM 3055 C C . GLU A 1 394 ? 17.440 -50.274 -5.314 1.00 32.09 394 GLU A C 1
ATOM 3057 O O . GLU A 1 394 ? 16.590 -49.926 -6.138 1.00 32.09 394 GLU A O 1
ATOM 3062 N N . ALA A 1 395 ? 18.520 -49.541 -5.061 1.00 34.28 395 ALA A N 1
ATOM 3063 C CA . ALA A 1 395 ? 18.948 -48.380 -5.829 1.00 34.28 395 ALA A CA 1
ATOM 3064 C C . ALA A 1 395 ? 19.809 -48.819 -7.026 1.00 34.28 395 ALA A C 1
ATOM 3066 O O . ALA A 1 395 ? 20.672 -49.670 -6.852 1.00 34.28 395 ALA A O 1
ATOM 3067 N N . ALA A 1 396 ? 19.673 -48.177 -8.191 1.00 30.34 396 ALA A N 1
ATOM 3068 C CA . ALA A 1 396 ? 20.750 -48.121 -9.182 1.00 30.34 396 ALA A CA 1
ATOM 3069 C C . ALA A 1 396 ? 20.596 -46.928 -10.137 1.00 30.34 396 ALA A C 1
ATOM 3071 O O . ALA A 1 396 ? 19.502 -46.529 -10.530 1.00 30.34 396 ALA A O 1
ATOM 3072 N N . SER A 1 397 ? 21.759 -46.366 -10.424 1.00 32.00 397 SER A N 1
ATOM 3073 C CA . SER A 1 397 ? 22.127 -45.227 -11.254 1.00 32.00 397 SER A CA 1
ATOM 3074 C C . SER A 1 397 ? 22.282 -45.581 -12.743 1.00 32.00 397 SER A C 1
ATOM 3076 O O . SER A 1 397 ? 22.061 -46.722 -13.134 1.00 32.00 397 SER A O 1
ATOM 3078 N N . ASP A 1 398 ? 22.774 -44.587 -13.498 1.00 30.62 398 ASP A N 1
ATOM 3079 C CA . ASP A 1 398 ? 23.259 -44.589 -14.892 1.00 30.62 398 ASP A CA 1
ATOM 3080 C C . ASP A 1 398 ? 22.203 -44.486 -16.005 1.00 30.62 398 ASP A C 1
ATOM 3082 O O . ASP A 1 398 ? 21.088 -44.962 -15.861 1.00 30.62 398 ASP A O 1
ATOM 3086 N N . SER A 1 399 ? 22.439 -43.919 -17.193 1.00 30.64 399 SER A N 1
ATOM 3087 C CA . SER A 1 399 ? 23.384 -42.944 -17.776 1.00 30.64 399 SER A CA 1
ATOM 3088 C C . SER A 1 399 ? 23.086 -42.940 -19.296 1.00 30.64 399 SER A C 1
ATOM 3090 O O . SER A 1 399 ? 22.885 -44.006 -19.855 1.00 30.64 399 SER A O 1
ATOM 3092 N N . VAL A 1 400 ? 23.040 -41.762 -19.937 1.00 34.62 400 VAL A N 1
ATOM 3093 C CA . VAL A 1 400 ? 23.449 -41.427 -21.333 1.00 34.62 400 VAL A CA 1
ATOM 3094 C C . VAL A 1 400 ? 23.231 -42.426 -22.502 1.00 34.62 400 VAL A C 1
ATOM 3096 O O . VAL A 1 400 ? 23.866 -43.464 -22.543 1.00 34.62 400 VAL A O 1
ATOM 3099 N N . GLU A 1 401 ? 22.469 -41.984 -23.522 1.00 32.06 401 GLU A N 1
ATOM 3100 C CA . GLU A 1 401 ? 22.627 -42.093 -25.011 1.00 32.06 401 GLU A CA 1
ATOM 3101 C C . GLU A 1 401 ? 21.211 -41.932 -25.632 1.00 32.06 401 GLU A C 1
ATOM 3103 O O . GLU A 1 401 ? 20.243 -42.442 -25.087 1.00 32.06 401 GLU A O 1
ATOM 3108 N N . GLY A 1 402 ? 20.897 -41.178 -26.690 1.00 32.06 402 GLY A N 1
ATOM 3109 C CA . GLY A 1 402 ? 21.687 -40.627 -27.779 1.00 32.06 402 GLY A CA 1
ATOM 3110 C C . GLY A 1 402 ? 21.457 -41.416 -29.072 1.00 32.06 402 GLY A C 1
ATOM 3111 O O . GLY A 1 402 ? 22.345 -42.171 -29.423 1.00 32.06 402 GLY A O 1
ATOM 3112 N N . ASP A 1 403 ? 20.337 -41.236 -29.796 1.00 31.41 403 ASP A N 1
ATOM 3113 C CA . ASP A 1 403 ? 20.335 -41.419 -31.263 1.00 31.41 403 ASP A CA 1
ATOM 3114 C C . ASP A 1 403 ? 19.152 -40.752 -32.000 1.00 31.41 403 ASP A C 1
ATOM 3116 O O . ASP A 1 403 ? 18.039 -40.609 -31.492 1.00 31.41 403 ASP A O 1
ATOM 3120 N N . ASN A 1 404 ? 19.465 -40.333 -33.225 1.00 34.47 404 ASN A N 1
ATOM 3121 C CA . ASN A 1 404 ? 18.663 -39.712 -34.269 1.00 34.47 404 ASN A CA 1
ATOM 3122 C C . ASN A 1 404 ? 17.701 -40.698 -34.957 1.00 34.47 404 ASN A C 1
ATOM 3124 O O . ASN A 1 404 ? 17.988 -41.880 -35.091 1.00 34.47 404 ASN A O 1
ATOM 3128 N N . GLY A 1 405 ? 16.615 -40.187 -35.551 1.00 29.86 405 GLY A N 1
ATOM 3129 C CA . GLY A 1 405 ? 15.727 -41.019 -36.373 1.00 29.86 405 GLY A CA 1
ATOM 3130 C C . GLY A 1 405 ? 14.630 -40.260 -37.113 1.00 29.86 405 GLY A C 1
ATOM 3131 O O . GLY A 1 405 ? 13.479 -40.230 -36.706 1.00 29.86 405 GLY A O 1
ATOM 3132 N N . ARG A 1 406 ? 15.022 -39.637 -38.219 1.00 33.25 406 ARG A N 1
ATOM 3133 C CA . ARG A 1 406 ? 14.248 -38.888 -39.220 1.00 33.25 406 ARG A CA 1
ATOM 3134 C C . ARG A 1 406 ? 13.184 -39.743 -39.938 1.00 33.25 406 ARG A C 1
ATOM 3136 O O . ARG A 1 406 ? 13.538 -40.781 -40.479 1.00 33.25 406 ARG A O 1
ATOM 3143 N N . ALA A 1 407 ? 11.960 -39.232 -40.117 1.00 31.89 407 ALA A N 1
ATOM 3144 C CA . ALA A 1 407 ? 11.137 -39.526 -41.302 1.00 31.89 407 ALA A CA 1
ATOM 3145 C C . ALA A 1 407 ? 10.060 -38.450 -41.522 1.00 31.89 407 ALA A C 1
ATOM 3147 O O . ALA A 1 407 ? 9.136 -38.283 -40.733 1.00 31.89 407 ALA A O 1
ATOM 3148 N N . ALA A 1 408 ? 10.218 -37.714 -42.621 1.00 34.00 408 ALA A N 1
ATOM 3149 C CA . ALA A 1 408 ? 9.258 -36.773 -43.171 1.00 34.00 408 ALA A CA 1
ATOM 3150 C C . ALA A 1 408 ? 8.362 -37.494 -44.188 1.00 34.00 408 ALA A C 1
ATOM 3152 O O . ALA A 1 408 ? 8.873 -38.257 -45.006 1.00 34.00 408 ALA A O 1
ATOM 3153 N N . LEU A 1 409 ? 7.066 -37.182 -44.202 1.00 32.88 409 LEU A N 1
ATOM 3154 C CA . LEU A 1 409 ? 6.172 -37.447 -45.329 1.00 32.88 409 LEU A CA 1
ATOM 3155 C C . LEU A 1 409 ? 5.441 -36.149 -45.689 1.00 32.88 409 LEU A C 1
ATOM 3157 O O . LEU A 1 409 ? 4.902 -35.451 -44.833 1.00 32.88 409 LEU A O 1
ATOM 3161 N N . ARG A 1 410 ? 5.545 -35.804 -46.973 1.00 35.72 410 ARG A N 1
ATOM 3162 C CA . ARG A 1 410 ? 4.994 -34.628 -47.658 1.00 35.72 410 ARG A CA 1
ATOM 3163 C C . ARG A 1 410 ? 3.632 -34.972 -48.315 1.00 35.72 410 ARG A C 1
ATOM 3165 O O . ARG A 1 410 ? 3.239 -36.134 -48.270 1.00 35.72 410 ARG A O 1
ATOM 3172 N N . PRO A 1 411 ? 2.918 -33.981 -48.892 1.00 50.88 411 PRO A N 1
ATOM 3173 C CA . PRO A 1 411 ? 1.457 -33.911 -48.896 1.00 50.88 411 PRO A CA 1
ATOM 3174 C C . PRO A 1 411 ? 0.799 -34.229 -50.251 1.00 50.88 411 PRO A C 1
ATOM 3176 O O . PRO A 1 411 ? 1.455 -34.263 -51.288 1.00 50.88 411 PRO A O 1
ATOM 3179 N N . GLY A 1 412 ? -0.527 -34.344 -50.220 1.00 29.81 412 GLY A N 1
ATOM 3180 C CA . GLY A 1 412 ? -1.477 -34.245 -51.335 1.00 29.81 412 GLY A CA 1
ATOM 3181 C C . GLY A 1 412 ? -2.883 -34.364 -50.733 1.00 29.81 412 GLY A C 1
ATOM 3182 O O . GLY A 1 412 ? -3.038 -35.060 -49.737 1.00 29.81 412 GLY A O 1
ATOM 3183 N N . GLY A 1 413 ? -3.940 -33.698 -51.172 1.00 29.12 413 GLY A N 1
ATOM 3184 C CA . GLY A 1 413 ? -4.196 -32.736 -52.234 1.00 29.12 413 GLY A CA 1
ATOM 3185 C C . GLY A 1 413 ? -5.684 -32.346 -52.122 1.00 29.12 413 GLY A C 1
ATOM 3186 O O . GLY A 1 413 ? -6.448 -33.089 -51.519 1.00 29.12 413 GLY A O 1
ATOM 3187 N N . GLU A 1 414 ? -6.016 -31.170 -52.658 1.00 31.94 414 GLU A N 1
ATOM 3188 C CA . GLU A 1 414 ? -7.267 -30.797 -53.355 1.00 31.94 414 GLU A CA 1
ATOM 3189 C C . GLU A 1 414 ? -8.656 -31.045 -52.716 1.00 31.94 414 GLU A C 1
ATOM 3191 O O . GLU A 1 414 ? -9.000 -32.151 -52.315 1.00 31.94 414 GLU A O 1
ATOM 3196 N N . GLY A 1 415 ? -9.514 -30.011 -52.768 1.00 29.98 415 GLY A N 1
ATOM 3197 C CA . GLY A 1 415 ? -10.977 -30.180 -52.798 1.00 29.98 415 GLY A CA 1
ATOM 3198 C C . GLY A 1 415 ? -11.804 -29.122 -52.055 1.00 29.98 415 GLY A C 1
ATOM 3199 O O . GLY A 1 415 ? -11.939 -29.207 -50.844 1.00 29.98 415 GLY A O 1
ATOM 3200 N N . GLU A 1 416 ? -12.335 -28.159 -52.822 1.00 32.88 416 GLU A N 1
ATOM 3201 C CA . GLU A 1 416 ? -13.664 -27.494 -52.747 1.00 32.88 416 GLU A CA 1
ATOM 3202 C C . GLU A 1 416 ? -14.288 -27.142 -51.372 1.00 32.88 416 GLU A C 1
ATOM 3204 O O . GLU A 1 416 ? -14.539 -27.980 -50.519 1.00 32.88 416 GLU A O 1
ATOM 3209 N N . ALA A 1 417 ? -14.494 -25.857 -51.059 1.00 31.97 417 ALA A N 1
ATOM 3210 C CA . ALA A 1 417 ? -15.645 -25.024 -51.455 1.00 31.97 417 ALA A CA 1
ATOM 3211 C C . ALA A 1 417 ? -17.005 -25.521 -50.919 1.00 31.97 417 ALA A C 1
ATOM 3213 O O . ALA A 1 417 ? -17.560 -26.478 -51.439 1.00 31.97 417 ALA A O 1
ATOM 3214 N N . CYS A 1 418 ? -17.576 -24.794 -49.948 1.00 29.08 418 CYS A N 1
ATOM 3215 C CA . CYS A 1 418 ? -19.026 -24.634 -49.804 1.00 29.08 418 CYS A CA 1
ATOM 3216 C C . CYS A 1 418 ? -19.357 -23.344 -49.037 1.00 29.08 418 CYS A C 1
ATOM 3218 O O . CYS A 1 418 ? -18.883 -23.104 -47.927 1.00 29.08 418 CYS A O 1
ATOM 3220 N N . VAL A 1 419 ? -20.168 -22.530 -49.703 1.00 33.78 419 VAL A N 1
ATOM 3221 C CA . VAL A 1 419 ? -20.868 -21.325 -49.260 1.00 33.78 419 VAL A CA 1
ATOM 3222 C C . VAL A 1 419 ? -22.251 -21.743 -48.739 1.00 33.78 419 VAL A C 1
ATOM 3224 O O . VAL A 1 419 ? -22.855 -22.636 -49.325 1.00 33.78 419 VAL A O 1
ATOM 3227 N N . ALA A 1 420 ? -22.749 -21.083 -47.691 1.00 34.66 420 ALA A N 1
ATOM 3228 C CA . ALA A 1 420 ? -24.175 -20.866 -47.384 1.00 34.66 420 ALA A CA 1
ATOM 3229 C C . ALA A 1 420 ? -24.228 -19.706 -46.361 1.00 34.66 420 ALA A C 1
ATOM 3231 O O . ALA A 1 420 ? -23.565 -19.791 -45.328 1.00 34.66 420 ALA A O 1
ATOM 3232 N N . GLU A 1 421 ? -24.655 -18.497 -46.751 1.00 34.12 421 GLU A N 1
ATOM 3233 C CA . GLU A 1 421 ? -26.039 -17.966 -46.633 1.00 34.12 421 GLU A CA 1
ATOM 3234 C C . GLU A 1 421 ? -26.592 -18.089 -45.201 1.00 34.12 421 GLU A C 1
ATOM 3236 O O . GLU A 1 421 ? -26.685 -19.179 -44.648 1.00 34.12 421 GLU A O 1
ATOM 3241 N N . GLU A 1 422 ? -26.652 -16.974 -44.462 1.00 39.84 422 GLU A N 1
ATOM 3242 C CA . GLU A 1 422 ? -27.840 -16.106 -44.298 1.00 39.84 422 GLU A CA 1
ATOM 3243 C C . GLU A 1 422 ? -29.054 -16.857 -43.733 1.00 39.84 422 GLU A C 1
ATOM 3245 O O . GLU A 1 422 ? -29.676 -17.646 -44.431 1.00 39.84 422 GLU A O 1
ATOM 3250 N N . ASP A 1 423 ? -29.440 -16.533 -42.492 1.00 40.59 423 ASP A N 1
ATOM 3251 C CA . ASP A 1 423 ? -30.841 -16.191 -42.252 1.00 40.59 423 ASP A CA 1
ATOM 3252 C C . ASP A 1 423 ? -31.001 -15.239 -41.058 1.00 40.59 423 ASP A C 1
ATOM 3254 O O . ASP A 1 423 ? -30.407 -15.398 -39.987 1.00 40.59 423 ASP A O 1
ATOM 3258 N N . THR A 1 424 ? -31.802 -14.215 -41.306 1.00 42.59 424 THR A N 1
ATOM 3259 C CA . THR A 1 424 ? -32.331 -13.225 -40.373 1.00 42.59 424 THR A CA 1
ATOM 3260 C C . THR A 1 424 ? -33.636 -13.744 -39.780 1.00 42.59 424 THR A C 1
ATOM 3262 O O . THR A 1 424 ? -34.541 -14.105 -40.527 1.00 42.59 424 THR A O 1
ATOM 3265 N N . GLY A 1 425 ? -33.776 -13.692 -38.454 1.00 46.50 425 GLY A N 1
ATOM 3266 C CA . GLY A 1 425 ? -35.025 -13.978 -37.741 1.00 46.50 425 GLY A CA 1
ATOM 3267 C C . GLY A 1 425 ? -34.904 -13.721 -36.254 1.00 46.50 425 GLY A C 1
ATOM 3268 O O . GLY A 1 425 ? -34.242 -14.546 -35.588 1.00 46.50 425 GLY A O 1
#